Protein 8OWV (pdb70)

Structure (mmCIF, N/CA/C/O backbone):
data_8OWV
#
_entry.id   8OWV
#
_cell.length_a   57.775
_cell.length_b   59.438
_cell.length_c   145.624
_cell.angle_alpha   90.000
_cell.angle_beta   90.000
_cell.angle_gamma   90.000
#
_symmetry.space_group_name_H-M   'P 21 21 21'
#
loop_
_entity.id
_entity.type
_entity.pdbx_description
1 polymer 'Spike protein S1'
2 polymer F2
3 polymer H6
4 non-polymer 2-acetamido-2-deoxy-beta-D-glucopyranose
5 non-polymer GLYCEROL
6 water water
#
loop_
_atom_site.group_PDB
_atom_site.id
_atom_site.type_symbol
_atom_site.label_atom_id
_atom_site.label_alt_id
_atom_site.label_comp_id
_atom_site.label_asym_id
_atom_site.label_entity_id
_atom_site.label_seq_id
_atom_site.pdbx_PDB_ins_code
_atom_site.Cartn_x
_atom_site.Cartn_y
_atom_site.Cartn_z
_atom_site.occupancy
_atom_site.B_iso_or_equiv
_atom_site.auth_seq_id
_atom_site.auth_comp_id
_atom_site.auth_asym_id
_atom_site.auth_atom_id
_atom_site.pdbx_PDB_model_num
ATOM 1 N N . ASN A 1 1 ? 5.853 -0.898 -58.478 1.000 88.913 331 ASN EEE N 1
ATOM 2 C CA . ASN A 1 1 ? 6.954 -1.308 -57.550 1.000 85.567 331 ASN EEE CA 1
ATOM 3 C C . ASN A 1 1 ? 6.692 -0.726 -56.155 1.000 82.977 331 ASN EEE C 1
ATOM 4 O O . ASN A 1 1 ? 6.376 0.481 -56.077 1.000 81.509 331 ASN EEE O 1
ATOM 9 N N . ILE A 1 2 ? 6.830 -1.556 -55.110 1.000 81.182 332 ILE EEE N 1
ATOM 10 C CA . ILE A 1 2 ? 6.819 -1.167 -53.665 1.000 77.356 332 ILE EEE CA 1
ATOM 11 C C . ILE A 1 2 ? 8.234 -1.396 -53.109 1.000 73.633 332 ILE EEE C 1
ATOM 12 O O . ILE A 1 2 ? 8.687 -2.564 -53.113 1.000 77.736 332 ILE EEE O 1
ATOM 17 N N . THR A 1 3 ? 8.910 -0.328 -52.674 1.000 68.325 333 THR EEE N 1
ATOM 18 C CA . THR A 1 3 ? 10.236 -0.377 -51.993 1.000 66.309 333 THR EEE CA 1
ATOM 19 C C . THR A 1 3 ? 10.043 -0.083 -50.501 1.000 61.134 333 THR EEE C 1
ATOM 20 O O . THR A 1 3 ? 10.121 1.096 -50.110 1.000 62.529 333 THR EEE O 1
ATOM 24 N N . ASN A 1 4 ? 9.790 -1.117 -49.701 1.000 57.707 334 ASN EEE N 1
ATOM 25 C CA . ASN A 1 4 ? 9.758 -1.003 -48.225 1.000 53.562 334 ASN EEE CA 1
ATOM 26 C C . ASN A 1 4 ? 11.183 -0.730 -47.757 1.000 47.543 334 ASN EEE C 1
ATOM 27 O O . ASN A 1 4 ? 11.983 -1.674 -47.740 1.000 46.773 334 ASN EEE O 1
ATOM 32 N N . LEU A 1 5 ? 11.506 0.525 -47.453 1.000 43.243 335 LEU EEE N 1
ATOM 33 C CA . LEU A 1 5 ? 12.833 0.892 -46.899 1.000 39.825 335 LEU EEE CA 1
ATOM 34 C C . LEU A 1 5 ? 12.883 0.501 -45.426 1.000 37.362 335 LEU EEE C 1
ATOM 35 O O . LEU A 1 5 ? 11.976 0.873 -44.692 1.000 37.078 335 LEU EEE O 1
ATOM 40 N N . CYS A 1 6 ? 13.948 -0.171 -45.012 1.000 35.954 336 CYS EEE N 1
ATOM 41 C CA . CYS A 1 6 ? 14.189 -0.520 -43.589 1.000 35.232 336 CYS EEE CA 1
ATOM 42 C C . CYS A 1 6 ? 14.134 0.751 -42.742 1.000 34.798 336 CYS EEE C 1
ATOM 43 O O . CYS A 1 6 ? 14.760 1.747 -43.085 1.000 34.226 336 CYS EEE O 1
ATOM 46 N N . PRO A 1 7 ? 13.413 0.745 -41.600 1.000 35.515 337 PRO EEE N 1
ATOM 47 C CA . PRO A 1 7 ? 13.222 1.959 -40.797 1.000 35.345 337 PRO EEE CA 1
ATOM 48 C C . PRO A 1 7 ? 14.419 2.346 -39.912 1.000 34.219 337 PRO EEE C 1
ATOM 49 O O . PRO A 1 7 ? 14.283 2.362 -38.697 1.000 35.411 337 PRO EEE O 1
ATOM 53 N N . PHE A 1 8 ? 15.554 2.685 -40.523 1.000 33.754 338 PHE EEE N 1
ATOM 54 C CA . PHE A 1 8 ? 16.782 3.104 -39.801 1.000 32.840 338 PHE EEE CA 1
ATOM 55 C C . PHE A 1 8 ? 16.554 4.443 -39.082 1.000 31.832 338 PHE EEE C 1
ATOM 56 O O . PHE A 1 8 ? 17.163 4.631 -38.034 1.000 30.106 338 PHE EEE O 1
ATOM 64 N N . GLY A 1 9 ? 15.694 5.311 -39.618 1.000 32.670 339 GLY EEE N 1
ATOM 65 C CA . GLY A 1 9 ? 15.274 6.559 -38.951 1.000 32.557 339 GLY EEE CA 1
ATOM 66 C C . GLY A 1 9 ? 14.756 6.299 -37.549 1.000 32.194 339 GLY EEE C 1
ATOM 67 O O . GLY A 1 9 ? 15.104 7.064 -36.607 1.000 31.129 339 GLY EEE O 1
ATOM 68 N N . GLU A 1 10 ? 13.942 5.259 -37.380 1.000 31.995 340 GLU EEE N 1
ATOM 69 C CA . GLU A 1 10 ? 13.295 4.979 -36.077 1.000 33.769 340 GLU EEE CA 1
ATOM 70 C C . GLU A 1 10 ? 14.360 4.576 -35.064 1.000 31.591 340 GLU EEE C 1
ATOM 71 O O . GLU A 1 10 ? 14.136 4.825 -33.884 1.000 33.344 340 GLU EEE O 1
ATOM 77 N N . VAL A 1 11 ? 15.473 3.998 -35.520 1.000 29.848 341 VAL EEE N 1
ATOM 78 C CA . VAL A 1 11 ? 16.602 3.557 -34.651 1.000 28.756 341 VAL EEE CA 1
ATOM 79 C C . VAL A 1 11 ? 17.489 4.763 -34.321 1.000 27.919 341 VAL EEE C 1
ATOM 80 O O . VAL A 1 11 ? 17.645 5.094 -33.134 1.000 27.822 341 VAL EEE O 1
ATOM 84 N N . PHE A 1 12 ? 18.041 5.419 -35.339 1.000 27.656 342 PHE EEE N 1
ATOM 85 C CA . PHE A 1 12 ? 19.082 6.462 -35.145 1.000 26.978 342 PHE EEE CA 1
ATOM 86 C C . PHE A 1 12 ? 18.460 7.734 -34.549 1.000 28.926 342 PHE EEE C 1
ATOM 87 O O . PHE A 1 12 ? 19.131 8.387 -33.747 1.000 28.641 342 PHE EEE O 1
ATOM 95 N N . ASN A 1 13 ? 17.223 8.067 -34.922 1.000 30.073 343 ASN EEE N 1
ATOM 96 C CA . ASN A 1 13 ? 16.575 9.355 -34.563 1.000 32.708 343 ASN EEE CA 1
ATOM 97 C C . ASN A 1 13 ? 15.591 9.159 -33.416 1.000 33.155 343 ASN EEE C 1
ATOM 98 O O . ASN A 1 13 ? 14.907 10.120 -33.118 1.000 33.897 343 ASN EEE O 1
ATOM 103 N N . ALA A 1 14 ? 15.542 7.987 -32.764 1.000 31.948 344 ALA EEE N 1
ATOM 104 C CA . ALA A 1 14 ? 14.651 7.784 -31.598 1.000 34.190 344 ALA EEE CA 1
ATOM 105 C C . ALA A 1 14 ? 14.898 8.926 -30.604 1.000 35.714 344 ALA EEE C 1
ATOM 106 O O . ALA A 1 14 ? 16.070 9.250 -30.375 1.000 34.105 344 ALA EEE O 1
ATOM 108 N N . THR A 1 15 ? 13.843 9.509 -30.038 1.000 40.149 345 THR EEE N 1
ATOM 109 C CA . THR A 1 15 ? 13.957 10.579 -29.015 1.000 44.465 345 THR EEE CA 1
ATOM 110 C C . THR A 1 15 ? 14.568 9.993 -27.740 1.000 45.557 345 THR EEE C 1
ATOM 111 O O . THR A 1 15 ? 15.441 10.658 -27.164 1.000 45.083 345 THR EEE O 1
ATOM 115 N N . ARG A 1 16 ? 14.137 8.786 -27.347 1.000 46.144 346 ARG EEE N 1
ATOM 116 C CA . ARG A 1 16 ? 14.578 8.092 -26.108 1.000 44.953 346 ARG EEE CA 1
ATOM 117 C C . ARG A 1 16 ? 15.440 6.897 -26.512 1.000 38.696 346 ARG EEE C 1
ATOM 118 O O . ARG A 1 16 ? 15.067 6.206 -27.468 1.000 38.712 346 ARG EEE O 1
ATOM 126 N N . PHE A 1 17 ? 16.587 6.710 -25.858 1.000 35.201 347 PHE EEE N 1
ATOM 127 C CA . PHE A 1 17 ? 17.418 5.486 -25.967 1.000 32.320 347 PHE EEE CA 1
ATOM 128 C C . PHE A 1 17 ? 17.321 4.705 -24.655 1.000 31.888 347 PHE EEE C 1
ATOM 129 O O . PHE A 1 17 ? 17.101 5.321 -23.614 1.000 31.906 347 PHE EEE O 1
ATOM 137 N N . ALA A 1 18 ? 17.495 3.384 -24.732 1.000 30.602 348 ALA EEE N 1
ATOM 138 C CA . ALA A 1 18 ? 17.476 2.468 -23.568 1.000 30.685 348 ALA EEE CA 1
ATOM 139 C C . ALA A 1 18 ? 18.732 2.658 -22.704 1.000 29.681 348 ALA EEE C 1
ATOM 140 O O . ALA A 1 18 ? 19.812 2.990 -23.246 1.000 27.718 348 ALA EEE O 1
ATOM 142 N N . SER A 1 19 ? 18.600 2.396 -21.404 1.000 30.659 349 SER EEE N 1
ATOM 143 C CA . SER A 1 19 ? 19.733 2.021 -20.520 1.000 29.994 349 SER EEE CA 1
ATOM 144 C C . SER A 1 19 ? 20.358 0.752 -21.091 1.000 28.223 349 SER EEE C 1
ATOM 145 O O . SER A 1 19 ? 19.594 -0.143 -21.526 1.000 28.991 349 SER EEE O 1
ATOM 148 N N . VAL A 1 20 ? 21.684 0.682 -21.080 1.000 26.463 350 VAL EEE N 1
ATOM 149 C CA . VAL A 1 20 ? 22.451 -0.453 -21.658 1.000 25.338 350 VAL EEE CA 1
ATOM 150 C C . VAL A 1 20 ? 22.017 -1.791 -21.023 1.000 25.931 350 VAL EEE C 1
ATOM 151 O O . VAL A 1 20 ? 21.986 -2.802 -21.776 1.000 25.458 350 VAL EEE O 1
ATOM 155 N N . TYR A 1 21 ? 21.700 -1.836 -19.727 1.000 27.361 351 TYR EEE N 1
ATOM 156 C CA . TYR A 1 21 ? 21.326 -3.094 -19.030 1.000 28.526 351 TYR EEE CA 1
ATOM 157 C C . TYR A 1 21 ? 20.008 -3.598 -19.630 1.000 30.159 351 TYR EEE C 1
ATOM 158 O O . TYR A 1 21 ? 19.806 -4.836 -19.737 1.000 30.538 351 TYR EEE O 1
ATOM 167 N N . ALA A 1 22 ? 19.134 -2.669 -20.028 1.000 30.678 352 ALA EEE N 1
ATOM 168 C CA . ALA A 1 22 ? 17.820 -2.974 -20.633 1.000 31.946 352 ALA EEE CA 1
ATOM 169 C C . ALA A 1 22 ? 17.875 -2.639 -22.129 1.000 31.057 352 ALA EEE C 1
ATOM 170 O O . ALA A 1 22 ? 16.870 -2.143 -22.646 1.000 32.500 352 ALA EEE O 1
ATOM 172 N N . TRP A 1 23 ? 18.990 -2.947 -22.793 1.000 29.608 353 TRP EEE N 1
ATOM 173 C CA . TRP A 1 23 ? 19.262 -2.576 -24.209 1.000 29.061 353 TRP EEE CA 1
ATOM 174 C C . TRP A 1 23 ? 18.091 -2.969 -25.114 1.000 30.343 353 TRP EEE C 1
ATOM 175 O O . TRP A 1 23 ? 17.457 -4.023 -24.906 1.000 29.547 353 TRP EEE O 1
ATOM 186 N N . ASN A 1 24 ? 17.783 -2.092 -26.061 1.000 29.336 354 ASN EEE N 1
ATOM 187 C CA . ASN A 1 24 ? 16.616 -2.225 -26.955 1.000 30.002 354 ASN EEE CA 1
ATOM 188 C C . ASN A 1 24 ? 17.020 -3.053 -28.175 1.000 28.580 354 ASN EEE C 1
ATOM 189 O O . ASN A 1 24 ? 18.148 -2.888 -28.627 1.000 27.329 354 ASN EEE O 1
ATOM 194 N N . ARG A 1 25 ? 16.143 -3.930 -28.662 1.000 29.803 355 ARG EEE N 1
ATOM 195 C CA . ARG A 1 25 ? 16.355 -4.687 -29.927 1.000 29.445 355 ARG EEE CA 1
ATOM 196 C C . ARG A 1 25 ? 15.172 -4.441 -30.863 1.000 30.172 355 ARG EEE C 1
ATOM 197 O O . ARG A 1 25 ? 14.030 -4.639 -30.444 1.000 30.725 355 ARG EEE O 1
ATOM 205 N N . LYS A 1 26 ? 15.468 -3.990 -32.083 1.000 30.454 356 LYS EEE N 1
ATOM 206 C CA . LYS A 1 26 ? 14.491 -3.816 -33.183 1.000 32.804 356 LYS EEE CA 1
ATOM 207 C C . LYS A 1 26 ? 14.864 -4.766 -34.317 1.000 32.763 356 LYS EEE C 1
ATOM 208 O O . LYS A 1 26 ? 16.004 -4.672 -34.819 1.000 30.511 356 LYS EEE O 1
ATOM 214 N N . ARG A 1 27 ? 13.941 -5.641 -34.694 1.000 35.655 357 ARG EEE N 1
ATOM 215 C CA . ARG A 1 27 ? 14.136 -6.552 -35.845 1.000 37.897 357 ARG EEE CA 1
ATOM 216 C C . ARG A 1 27 ? 14.036 -5.710 -37.118 1.000 37.746 357 ARG EEE C 1
ATOM 217 O O . ARG A 1 27 ? 13.125 -4.873 -37.198 1.000 36.940 357 ARG EEE O 1
ATOM 225 N N . ILE A 1 28 ? 14.968 -5.915 -38.048 1.000 30.582 358 ILE EEE N 1
ATOM 226 C CA . ILE A 1 28 ? 14.959 -5.282 -39.399 1.000 30.669 358 ILE EEE CA 1
ATOM 227 C C . ILE A 1 28 ? 14.827 -6.422 -40.407 1.000 31.853 358 ILE EEE C 1
ATOM 228 O O . ILE A 1 28 ? 15.774 -7.206 -40.522 1.000 32.107 358 ILE EEE O 1
ATOM 233 N N . SER A 1 29 ? 13.687 -6.539 -41.078 1.000 34.015 359 SER EEE N 1
ATOM 234 C CA . SER A 1 29 ? 13.455 -7.658 -42.029 1.000 35.791 359 SER EEE CA 1
ATOM 235 C C . SER A 1 29 ? 12.463 -7.262 -43.125 1.000 35.447 359 SER EEE C 1
ATOM 236 O O . SER A 1 29 ? 11.701 -6.300 -42.926 1.000 34.323 359 SER EEE O 1
ATOM 239 N N . ASN A 1 30 ? 12.506 -8.000 -44.238 1.000 35.639 360 ASN EEE N 1
ATOM 240 C CA . ASN A 1 30 ? 11.600 -7.849 -45.405 1.000 36.920 360 ASN EEE CA 1
ATOM 241 C C . ASN A 1 30 ? 11.614 -6.375 -45.813 1.000 35.677 360 ASN EEE C 1
ATOM 242 O O . ASN A 1 30 ? 10.552 -5.754 -45.894 1.000 37.067 360 ASN EEE O 1
ATOM 247 N N . CYS A 1 31 ? 12.798 -5.823 -46.034 1.000 33.524 361 CYS EEE N 1
ATOM 248 C CA . CYS A 1 31 ? 12.935 -4.391 -46.391 1.000 34.129 361 CYS EEE CA 1
ATOM 249 C C . CYS A 1 31 ? 14.244 -4.169 -47.143 1.000 32.550 361 CYS EEE C 1
ATOM 250 O O . CYS A 1 31 ? 15.107 -5.052 -47.128 1.000 31.784 361 CYS EEE O 1
ATOM 253 N N . VAL A 1 32 ? 14.312 -3.052 -47.858 1.000 33.381 362 VAL EEE N 1
ATOM 254 C CA . VAL A 1 32 ? 15.526 -2.557 -48.559 1.000 32.788 362 VAL EEE CA 1
ATOM 255 C C . VAL A 1 32 ? 16.309 -1.708 -47.572 1.000 30.664 362 VAL EEE C 1
ATOM 256 O O . VAL A 1 32 ? 15.762 -0.700 -47.088 1.000 31.196 362 VAL EEE O 1
ATOM 260 N N . ALA A 1 33 ? 17.547 -2.088 -47.291 1.000 29.844 363 ALA EEE N 1
ATOM 261 C CA . ALA A 1 33 ? 18.454 -1.371 -46.373 1.000 29.277 363 ALA EEE CA 1
ATOM 262 C C . ALA A 1 33 ? 19.273 -0.372 -47.192 1.000 30.401 363 ALA EEE C 1
ATOM 263 O O . ALA A 1 33 ? 20.113 -0.820 -47.994 1.000 28.798 363 ALA EEE O 1
ATOM 265 N N . ASP A 1 34 ? 18.992 0.933 -47.046 1.000 29.822 364 ASP EEE N 1
ATOM 266 C CA . ASP A 1 34 ? 19.738 1.992 -47.778 1.000 29.973 364 ASP EEE CA 1
ATOM 267 C C . ASP A 1 34 ? 20.584 2.762 -46.766 1.000 30.188 364 ASP EEE C 1
ATOM 268 O O . ASP A 1 34 ? 20.042 3.613 -46.033 1.000 30.572 364 ASP EEE O 1
ATOM 273 N N . TYR A 1 35 ? 21.868 2.430 -46.700 1.000 30.177 365 TYR EEE N 1
ATOM 274 C CA . TYR A 1 35 ? 22.817 3.003 -45.723 1.000 30.631 365 TYR EEE CA 1
ATOM 275 C C . TYR A 1 35 ? 23.321 4.360 -46.207 1.000 32.447 365 TYR EEE C 1
ATOM 276 O O . TYR A 1 35 ? 23.968 5.042 -45.375 1.000 30.585 365 TYR EEE O 1
ATOM 285 N N . SER A 1 36 ? 22.997 4.761 -47.446 1.000 31.548 366 SER EEE N 1
ATOM 286 C CA . SER A 1 36 ? 23.523 6.015 -48.049 1.000 33.229 366 SER EEE CA 1
ATOM 287 C C . SER A 1 36 ? 23.050 7.202 -47.208 1.000 34.525 366 SER EEE C 1
ATOM 288 O O . SER A 1 36 ? 23.700 8.253 -47.265 1.000 34.197 366 SER EEE O 1
ATOM 291 N N . VAL A 1 37 ? 21.994 7.004 -46.415 1.000 34.305 367 VAL EEE N 1
ATOM 292 C CA . VAL A 1 37 ? 21.449 8.004 -45.455 1.000 34.340 367 VAL EEE CA 1
ATOM 293 C C . VAL A 1 37 ? 22.545 8.408 -44.460 1.000 34.375 367 VAL EEE C 1
ATOM 294 O O . VAL A 1 37 ? 22.461 9.541 -43.963 1.000 35.077 367 VAL EEE O 1
ATOM 298 N N . LEU A 1 38 ? 23.520 7.539 -44.155 1.000 33.421 368 LEU EEE N 1
ATOM 299 C CA . LEU A 1 38 ? 24.611 7.827 -43.175 1.000 32.978 368 LEU EEE CA 1
ATOM 300 C C . LEU A 1 38 ? 25.856 8.435 -43.840 1.000 34.973 368 LEU EEE C 1
ATOM 301 O O . LEU A 1 38 ? 26.720 8.931 -43.084 1.000 33.806 368 LEU EEE O 1
ATOM 306 N N . TYR A 1 39 ? 25.978 8.408 -45.175 1.000 37.374 369 TYR EEE N 1
ATOM 307 C CA . TYR A 1 39 ? 27.263 8.679 -45.883 1.000 36.911 369 TYR EEE CA 1
ATOM 308 C C . TYR A 1 39 ? 27.788 10.081 -45.578 1.000 35.824 369 TYR EEE C 1
ATOM 309 O O . TYR A 1 39 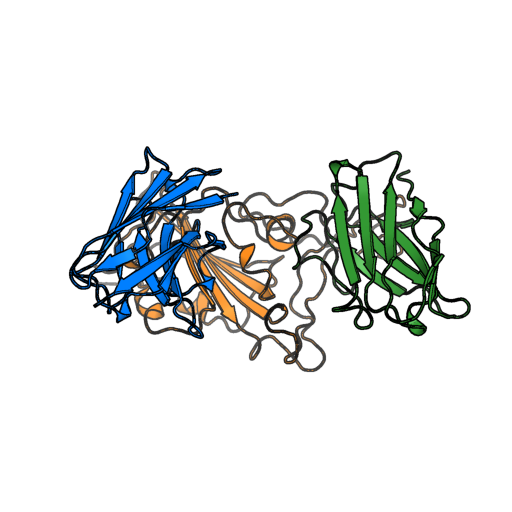? 29.028 10.210 -45.443 1.000 35.845 369 TYR EEE O 1
ATOM 318 N N . ASN A 1 40 ? 26.890 11.075 -45.556 1.000 33.875 370 ASN EEE N 1
ATOM 319 C CA . ASN A 1 40 ? 27.218 12.512 -45.372 1.000 33.946 370 ASN EEE CA 1
ATOM 320 C C . ASN A 1 40 ? 27.204 12.901 -43.888 1.000 31.574 370 ASN EEE C 1
ATOM 321 O O . ASN A 1 40 ? 27.172 14.117 -43.615 1.000 30.011 370 ASN EEE O 1
ATOM 326 N N . SER A 1 41 ? 27.261 11.931 -42.970 1.000 28.414 371 SER EEE N 1
ATOM 327 C CA . SER A 1 41 ? 27.387 12.175 -41.509 1.000 27.973 371 SER EEE CA 1
ATOM 328 C C . SER A 1 41 ? 28.859 12.102 -41.089 1.000 26.626 371 SER EEE C 1
ATOM 329 O O . SER A 1 41 ? 29.617 11.293 -41.674 1.000 26.265 371 SER EEE O 1
ATOM 332 N N . ALA A 1 42 ? 29.270 12.936 -40.132 1.000 25.741 372 ALA EEE N 1
ATOM 333 C CA . ALA A 1 42 ? 30.684 13.034 -39.710 1.000 26.055 372 ALA EEE CA 1
ATOM 334 C C . ALA A 1 42 ? 30.828 13.095 -38.186 1.000 25.726 372 ALA EEE C 1
ATOM 335 O O . ALA A 1 42 ? 31.989 12.978 -37.730 1.000 26.560 372 ALA EEE O 1
ATOM 337 N N . SER A 1 43 ? 29.732 13.193 -37.422 1.000 24.453 373 SER EEE N 1
ATOM 338 C CA . SER A 1 43 ? 29.785 13.310 -35.946 1.000 24.616 373 SER EEE CA 1
ATOM 339 C C . SER A 1 43 ? 29.641 11.938 -35.261 1.000 23.109 373 SER EEE C 1
ATOM 340 O O . SER A 1 43 ? 29.717 11.905 -34.046 1.000 24.438 373 SER EEE O 1
ATOM 343 N N . PHE A 1 44 ? 29.466 10.830 -35.987 1.000 21.362 374 PHE EEE N 1
ATOM 344 C CA . PHE A 1 44 ? 29.666 9.493 -35.388 1.000 21.485 374 PHE EEE CA 1
ATOM 345 C C . PHE A 1 44 ? 31.114 9.425 -34.902 1.000 20.651 374 PHE EEE C 1
ATOM 346 O O . PHE A 1 44 ? 32.018 9.792 -35.674 1.000 21.203 374 PHE EEE O 1
ATOM 354 N N . SER A 1 45 ? 31.313 9.001 -33.657 1.000 21.060 375 SER EEE N 1
ATOM 355 C CA . SER A 1 45 ? 32.646 8.879 -33.009 1.000 21.938 375 SER EEE CA 1
ATOM 356 C C . SER A 1 45 ? 33.348 7.618 -33.520 1.000 21.860 375 SER EEE C 1
ATOM 357 O O . SER A 1 45 ? 34.576 7.593 -33.546 1.000 24.374 375 SER EEE O 1
ATOM 360 N N . THR A 1 46 ? 32.568 6.599 -33.865 1.000 22.306 376 THR EEE N 1
ATOM 361 C CA . THR A 1 46 ? 33.067 5.318 -34.397 1.000 21.080 376 THR EEE CA 1
ATOM 362 C C . THR A 1 46 ? 32.008 4.776 -35.353 1.000 20.435 376 THR EEE C 1
ATOM 363 O O . THR A 1 46 ? 30.798 4.980 -35.119 1.000 19.812 376 THR EEE O 1
ATOM 367 N N . PHE A 1 47 ? 32.443 4.092 -36.400 1.000 20.895 377 PHE EEE N 1
ATOM 368 C CA . PHE A 1 47 ? 31.536 3.419 -37.360 1.000 20.824 377 PHE EEE CA 1
ATOM 369 C C . PHE A 1 47 ? 32.353 2.277 -37.944 1.000 21.113 377 PHE EEE C 1
ATOM 370 O O . PHE A 1 47 ? 33.124 2.543 -38.875 1.000 20.964 377 PHE EEE O 1
ATOM 378 N N . LYS A 1 48 ? 32.285 1.096 -37.318 1.000 20.307 378 LYS EEE N 1
ATOM 379 C CA . LYS A 1 48 ? 33.136 -0.038 -37.734 1.000 21.880 378 LYS EEE CA 1
ATOM 380 C C . LYS A 1 48 ? 32.242 -1.215 -38.110 1.000 21.568 378 LYS EEE C 1
ATOM 381 O O . LYS A 1 48 ? 31.194 -1.409 -37.474 1.000 20.928 378 LYS EEE O 1
ATOM 387 N N . CYS A 1 49 ? 32.627 -1.949 -39.141 1.000 21.797 379 CYS EEE N 1
ATOM 388 C CA . CYS A 1 49 ? 31.904 -3.175 -39.506 1.000 22.080 379 CYS EEE CA 1
ATOM 389 C C . CYS A 1 49 ? 32.864 -4.349 -39.373 1.000 22.182 379 CYS EEE C 1
ATOM 390 O O . CYS A 1 49 ? 34.102 -4.161 -39.453 1.000 21.596 379 CYS EEE O 1
ATOM 393 N N . TYR A 1 50 ? 32.270 -5.501 -39.110 1.000 22.103 380 TYR EEE N 1
ATOM 394 C CA . TYR A 1 50 ? 32.990 -6.761 -38.816 1.000 22.833 380 TYR EEE CA 1
ATOM 395 C C . TYR A 1 50 ? 32.437 -7.812 -39.786 1.000 22.626 380 TYR EEE C 1
ATOM 396 O O . TYR A 1 50 ? 31.204 -8.008 -39.782 1.000 21.860 380 TYR EEE O 1
ATOM 405 N N . GLY A 1 51 ? 33.298 -8.420 -40.610 1.000 24.165 381 GLY EEE N 1
ATOM 406 C CA . GLY A 1 51 ? 32.926 -9.459 -41.593 1.000 24.414 381 GLY EEE CA 1
ATOM 407 C C . GLY A 1 51 ? 32.348 -8.871 -42.875 1.000 24.292 381 GLY EEE C 1
ATOM 408 O O . GLY A 1 51 ? 32.097 -9.625 -43.826 1.000 24.254 381 GLY EEE O 1
ATOM 409 N N . VAL A 1 52 ? 32.143 -7.551 -42.929 1.000 23.373 382 VAL EEE N 1
ATOM 410 C CA . VAL A 1 52 ? 31.624 -6.865 -44.139 1.000 24.121 382 VAL EEE CA 1
ATOM 411 C C . VAL A 1 52 ? 32.284 -5.485 -44.190 1.000 24.275 382 VAL EEE C 1
ATOM 412 O O . VAL A 1 52 ? 32.507 -4.888 -43.100 1.000 22.818 382 VAL EEE O 1
ATOM 416 N N . SER A 1 53 ? 32.578 -5.001 -45.391 1.000 26.100 383 SER EEE N 1
ATOM 417 C CA . SER A 1 53 ? 33.142 -3.643 -45.590 1.000 26.558 383 SER EEE CA 1
ATOM 418 C C . SER A 1 53 ? 32.005 -2.628 -45.497 1.000 27.489 383 SER EEE C 1
ATOM 419 O O . SER A 1 53 ? 30.930 -2.828 -46.065 1.000 26.932 383 SER EEE O 1
ATOM 422 N N . PRO A 1 54 ? 32.185 -1.504 -44.759 1.000 27.001 384 PRO EEE N 1
ATOM 423 C CA . PRO A 1 54 ? 31.216 -0.410 -44.806 1.000 27.184 384 PRO EEE CA 1
ATOM 424 C C . PRO A 1 54 ? 30.889 0.017 -46.245 1.000 29.644 384 PRO EEE C 1
ATOM 425 O O . PRO A 1 54 ? 29.769 0.443 -46.462 1.000 31.188 384 PRO EEE O 1
ATOM 429 N N . THR A 1 55 ? 31.834 -0.148 -47.180 1.000 31.750 385 THR EEE N 1
ATOM 430 C CA . THR A 1 55 ? 31.710 0.286 -48.596 1.000 34.175 385 THR EEE CA 1
ATOM 431 C C . THR A 1 55 ? 30.728 -0.609 -49.357 1.000 34.581 385 THR EEE C 1
ATOM 432 O O . THR A 1 55 ? 30.291 -0.178 -50.418 1.000 35.229 385 THR EEE O 1
ATOM 436 N N . LYS A 1 56 ? 30.391 -1.785 -48.827 1.000 31.830 386 LYS EEE N 1
ATOM 437 C CA . LYS A 1 56 ? 29.578 -2.803 -49.531 1.000 33.561 386 LYS EEE CA 1
ATOM 438 C C . LYS A 1 56 ? 28.206 -2.954 -48.864 1.000 31.517 386 LYS EEE C 1
ATOM 439 O O . LYS A 1 56 ? 27.448 -3.842 -49.294 1.000 30.534 386 LYS EEE O 1
ATOM 445 N N . LEU A 1 57 ? 27.869 -2.126 -47.877 1.000 29.178 387 LEU EEE N 1
ATOM 446 C CA . LEU A 1 57 ? 26.622 -2.308 -47.085 1.000 28.711 387 LEU EEE CA 1
ATOM 447 C C . LEU A 1 57 ? 25.398 -2.216 -48.006 1.000 30.053 387 LEU EEE C 1
ATOM 448 O O . LEU A 1 57 ? 24.452 -2.978 -47.778 1.000 30.433 387 LEU EEE O 1
ATOM 453 N N . ASN A 1 58 ? 25.435 -1.384 -49.056 1.000 27.760 388 ASN EEE N 1
ATOM 454 C CA . ASN A 1 58 ? 24.292 -1.268 -49.993 1.000 29.606 388 ASN EEE CA 1
ATOM 455 C C . ASN A 1 58 ? 24.335 -2.380 -51.046 1.000 30.062 388 ASN EEE C 1
ATOM 456 O O . ASN A 1 58 ? 23.423 -2.399 -51.887 1.000 31.985 388 ASN EEE O 1
ATOM 461 N N . ASP A 1 59 ? 25.332 -3.270 -51.023 1.000 29.725 389 ASP EEE N 1
ATOM 462 C CA . ASP A 1 59 ? 25.528 -4.312 -52.066 1.000 31.607 389 ASP EEE CA 1
ATOM 463 C C . ASP A 1 59 ? 25.339 -5.725 -51.498 1.000 32.214 389 ASP EEE C 1
ATOM 464 O O . ASP A 1 59 ? 25.707 -6.658 -52.209 1.000 33.397 389 ASP EEE O 1
ATOM 469 N N . LEU A 1 60 ? 24.862 -5.879 -50.264 1.000 30.362 390 LEU EEE N 1
ATOM 470 C CA . LEU A 1 60 ? 24.817 -7.199 -49.581 1.000 31.596 390 LEU EEE CA 1
ATOM 471 C C . LEU A 1 60 ? 23.384 -7.504 -49.163 1.000 31.165 390 LEU EEE C 1
ATOM 472 O O . LEU A 1 60 ? 22.641 -6.547 -48.836 1.000 28.819 390 LEU EEE O 1
ATOM 477 N N . CYS A 1 61 ? 23.054 -8.803 -49.134 1.000 29.398 391 CYS EEE N 1
ATOM 478 C CA . CYS A 1 61 ? 21.787 -9.369 -48.607 1.000 29.374 391 CYS EEE CA 1
ATOM 479 C C . CYS A 1 61 ? 22.047 -10.206 -47.344 1.000 27.347 391 CYS EEE C 1
ATOM 480 O O . CYS A 1 61 ? 23.098 -10.873 -47.280 1.000 26.580 391 CYS EEE O 1
ATOM 483 N N . PHE A 1 62 ? 21.102 -10.179 -46.406 1.000 26.232 392 PHE EEE N 1
ATOM 484 C CA . PHE A 1 62 ? 21.162 -10.904 -45.111 1.000 26.208 392 PHE EEE CA 1
ATOM 485 C C . PHE A 1 62 ? 19.832 -11.610 -44.888 1.000 26.629 392 PHE EEE C 1
ATOM 486 O O . PHE A 1 62 ? 18.798 -11.184 -45.425 1.000 26.267 392 PHE EEE O 1
ATOM 494 N N . THR A 1 63 ? 19.879 -12.701 -44.125 1.000 26.065 393 THR EEE N 1
ATOM 495 C CA . THR A 1 63 ? 18.687 -13.522 -43.827 1.000 27.643 393 THR EEE CA 1
ATOM 496 C C . THR A 1 63 ? 17.898 -12.825 -42.714 1.000 28.110 393 THR EEE C 1
ATOM 497 O O . THR A 1 63 ? 16.683 -13.057 -42.626 1.000 29.608 393 THR EEE O 1
ATOM 501 N N . ASN A 1 64 ? 18.572 -12.004 -41.906 1.000 28.147 394 ASN EEE N 1
ATOM 502 C CA . ASN A 1 64 ? 17.952 -11.229 -40.808 1.000 29.065 394 ASN EEE CA 1
ATOM 503 C C . ASN A 1 64 ? 18.913 -10.134 -40.350 1.000 27.246 394 ASN EEE C 1
ATOM 504 O O . ASN A 1 64 ? 20.122 -10.350 -40.394 1.000 25.745 394 ASN EEE O 1
ATOM 509 N N . VAL A 1 65 ? 18.368 -9.022 -39.867 1.000 26.286 395 VAL EEE N 1
ATOM 510 C CA . VAL A 1 65 ? 19.154 -7.905 -39.271 1.000 25.596 395 VAL EEE CA 1
ATOM 511 C C . VAL A 1 65 ? 18.500 -7.527 -37.951 1.000 25.174 395 VAL EEE C 1
ATOM 512 O O . VAL A 1 65 ? 17.272 -7.513 -37.877 1.000 25.709 395 VAL EEE O 1
ATOM 516 N N . TYR A 1 66 ? 19.304 -7.292 -36.926 1.000 25.134 396 TYR EEE N 1
ATOM 517 C CA . TYR A 1 66 ? 18.828 -6.656 -35.679 1.000 26.336 396 TYR EEE CA 1
ATOM 518 C C . TYR A 1 66 ? 19.565 -5.348 -35.498 1.000 25.147 396 TYR EEE C 1
ATOM 519 O O . TYR A 1 66 ? 20.757 -5.304 -35.816 1.000 25.912 396 TYR EEE O 1
ATOM 528 N N . ALA A 1 67 ? 18.846 -4.364 -34.977 1.000 24.663 397 ALA EEE N 1
ATOM 529 C CA . ALA A 1 67 ? 19.368 -3.042 -34.580 1.000 24.266 397 ALA EEE CA 1
ATOM 530 C C . ALA A 1 67 ? 19.194 -2.930 -33.066 1.000 23.759 397 ALA EEE C 1
ATOM 531 O O . ALA A 1 67 ? 18.055 -2.798 -32.604 1.000 25.655 397 ALA EEE O 1
ATOM 533 N N . ASP A 1 68 ? 20.293 -3.058 -32.330 1.000 23.113 398 ASP EEE N 1
ATOM 534 C CA . ASP A 1 68 ? 20.327 -2.906 -30.858 1.000 23.475 398 ASP EEE CA 1
ATOM 535 C C . ASP A 1 68 ? 20.824 -1.493 -30.543 1.000 22.986 398 ASP EEE C 1
ATOM 536 O O . ASP A 1 68 ? 21.760 -0.986 -31.211 1.000 24.346 398 ASP EEE O 1
ATOM 541 N N . SER A 1 69 ? 20.243 -0.870 -29.546 1.000 23.857 399 SER EEE N 1
ATOM 542 C CA . SER A 1 69 ? 20.623 0.512 -29.188 1.000 23.595 399 SER EEE CA 1
ATOM 543 C C . SER A 1 69 ? 20.494 0.757 -27.691 1.000 24.525 399 SER EEE C 1
ATOM 544 O O . SER A 1 69 ? 19.631 0.153 -27.012 1.000 25.191 399 SER EEE O 1
ATOM 547 N N . PHE A 1 70 ? 21.330 1.678 -27.219 1.000 24.304 400 PHE EEE N 1
ATOM 548 C CA . PHE A 1 70 ? 21.509 1.975 -25.788 1.000 24.780 400 PHE EEE CA 1
ATOM 549 C C . PHE A 1 70 ? 22.509 3.121 -25.649 1.000 24.135 400 PHE EEE C 1
ATOM 550 O O . PHE A 1 70 ? 23.151 3.531 -26.642 1.000 23.417 400 PHE EEE O 1
ATOM 558 N N . VAL A 1 71 ? 22.631 3.593 -24.414 1.000 25.646 401 VAL EEE N 1
ATOM 559 C CA . VAL A 1 71 ? 23.589 4.644 -24.010 1.000 25.931 401 VAL EEE CA 1
ATOM 560 C C . VAL A 1 71 ? 24.591 4.036 -23.029 1.000 25.568 401 VAL EEE C 1
ATOM 561 O O . VAL A 1 71 ? 24.177 3.325 -22.079 1.000 25.732 401 VAL EEE O 1
ATOM 565 N N . ILE A 1 72 ? 25.861 4.358 -23.245 1.000 24.864 402 ILE EEE N 1
ATOM 566 C CA . ILE A 1 72 ? 26.978 4.119 -22.290 1.000 26.101 402 ILE EEE CA 1
ATOM 567 C C . ILE A 1 72 ? 27.820 5.398 -22.246 1.000 26.037 402 ILE EEE C 1
ATOM 568 O O . ILE A 1 72 ? 27.476 6.368 -22.952 1.000 27.345 402 ILE EEE O 1
ATOM 573 N N . ARG A 1 73 ? 28.891 5.395 -21.457 1.000 27.101 403 ARG EEE N 1
ATOM 574 C CA . ARG A 1 73 ? 29.817 6.543 -21.427 1.000 28.208 403 ARG EEE CA 1
ATOM 575 C C . ARG A 1 73 ? 30.892 6.302 -22.486 1.000 26.442 403 ARG EEE C 1
ATOM 576 O O . ARG A 1 73 ? 31.082 5.128 -22.941 1.000 24.558 403 ARG EEE O 1
ATOM 584 N N . GLY A 1 74 ? 31.503 7.398 -22.943 1.000 25.280 404 GLY EEE N 1
ATOM 585 C CA . GLY A 1 74 ? 32.433 7.403 -24.084 1.000 24.644 404 GLY EEE CA 1
ATOM 586 C C . GLY A 1 74 ? 33.540 6.361 -23.968 1.000 24.823 404 GLY EEE C 1
ATOM 587 O O . GLY A 1 74 ? 33.768 5.655 -24.955 1.000 25.634 404 GLY EEE O 1
ATOM 588 N N . ASP A 1 75 ? 34.216 6.252 -22.824 1.000 26.160 405 ASP EEE N 1
ATOM 589 C CA A ASP A 1 75 ? 35.408 5.361 -22.710 0.500 26.751 405 ASP EEE CA 1
ATOM 590 C CA B ASP A 1 75 ? 35.396 5.363 -22.634 0.500 26.753 405 ASP EEE CA 1
ATOM 591 C C . ASP A 1 75 ? 34.967 3.882 -22.589 1.000 26.227 405 ASP EEE C 1
ATOM 592 O O . ASP A 1 75 ? 35.853 3.038 -22.543 1.000 24.735 405 ASP EEE O 1
ATOM 601 N N . GLU A 1 76 ? 33.663 3.592 -22.589 1.000 24.519 406 GLU EEE N 1
ATOM 602 C CA . GLU A 1 76 ? 33.118 2.206 -22.635 1.000 25.596 406 GLU EEE CA 1
ATOM 603 C C . GLU A 1 76 ? 32.786 1.790 -24.072 1.000 24.096 406 GLU EEE C 1
ATOM 604 O O . GLU A 1 76 ? 32.519 0.591 -24.287 1.000 24.133 406 GLU EEE O 1
ATOM 610 N N . VAL A 1 77 ? 32.780 2.705 -25.043 1.000 22.406 407 VAL EEE N 1
ATOM 611 C CA . VAL A 1 77 ? 32.387 2.333 -26.432 1.000 22.946 407 VAL EEE CA 1
ATOM 612 C C . VAL A 1 77 ? 33.353 1.265 -26.974 1.000 22.485 407 VAL EEE C 1
ATOM 613 O O . VAL A 1 77 ? 32.886 0.380 -27.695 1.000 22.409 407 VAL EEE O 1
ATOM 617 N N . ARG A 1 78 ? 34.630 1.299 -26.588 1.000 23.021 408 ARG EEE N 1
ATOM 618 C CA . ARG A 1 78 ? 35.646 0.284 -26.986 1.000 24.086 408 ARG EEE CA 1
ATOM 619 C C . ARG A 1 78 ? 35.197 -1.153 -26.621 1.000 23.932 408 ARG EEE C 1
ATOM 620 O O . ARG A 1 78 ? 35.679 -2.092 -27.277 1.000 23.289 408 ARG EEE O 1
ATOM 628 N N . GLN A 1 79 ? 34.328 -1.330 -25.625 1.000 24.087 409 GLN EEE N 1
ATOM 629 C CA . GLN A 1 79 ? 33.822 -2.660 -25.179 1.000 24.716 409 GLN EEE CA 1
ATOM 630 C C . GLN A 1 79 ? 32.741 -3.204 -26.127 1.000 24.602 409 GLN EEE C 1
ATOM 631 O O . GLN A 1 79 ? 32.429 -4.393 -26.028 1.000 23.202 409 GLN EEE O 1
ATOM 637 N N . ILE A 1 80 ? 32.169 -2.371 -26.998 1.000 23.641 410 ILE EEE N 1
ATOM 638 C CA . ILE A 1 80 ? 31.145 -2.811 -27.989 1.000 24.310 410 ILE EEE CA 1
ATOM 639 C C . ILE A 1 80 ? 31.884 -3.238 -29.259 1.000 23.062 410 ILE EEE C 1
ATOM 640 O O . ILE A 1 80 ? 31.835 -2.543 -30.299 1.000 23.084 410 ILE EEE O 1
ATOM 645 N N . ALA A 1 81 ? 32.587 -4.351 -29.135 1.000 23.298 411 ALA EEE N 1
ATOM 646 C CA . ALA A 1 81 ? 33.453 -4.948 -30.164 1.000 22.951 411 ALA EEE CA 1
ATOM 647 C C . ALA A 1 81 ? 33.609 -6.419 -29.807 1.000 24.759 411 ALA EEE C 1
ATOM 648 O O . ALA A 1 81 ? 33.414 -6.799 -28.647 1.000 24.420 411 ALA EEE O 1
ATOM 650 N N . PRO A 1 82 ? 33.942 -7.272 -30.792 1.000 24.828 412 PRO EEE N 1
ATOM 651 C CA . PRO A 1 82 ? 34.212 -8.676 -30.507 1.000 25.343 412 PRO EEE CA 1
ATOM 652 C C . PRO A 1 82 ? 35.421 -8.833 -29.572 1.000 26.249 412 PRO EEE C 1
ATOM 653 O O . PRO A 1 82 ? 36.434 -8.165 -29.733 1.000 26.198 412 PRO EEE O 1
ATOM 657 N N . GLY A 1 83 ? 35.285 -9.724 -28.589 1.000 27.208 413 GLY EEE N 1
ATOM 658 C CA . GLY A 1 83 ? 36.419 -10.210 -27.789 1.000 29.545 413 GLY EEE CA 1
ATOM 659 C C . GLY A 1 83 ? 36.810 -9.245 -26.689 1.000 28.636 413 GLY EEE C 1
ATOM 660 O O . GLY A 1 83 ? 37.927 -9.350 -26.195 1.000 31.366 413 GLY EEE O 1
ATOM 661 N N . GLN A 1 84 ? 35.899 -8.386 -26.267 1.000 27.914 414 GLN EEE N 1
ATOM 662 C CA . GLN A 1 84 ? 36.187 -7.380 -25.219 1.000 28.979 414 GLN EEE CA 1
ATOM 663 C C . GLN A 1 84 ? 35.816 -7.882 -23.823 1.000 29.630 414 GLN EEE C 1
ATOM 664 O O . GLN A 1 84 ? 35.007 -8.827 -23.682 1.000 29.858 414 GLN EEE O 1
ATOM 670 N N . THR A 1 85 ? 36.365 -7.207 -22.820 1.000 30.983 415 THR EEE N 1
ATOM 671 C CA . THR A 1 85 ? 35.990 -7.369 -21.393 1.000 31.959 415 THR EEE CA 1
ATOM 672 C C . THR A 1 85 ? 35.813 -5.972 -20.774 1.000 29.698 415 THR EEE C 1
ATOM 673 O O . THR A 1 85 ? 36.113 -4.962 -21.433 1.000 27.751 415 THR EEE O 1
ATOM 677 N N . GLY A 1 86 ? 35.294 -5.940 -19.554 1.000 30.386 416 GLY EEE N 1
ATOM 678 C CA . GLY A 1 86 ? 34.954 -4.709 -18.821 1.000 29.518 416 GLY EEE CA 1
ATOM 679 C C . GLY A 1 86 ? 33.521 -4.790 -18.333 1.000 30.080 416 GLY EEE C 1
ATOM 680 O O . GLY A 1 86 ? 32.822 -5.776 -18.646 1.000 30.056 416 GLY EEE O 1
ATOM 681 N N . VAL A 1 87 ? 33.083 -3.799 -17.566 1.000 29.036 417 VAL EEE N 1
ATOM 682 C CA . VAL A 1 87 ? 31.758 -3.860 -16.891 1.000 29.526 417 VAL EEE CA 1
ATOM 683 C C . VAL A 1 87 ? 30.631 -3.968 -17.931 1.000 27.732 417 VAL EEE C 1
ATOM 684 O O . VAL A 1 87 ? 29.613 -4.634 -17.628 1.000 27.405 417 VAL EEE O 1
ATOM 688 N N . ILE A 1 88 ? 30.758 -3.313 -19.091 1.000 26.468 418 ILE EEE N 1
ATOM 689 C CA . ILE A 1 88 ? 29.690 -3.345 -20.138 1.000 25.621 418 ILE EEE CA 1
ATOM 690 C C . ILE A 1 88 ? 29.701 -4.697 -20.870 1.000 25.299 418 ILE EEE C 1
ATOM 691 O O . ILE A 1 88 ? 28.638 -5.342 -20.919 1.000 26.609 418 ILE EEE O 1
ATOM 696 N N . ALA A 1 89 ? 30.832 -5.150 -21.409 1.000 25.240 419 ALA EEE N 1
ATOM 697 C CA . ALA A 1 89 ? 30.886 -6.417 -22.179 1.000 25.427 419 ALA EEE CA 1
ATOM 698 C C . ALA A 1 89 ? 30.527 -7.589 -21.252 1.000 27.076 419 ALA EEE C 1
ATOM 699 O O . ALA A 1 89 ? 29.780 -8.492 -21.681 1.000 26.434 419 ALA EEE O 1
ATOM 701 N N . ASP A 1 90 ? 30.974 -7.551 -19.994 1.000 28.585 420 ASP EEE N 1
ATOM 702 C CA . ASP A 1 90 ? 30.785 -8.691 -19.064 1.000 30.536 420 ASP EEE CA 1
ATOM 703 C C . ASP A 1 90 ? 29.346 -8.718 -18.528 1.000 31.098 420 ASP EEE C 1
ATOM 704 O O . ASP A 1 90 ? 28.787 -9.836 -18.438 1.000 32.271 420 ASP EEE O 1
ATOM 709 N N . TYR A 1 91 ? 28.767 -7.572 -18.143 1.000 30.315 421 TYR EEE N 1
ATOM 710 C CA . TYR A 1 91 ? 27.532 -7.547 -17.310 1.000 31.187 421 TYR EEE CA 1
ATOM 711 C C . TYR A 1 91 ? 26.309 -6.925 -18.007 1.000 30.180 421 TYR EEE C 1
ATOM 712 O O . TYR A 1 91 ? 25.200 -6.983 -17.403 1.000 31.216 421 TYR EEE O 1
ATOM 721 N N . ASN A 1 92 ? 26.468 -6.285 -19.164 1.000 28.427 422 ASN EEE N 1
ATOM 722 C CA . ASN A 1 92 ? 25.383 -5.450 -19.758 1.000 28.479 422 ASN EEE CA 1
ATOM 723 C C . ASN A 1 92 ? 25.062 -5.810 -21.210 1.000 27.953 422 ASN EEE C 1
ATOM 724 O O . ASN A 1 92 ? 23.865 -6.013 -21.492 1.000 28.676 422 ASN EEE O 1
ATOM 729 N N . TYR A 1 93 ? 26.052 -5.758 -22.110 1.000 26.564 423 TYR EEE N 1
ATOM 730 C CA . TYR A 1 93 ? 25.852 -6.016 -23.554 1.000 25.529 423 TYR EEE CA 1
ATOM 731 C C . TYR A 1 93 ? 27.089 -6.700 -24.130 1.000 24.836 423 TYR EEE C 1
ATOM 732 O O . TYR A 1 93 ? 28.156 -6.084 -24.204 1.000 24.006 423 TYR EEE O 1
ATOM 741 N N . LYS A 1 94 ? 26.921 -7.932 -24.603 1.000 26.498 424 LYS EEE N 1
ATOM 742 C CA . LYS A 1 94 ? 28.058 -8.786 -25.019 1.000 26.352 424 LYS EEE CA 1
ATOM 743 C C . LYS A 1 94 ? 27.930 -9.100 -26.509 1.000 26.164 424 LYS EEE C 1
ATOM 744 O O . LYS A 1 94 ? 26.975 -9.815 -26.899 1.000 26.899 424 LYS EEE O 1
ATOM 750 N N . LEU A 1 95 ? 28.900 -8.653 -27.297 1.000 25.915 425 LEU EEE N 1
ATOM 751 C CA . LEU A 1 95 ? 28.991 -9.035 -28.725 1.000 27.657 425 LEU EEE CA 1
ATOM 752 C C . LEU A 1 95 ? 29.675 -10.391 -28.804 1.000 27.169 425 LEU EEE C 1
ATOM 753 O O . LEU A 1 95 ? 30.543 -10.723 -27.997 1.000 27.534 425 LEU EEE O 1
ATOM 758 N N . PRO A 1 96 ? 29.309 -11.204 -29.811 1.000 27.732 426 PRO EEE N 1
ATOM 759 C CA . PRO A 1 96 ? 29.994 -12.467 -30.035 1.000 27.763 426 PRO EEE CA 1
ATOM 760 C C . PRO A 1 96 ? 31.448 -12.280 -30.475 1.000 27.154 426 PRO EEE C 1
ATOM 761 O O . PRO A 1 96 ? 31.747 -11.295 -31.118 1.000 26.225 426 PRO EEE O 1
ATOM 765 N N . ASP A 1 97 ? 32.277 -13.287 -30.217 1.000 28.049 427 ASP EEE N 1
ATOM 766 C CA . ASP A 1 97 ? 33.699 -13.327 -30.650 1.000 29.092 427 ASP EEE CA 1
ATOM 767 C C . ASP A 1 97 ? 33.796 -13.214 -32.179 1.000 27.075 427 ASP EEE C 1
ATOM 768 O O . ASP A 1 97 ? 34.795 -12.657 -32.654 1.000 27.035 427 ASP EEE O 1
ATOM 773 N N . ASP A 1 98 ? 32.808 -13.727 -32.921 1.000 25.376 428 ASP EEE N 1
ATOM 774 C CA . ASP A 1 98 ? 32.818 -13.805 -34.410 1.000 24.914 428 ASP EEE CA 1
ATOM 775 C C . ASP A 1 98 ? 31.743 -12.867 -34.991 1.000 22.997 428 ASP EEE C 1
ATOM 776 O O . ASP A 1 98 ? 31.218 -13.151 -36.064 1.000 22.846 428 ASP EEE O 1
ATOM 781 N N . PHE A 1 99 ? 31.448 -11.766 -34.308 1.000 22.728 429 PHE EEE N 1
ATOM 782 C CA . PHE A 1 99 ? 30.399 -10.781 -34.665 1.000 22.795 429 PHE EEE CA 1
ATOM 783 C C . PHE A 1 99 ? 30.466 -10.415 -36.149 1.000 22.243 429 PHE EEE C 1
ATOM 784 O O . PHE A 1 99 ? 31.524 -10.054 -36.662 1.000 21.905 429 PHE EEE O 1
ATOM 792 N N . THR A 1 100 ? 29.330 -10.531 -36.824 1.000 22.618 430 THR EEE N 1
ATOM 793 C CA . THR A 1 100 ? 29.120 -10.019 -38.196 1.000 23.138 430 THR EEE CA 1
ATOM 794 C C . THR A 1 100 ? 28.115 -8.869 -38.099 1.000 22.361 430 THR EEE C 1
ATOM 795 O O . THR A 1 100 ? 26.971 -9.092 -37.661 1.000 21.570 430 THR EEE O 1
ATOM 799 N N . GLY A 1 101 ? 28.552 -7.669 -38.459 1.000 22.482 431 GLY EEE N 1
ATOM 800 C CA . GLY A 1 101 ? 27.691 -6.476 -38.374 1.000 22.098 431 GLY EEE CA 1
ATOM 801 C C . GLY A 1 101 ? 28.494 -5.218 -38.144 1.000 21.698 431 GLY EEE C 1
ATOM 802 O O . GLY A 1 101 ? 29.715 -5.221 -38.402 1.000 21.367 431 GLY EEE O 1
ATOM 803 N N . CYS A 1 102 ? 27.820 -4.162 -37.693 1.000 21.239 432 CYS EEE N 1
ATOM 804 C CA . CYS A 1 102 ? 28.436 -2.818 -37.576 1.000 20.954 432 CYS EEE CA 1
ATOM 805 C C . CYS A 1 102 ? 28.078 -2.232 -36.208 1.000 20.972 432 CYS EEE C 1
ATOM 806 O O . CYS A 1 102 ? 26.993 -2.514 -35.668 1.000 22.192 432 CYS EEE O 1
ATOM 809 N N . VAL A 1 103 ? 28.990 -1.436 -35.676 1.000 20.891 433 VAL EEE N 1
ATOM 810 C CA . VAL A 1 103 ? 28.831 -0.711 -34.394 1.000 20.639 433 VAL EEE CA 1
ATOM 811 C C . VAL A 1 103 ? 29.041 0.774 -34.695 1.000 20.312 433 VAL EEE C 1
ATOM 812 O O . VAL A 1 103 ? 30.102 1.124 -35.168 1.000 20.250 433 VAL EEE O 1
ATOM 816 N N . ILE A 1 104 ? 28.040 1.592 -34.402 1.000 21.308 434 ILE EEE N 1
ATOM 817 C CA . ILE A 1 104 ? 28.050 3.051 -34.671 1.000 21.034 434 ILE EEE CA 1
ATOM 818 C C . ILE A 1 104 ? 27.742 3.734 -33.347 1.000 20.999 434 ILE EEE C 1
ATOM 819 O O . ILE A 1 104 ? 26.835 3.262 -32.638 1.000 21.283 434 ILE EEE O 1
ATOM 824 N N . ALA A 1 105 ? 28.503 4.762 -33.001 1.000 20.241 435 ALA EEE N 1
ATOM 825 C CA . ALA A 1 105 ? 28.241 5.572 -31.797 1.000 19.867 435 ALA EEE CA 1
ATOM 826 C C . ALA A 1 105 ? 28.405 7.057 -32.098 1.000 20.552 435 ALA EEE C 1
ATOM 827 O O . ALA A 1 105 ? 29.059 7.430 -33.078 1.000 20.577 435 ALA EEE O 1
ATOM 829 N N . TRP A 1 106 ? 27.850 7.871 -31.214 1.000 21.069 436 TRP EEE N 1
ATOM 830 C CA . TRP A 1 106 ? 27.958 9.335 -31.300 1.000 21.209 436 TRP EEE CA 1
ATOM 831 C C . TRP A 1 106 ? 27.744 9.931 -29.912 1.000 21.332 436 TRP EEE C 1
ATOM 832 O O . TRP A 1 106 ? 26.969 9.367 -29.091 1.000 21.318 436 TRP EEE O 1
ATOM 843 N N . ASN A 1 107 ? 28.439 11.034 -29.678 1.000 22.155 437 ASN EEE N 1
ATOM 844 C CA . ASN A 1 107 ? 28.357 11.774 -28.403 1.000 22.176 437 ASN EEE CA 1
ATOM 845 C C . ASN A 1 107 ? 26.948 12.354 -28.297 1.000 23.007 437 ASN EEE C 1
ATOM 846 O O . ASN A 1 107 ? 26.510 13.026 -29.226 1.000 23.922 437 ASN EEE O 1
ATOM 851 N N . SER A 1 108 ? 26.261 12.098 -27.194 1.000 23.255 438 SER EEE N 1
ATOM 852 C CA . SER A 1 108 ? 24.888 12.584 -26.953 1.000 23.754 438 SER EEE CA 1
ATOM 853 C C . SER A 1 108 ? 24.865 13.486 -25.708 1.000 24.882 438 SER EEE C 1
ATOM 854 O O . SER A 1 108 ? 23.797 13.627 -25.125 1.000 25.893 438 SER EEE O 1
ATOM 857 N N . ASN A 1 109 ? 25.996 14.081 -25.324 1.000 25.687 439 ASN EEE N 1
ATOM 858 C CA . ASN A 1 109 ? 26.084 15.014 -24.158 1.000 26.252 439 ASN EEE CA 1
ATOM 859 C C . ASN A 1 109 ? 24.939 16.027 -24.204 1.000 27.439 439 ASN EEE C 1
ATOM 860 O O . ASN A 1 109 ? 24.330 16.313 -23.150 1.000 28.157 439 ASN EEE O 1
ATOM 865 N N . ASN A 1 110 ? 24.673 16.611 -25.374 1.000 27.662 440 ASN EEE N 1
ATOM 866 C CA . ASN A 1 110 ? 23.694 17.724 -25.476 1.000 29.942 440 ASN EEE CA 1
ATOM 867 C C . ASN A 1 110 ? 22.312 17.201 -25.061 1.000 30.083 440 ASN EEE C 1
ATOM 868 O O . ASN A 1 110 ? 21.658 17.901 -24.301 1.000 31.171 440 ASN EEE O 1
ATOM 873 N N . LEU A 1 111 ? 21.887 16.020 -25.535 1.000 29.553 441 LEU EEE N 1
ATOM 874 C CA . LEU A 1 111 ? 20.520 15.487 -25.257 1.000 31.187 441 LEU EEE CA 1
ATOM 875 C C . LEU A 1 111 ? 20.473 14.733 -23.929 1.000 31.183 441 LEU EEE C 1
ATOM 876 O O . LEU A 1 111 ? 19.410 14.738 -23.314 1.000 33.646 441 LEU EEE O 1
ATOM 881 N N . ASP A 1 112 ? 21.558 14.089 -23.518 1.000 29.977 442 ASP EEE N 1
ATOM 882 C CA . ASP A 1 112 ? 21.477 13.042 -22.471 1.000 31.566 442 ASP EEE CA 1
ATOM 883 C C . ASP A 1 112 ? 22.106 13.495 -21.148 1.000 32.342 442 ASP EEE C 1
ATOM 884 O O . ASP A 1 112 ? 21.915 12.773 -20.162 1.000 36.060 442 ASP EEE O 1
ATOM 889 N N . SER A 1 113 ? 22.873 14.582 -21.111 1.000 32.458 443 SER EEE N 1
ATOM 890 C CA A SER A 1 113 ? 23.423 15.116 -19.836 0.500 33.216 443 SER EEE CA 1
ATOM 891 C CA B SER A 1 113 ? 23.435 15.134 -19.848 0.500 33.638 443 SER EEE CA 1
ATOM 892 C C . SER A 1 113 ? 22.510 16.225 -19.318 1.000 36.185 443 SER EEE C 1
ATOM 893 O O . SER A 1 113 ? 21.909 16.922 -20.146 1.000 35.407 443 SER EEE O 1
ATOM 898 N N . LYS A 1 114 ? 22.425 16.361 -17.995 1.000 38.910 444 LYS EEE N 1
ATOM 899 C CA . LYS A 1 114 ? 21.641 17.439 -17.335 1.000 42.675 444 LYS EEE CA 1
ATOM 900 C C . LYS A 1 114 ? 22.501 18.077 -16.249 1.000 42.417 444 LYS EEE C 1
ATOM 901 O O . LYS A 1 114 ? 23.280 17.362 -15.585 1.000 38.505 444 LYS EEE O 1
ATOM 907 N N . VAL A 1 115 ? 22.362 19.386 -16.066 1.000 43.152 445 VAL EEE N 1
ATOM 908 C CA . VAL A 1 115 ? 22.940 20.071 -14.879 1.000 44.545 445 VAL EEE CA 1
ATOM 909 C C . VAL A 1 115 ? 22.389 19.347 -13.648 1.000 44.838 445 VAL EEE C 1
ATOM 910 O O . VAL A 1 115 ? 21.157 19.106 -13.591 1.000 44.990 445 VAL EEE O 1
ATOM 914 N N . GLY A 1 116 ? 23.280 18.943 -12.745 1.000 44.978 446 GLY EEE N 1
ATOM 915 C CA . GLY A 1 116 ? 22.921 18.160 -11.545 1.000 46.391 446 GLY EEE CA 1
ATOM 916 C C . GLY A 1 116 ? 23.078 16.669 -11.772 1.000 44.309 446 GLY EEE C 1
ATOM 917 O O . GLY A 1 116 ? 23.260 15.947 -10.788 1.000 44.659 446 GLY EEE O 1
ATOM 918 N N . GLY A 1 117 ? 22.964 16.218 -13.022 1.000 42.424 447 GLY EEE N 1
ATOM 919 C CA . GLY A 1 117 ? 23.145 14.809 -13.414 1.000 41.874 447 GLY EEE CA 1
ATOM 920 C C . GLY A 1 117 ? 21.857 14.206 -13.936 1.000 41.882 447 GLY EEE C 1
ATOM 921 O O . GLY A 1 117 ? 20.819 14.412 -13.316 1.000 42.135 447 GLY EEE O 1
ATOM 922 N N . ASN A 1 118 ? 21.920 13.490 -15.055 1.000 41.166 448 ASN EEE N 1
ATOM 923 C CA . ASN A 1 118 ? 20.805 12.642 -15.551 1.000 42.568 448 ASN EEE CA 1
ATOM 924 C C . ASN A 1 118 ? 20.899 11.284 -14.851 1.000 43.864 448 ASN EEE C 1
ATOM 925 O O . ASN A 1 118 ? 21.884 10.587 -15.104 1.000 45.199 448 ASN EEE O 1
ATOM 930 N N . TYR A 1 119 ? 19.909 10.907 -14.043 1.000 45.161 449 TYR EEE N 1
ATOM 931 C CA . TYR A 1 119 ? 19.909 9.599 -13.333 1.000 47.982 449 TYR EEE CA 1
ATOM 932 C C . TYR A 1 119 ? 18.990 8.598 -14.045 1.000 46.545 449 TYR EEE C 1
ATOM 933 O O . TYR A 1 119 ? 18.822 7.501 -13.505 1.000 48.141 449 TYR EEE O 1
ATOM 942 N N . ASN A 1 120 ? 18.478 8.918 -15.240 1.000 45.018 450 ASN EEE N 1
ATOM 943 C CA . ASN A 1 120 ? 17.597 7.998 -16.012 1.000 44.705 450 ASN EEE CA 1
ATOM 944 C C . ASN A 1 120 ? 18.424 6.849 -16.599 1.000 41.519 450 ASN EEE C 1
ATOM 945 O O . ASN A 1 120 ? 17.846 5.769 -16.780 1.000 42.912 450 ASN EEE O 1
ATOM 950 N N . TYR A 1 121 ? 19.705 7.055 -16.908 1.000 36.956 451 TYR EEE N 1
ATOM 951 C CA . TYR A 1 121 ? 20.534 6.015 -17.569 1.000 34.315 451 TYR EEE CA 1
ATOM 952 C C . TYR A 1 121 ? 21.290 5.200 -16.525 1.000 34.956 451 TYR EEE C 1
ATOM 953 O O . TYR A 1 121 ? 22.073 5.773 -15.732 1.000 33.000 451 TYR EEE O 1
ATOM 962 N N . LEU A 1 122 ? 21.076 3.884 -16.584 1.000 34.650 452 LEU EEE N 1
ATOM 963 C CA . LEU A 1 122 ? 21.632 2.899 -15.627 1.000 35.650 452 LEU EEE CA 1
ATOM 964 C C . LEU A 1 122 ? 22.492 1.905 -16.391 1.000 33.874 452 LEU EEE C 1
ATOM 965 O O . LEU A 1 122 ? 22.284 1.707 -17.613 1.000 32.852 452 LEU EEE O 1
ATOM 970 N N . TYR A 1 123 ? 23.410 1.285 -15.667 1.000 33.244 453 TYR EEE N 1
ATOM 971 C CA . TYR A 1 123 ? 24.148 0.086 -16.106 1.000 30.971 453 TYR EEE CA 1
ATOM 972 C C . TYR A 1 123 ? 24.214 -0.865 -14.914 1.000 31.742 453 TYR EEE C 1
ATOM 973 O O . TYR A 1 123 ? 24.030 -0.410 -13.766 1.000 31.221 453 TYR EEE O 1
ATOM 982 N N . ARG A 1 124 ? 24.471 -2.142 -15.193 1.000 30.539 454 ARG EEE N 1
ATOM 983 C CA . ARG A 1 124 ? 24.703 -3.187 -14.174 1.000 31.119 454 ARG EEE CA 1
ATOM 984 C C . ARG A 1 124 ? 26.178 -3.157 -13.774 1.000 30.948 454 ARG EEE C 1
ATOM 985 O O . ARG A 1 124 ? 27.027 -3.420 -14.634 1.000 29.546 454 ARG EEE O 1
ATOM 993 N N . LEU A 1 125 ? 26.454 -2.885 -12.500 1.000 31.793 455 LEU EEE N 1
ATOM 994 C CA . LEU A 1 125 ? 27.831 -2.846 -11.940 1.000 31.696 455 LEU EEE CA 1
ATOM 995 C C . LEU A 1 125 ? 28.202 -4.215 -11.353 1.000 32.110 455 LEU EEE C 1
ATOM 996 O O . LEU A 1 125 ? 29.400 -4.535 -11.356 1.000 33.025 455 LEU EEE O 1
ATOM 1001 N N . PHE A 1 126 ? 27.225 -4.993 -10.889 1.000 33.134 456 PHE EEE N 1
ATOM 1002 C CA . PHE A 1 126 ? 27.460 -6.293 -10.204 1.000 35.632 456 PHE EEE CA 1
ATOM 1003 C C . PHE A 1 126 ? 26.692 -7.417 -10.892 1.000 36.112 456 PHE EEE C 1
ATOM 1004 O O . PHE A 1 126 ? 25.495 -7.247 -11.192 1.000 37.384 456 PHE EEE O 1
ATOM 1012 N N . ARG A 1 127 ? 27.359 -8.556 -11.072 1.000 37.456 457 ARG EEE N 1
ATOM 1013 C CA . ARG A 1 127 ? 26.727 -9.796 -11.594 1.000 38.480 457 ARG EEE CA 1
ATOM 1014 C C . ARG A 1 127 ? 27.574 -11.005 -11.183 1.000 39.528 457 ARG EEE C 1
ATOM 1015 O O . ARG A 1 127 ? 28.825 -10.884 -11.075 1.000 39.264 457 ARG EEE O 1
ATOM 1023 N N . LYS A 1 128 ? 26.921 -12.143 -10.957 1.000 41.701 458 LYS EEE N 1
ATOM 1024 C CA . LYS A 1 128 ? 27.599 -13.367 -10.471 1.000 44.472 458 LYS EEE CA 1
ATOM 1025 C C . LYS A 1 128 ? 28.348 -14.033 -11.634 1.000 42.862 458 LYS EEE C 1
ATOM 1026 O O . LYS A 1 128 ? 29.267 -14.824 -11.355 1.000 43.931 458 LYS EEE O 1
ATOM 1032 N N . SER A 1 129 ? 27.976 -13.743 -12.884 1.000 39.447 459 SER EEE N 1
ATOM 1033 C CA . SER A 1 129 ? 28.575 -14.387 -14.084 1.000 38.674 459 SER EEE CA 1
ATOM 1034 C C . SER A 1 129 ? 28.479 -13.444 -15.281 1.000 35.977 459 SER EEE C 1
ATOM 1035 O O . SER A 1 129 ? 27.685 -12.494 -15.215 1.000 35.021 459 SER EEE O 1
ATOM 1038 N N . ASN A 1 130 ? 29.230 -13.727 -16.344 1.000 34.455 460 ASN EEE N 1
ATOM 1039 C CA . ASN A 1 130 ? 29.256 -12.891 -17.571 1.000 33.400 460 ASN EEE CA 1
ATOM 1040 C C . ASN A 1 130 ? 28.052 -13.229 -18.438 1.000 32.346 460 ASN EEE C 1
ATOM 1041 O O . ASN A 1 130 ? 27.603 -14.399 -18.415 1.000 32.653 460 ASN EEE O 1
ATOM 1046 N N . LEU A 1 131 ? 27.585 -12.243 -19.202 1.000 30.537 461 LEU EEE N 1
ATOM 1047 C CA . LEU A 1 131 ? 26.493 -12.448 -20.178 1.000 30.893 461 LEU EEE CA 1
ATOM 1048 C C . LEU A 1 131 ? 27.030 -13.309 -21.313 1.000 30.837 461 LEU EEE C 1
ATOM 1049 O O . LEU A 1 131 ? 28.212 -13.161 -21.677 1.000 30.509 461 LEU EEE O 1
ATOM 1054 N N . LYS A 1 132 ? 26.168 -14.158 -21.855 1.000 32.035 462 LYS EEE N 1
ATOM 1055 C CA . LYS A 1 132 ? 26.389 -14.812 -23.163 1.000 32.716 462 LYS EEE CA 1
ATOM 1056 C C . LYS A 1 132 ? 26.124 -13.761 -24.232 1.000 31.138 462 LYS EEE C 1
ATOM 1057 O O . LYS A 1 132 ? 25.506 -12.729 -23.956 1.000 29.841 462 LYS EEE O 1
ATOM 1063 N N . PRO A 1 133 ? 26.617 -13.959 -25.469 1.000 30.175 463 PRO EEE N 1
ATOM 1064 C CA . PRO A 1 133 ? 26.419 -12.961 -26.511 1.000 29.140 463 PRO EEE CA 1
ATOM 1065 C C . PRO A 1 133 ? 24.923 -12.710 -26.747 1.000 29.714 463 PRO EEE C 1
ATOM 1066 O O . PRO A 1 133 ? 24.156 -13.663 -26.834 1.000 28.843 463 PRO EEE O 1
ATOM 1070 N N . PHE A 1 134 ? 24.553 -11.433 -26.819 1.000 28.237 464 PHE EEE N 1
ATOM 1071 C CA . PHE A 1 134 ? 23.179 -10.930 -27.063 1.000 29.835 464 PHE EEE CA 1
ATOM 1072 C C . PHE A 1 134 ? 22.241 -11.323 -25.928 1.000 31.034 464 PHE EEE C 1
ATOM 1073 O O . PHE A 1 134 ? 21.030 -11.256 -26.136 1.000 33.472 464 PHE EEE O 1
ATOM 1081 N N . GLU A 1 135 ? 22.770 -11.675 -24.758 1.000 32.199 465 GLU EEE N 1
ATOM 1082 C CA . GLU A 1 135 ? 21.935 -11.940 -23.559 1.000 33.011 465 GLU EEE CA 1
ATOM 1083 C C . GLU A 1 135 ? 21.541 -10.595 -22.931 1.000 32.590 465 GLU EEE C 1
ATOM 1084 O O . GLU A 1 135 ? 22.340 -9.632 -23.018 1.000 30.170 465 GLU EEE O 1
ATOM 1090 N N . ARG A 1 136 ? 20.343 -10.518 -22.351 1.000 32.808 466 ARG EEE N 1
ATOM 1091 C CA . ARG A 1 136 ? 19.894 -9.311 -21.613 1.000 33.302 466 ARG EEE CA 1
ATOM 1092 C C . ARG A 1 136 ? 19.491 -9.754 -20.211 1.000 33.996 466 ARG EEE C 1
ATOM 1093 O O . ARG A 1 136 ? 18.862 -10.824 -20.073 1.000 36.418 466 ARG EEE O 1
ATOM 1101 N N . ASP A 1 137 ? 19.908 -8.997 -19.206 1.000 33.228 467 ASP EEE N 1
ATOM 1102 C CA . ASP A 1 137 ? 19.569 -9.251 -17.786 1.000 34.788 467 ASP EEE CA 1
ATOM 1103 C C . ASP A 1 137 ? 18.928 -7.975 -17.267 1.000 35.326 467 ASP EEE C 1
ATOM 1104 O O . ASP A 1 137 ? 19.632 -6.956 -17.252 1.000 34.148 467 ASP EEE O 1
ATOM 1109 N N . ILE A 1 138 ? 17.635 -8.006 -16.945 1.000 37.097 468 ILE EEE N 1
ATOM 1110 C CA . ILE A 1 138 ? 16.936 -6.806 -16.392 1.000 38.243 468 ILE EEE CA 1
ATOM 1111 C C . ILE A 1 138 ? 16.498 -7.093 -14.954 1.000 40.058 468 ILE EEE C 1
ATOM 1112 O O . ILE A 1 138 ? 15.598 -6.391 -14.469 1.000 41.745 468 ILE EEE O 1
ATOM 1117 N N . SER A 1 139 ? 17.136 -8.060 -14.293 1.000 39.244 469 SER EEE N 1
ATOM 1118 C CA . SER A 1 139 ? 16.803 -8.465 -12.902 1.000 41.480 469 SER EEE CA 1
ATOM 1119 C C . SER A 1 139 ? 17.339 -7.389 -11.948 1.000 41.266 469 SER EEE C 1
ATOM 1120 O O . SER A 1 139 ? 18.328 -6.711 -12.307 1.000 40.042 469 SER EEE O 1
ATOM 1123 N N . THR A 1 140 ? 16.685 -7.212 -10.799 1.000 43.292 470 THR EEE N 1
ATOM 1124 C CA . THR A 1 140 ? 17.002 -6.156 -9.806 1.000 43.746 470 THR EEE CA 1
ATOM 1125 C C . THR A 1 140 ? 17.226 -6.787 -8.429 1.000 46.290 470 THR EEE C 1
ATOM 1126 O O . THR A 1 140 ? 16.883 -6.160 -7.433 1.000 46.921 470 THR EEE O 1
ATOM 1130 N N . GLU A 1 141 ? 17.799 -7.984 -8.378 1.000 48.331 471 GLU EEE N 1
ATOM 1131 C CA . GLU A 1 141 ? 18.057 -8.702 -7.111 1.000 49.340 471 GLU EEE CA 1
ATOM 1132 C C . GLU A 1 141 ? 19.282 -8.071 -6.444 1.000 46.755 471 GLU EEE C 1
ATOM 1133 O O . GLU A 1 141 ? 20.200 -7.649 -7.156 1.000 43.117 471 GLU EEE O 1
ATOM 1139 N N . ILE A 1 142 ? 19.259 -7.942 -5.119 1.000 46.733 472 ILE EEE N 1
ATOM 1140 C CA . ILE A 1 142 ? 20.355 -7.281 -4.354 1.000 45.865 472 ILE EEE CA 1
ATOM 1141 C C . ILE A 1 142 ? 21.580 -8.191 -4.428 1.000 44.376 472 ILE EEE C 1
ATOM 1142 O O . ILE A 1 142 ? 21.418 -9.382 -4.182 1.000 44.423 472 ILE EEE O 1
ATOM 1147 N N . TYR A 1 143 ? 22.758 -7.638 -4.710 1.000 42.631 473 TYR EEE N 1
ATOM 1148 C CA . TYR A 1 143 ? 24.011 -8.405 -4.928 1.000 43.154 473 TYR EEE CA 1
ATOM 1149 C C . TYR A 1 143 ? 24.764 -8.547 -3.608 1.000 45.552 473 TYR EEE C 1
ATOM 1150 O O . TYR A 1 143 ? 25.016 -7.512 -2.961 1.000 47.170 473 TYR EEE O 1
ATOM 1159 N N . GLN A 1 144 ? 25.114 -9.780 -3.246 1.000 46.998 474 GLN EEE N 1
ATOM 1160 C CA . GLN A 1 144 ? 25.931 -10.096 -2.049 1.000 49.299 474 GLN EEE CA 1
ATOM 1161 C C . GLN A 1 144 ? 27.409 -9.904 -2.403 1.000 48.180 474 GLN EEE C 1
ATOM 1162 O O . GLN A 1 144 ? 27.947 -10.734 -3.134 1.000 47.192 474 GLN EEE O 1
ATOM 1168 N N . ALA A 1 145 ? 28.050 -8.869 -1.866 1.000 47.770 475 ALA EEE N 1
ATOM 1169 C CA . ALA A 1 145 ? 29.472 -8.553 -2.128 1.000 48.239 475 ALA EEE CA 1
ATOM 1170 C C . ALA A 1 145 ? 30.358 -9.013 -0.964 1.000 51.127 475 ALA EEE C 1
ATOM 1171 O O . ALA A 1 145 ? 31.592 -9.025 -1.162 1.000 51.738 475 ALA EEE O 1
ATOM 1173 N N . GLY A 1 146 ? 29.748 -9.354 0.185 1.000 53.263 476 GLY EEE N 1
ATOM 1174 C CA . GLY A 1 146 ? 30.405 -9.753 1.449 1.000 55.880 476 GLY EEE CA 1
ATOM 1175 C C . GLY A 1 146 ? 30.007 -11.165 1.854 1.000 57.811 476 GLY EEE C 1
ATOM 1176 O O . GLY A 1 146 ? 29.489 -11.906 0.991 1.000 56.344 476 GLY EEE O 1
ATOM 1177 N N . SER A 1 147 ? 30.235 -11.540 3.114 1.000 61.138 477 SER EEE N 1
ATOM 1178 C CA . SER A 1 147 ? 29.971 -12.909 3.639 1.000 64.135 477 SER EEE CA 1
ATOM 1179 C C . SER A 1 147 ? 28.533 -13.024 4.168 1.000 65.727 477 SER EEE C 1
ATOM 1180 O O . SER A 1 147 ? 28.073 -14.168 4.298 1.000 66.701 477 SER EEE O 1
ATOM 1183 N N . THR A 1 148 ? 27.839 -11.901 4.417 1.000 64.556 478 THR EEE N 1
ATOM 1184 C CA . THR A 1 148 ? 26.518 -11.861 5.109 1.000 65.518 478 THR EEE CA 1
ATOM 1185 C C . THR A 1 148 ? 25.362 -11.837 4.102 1.000 62.347 478 THR EEE C 1
ATOM 1186 O O . THR A 1 148 ? 25.430 -11.111 3.113 1.000 59.807 478 THR EEE O 1
ATOM 1190 N N . PRO A 1 149 ? 24.258 -12.600 4.334 1.000 61.898 479 PRO EEE N 1
ATOM 1191 C CA . PRO A 1 149 ? 23.091 -12.601 3.443 1.000 60.658 479 PRO EEE CA 1
ATOM 1192 C C . PRO A 1 149 ? 22.368 -11.248 3.380 1.000 59.307 479 PRO EEE C 1
ATOM 1193 O O . PRO A 1 149 ? 22.371 -10.560 4.361 1.000 60.819 479 PRO EEE O 1
ATOM 1197 N N . CYS A 1 150 ? 21.743 -10.921 2.248 1.000 57.722 480 CYS EEE N 1
ATOM 1198 C CA . CYS A 1 150 ? 21.110 -9.600 1.998 1.000 57.498 480 CYS EEE CA 1
ATOM 1199 C C . CYS A 1 150 ? 19.602 -9.640 2.291 1.000 58.666 480 CYS EEE C 1
ATOM 1200 O O . CYS A 1 150 ? 19.081 -8.598 2.718 1.000 58.625 480 CYS EEE O 1
ATOM 1203 N N . ASN A 1 151 ? 18.939 -10.792 2.115 1.000 60.028 481 ASN EEE N 1
ATOM 1204 C CA . ASN A 1 151 ? 17.480 -10.992 2.362 1.000 61.530 481 ASN EEE CA 1
ATOM 1205 C C . ASN A 1 151 ? 16.672 -10.010 1.495 1.000 60.088 481 ASN EEE C 1
ATOM 1206 O O . ASN A 1 151 ? 15.625 -9.507 1.962 1.000 60.861 481 ASN EEE O 1
ATOM 1211 N N . GLY A 1 152 ? 17.145 -9.739 0.278 1.000 57.875 482 GLY EEE N 1
ATOM 1212 C CA . GLY A 1 152 ? 16.503 -8.821 -0.682 1.000 57.008 482 GLY EEE CA 1
ATOM 1213 C C . GLY A 1 152 ? 16.493 -7.364 -0.216 1.000 57.304 482 GLY EEE C 1
ATOM 1214 O O . GLY A 1 152 ? 15.640 -6.612 -0.717 1.000 56.649 482 GLY EEE O 1
ATOM 1215 N N . VAL A 1 153 ? 17.401 -6.955 0.680 1.000 57.352 483 VAL EEE N 1
ATOM 1216 C CA . VAL A 1 153 ? 17.475 -5.545 1.183 1.000 57.650 483 VAL EEE CA 1
ATOM 1217 C C . VAL A 1 153 ? 18.899 -5.001 1.014 1.000 56.034 483 VAL EEE C 1
ATOM 1218 O O . VAL A 1 153 ? 19.861 -5.745 1.255 1.000 54.214 483 VAL EEE O 1
ATOM 1222 N N . LYS A 1 154 ? 19.014 -3.731 0.608 1.000 57.861 484 LYS EEE N 1
ATOM 1223 C CA . LYS A 1 154 ? 20.300 -2.985 0.504 1.000 58.279 484 LYS EEE CA 1
ATOM 1224 C C . LYS A 1 154 ? 20.935 -2.902 1.895 1.000 58.637 484 LYS EEE C 1
ATOM 1225 O O . LYS A 1 154 ? 20.193 -2.980 2.887 1.000 61.100 484 LYS EEE O 1
ATOM 1231 N N . GLY A 1 155 ? 22.256 -2.727 1.951 1.000 57.909 485 GLY EEE N 1
ATOM 1232 C CA . GLY A 1 155 ? 23.007 -2.548 3.206 1.000 59.439 485 GLY EEE CA 1
ATOM 1233 C C . GLY A 1 155 ? 24.491 -2.755 2.994 1.000 58.471 485 GLY EEE C 1
ATOM 1234 O O . GLY A 1 155 ? 24.925 -2.737 1.833 1.000 58.427 485 GLY EEE O 1
ATOM 1235 N N . PHE A 1 156 ? 25.237 -2.943 4.081 1.000 59.937 486 PHE EEE N 1
ATOM 1236 C CA . PHE A 1 156 ? 26.703 -3.185 4.073 1.000 59.994 486 PHE EEE CA 1
ATOM 1237 C C . PHE A 1 156 ? 26.997 -4.402 3.187 1.000 57.894 486 PHE EEE C 1
ATOM 1238 O O . PHE A 1 156 ? 26.448 -5.493 3.456 1.000 57.430 486 PHE EEE O 1
ATOM 1246 N N . ASN A 1 157 ? 27.808 -4.196 2.148 1.000 55.332 487 ASN EEE N 1
ATOM 1247 C CA . ASN A 1 157 ? 28.301 -5.241 1.211 1.000 53.593 487 ASN EEE CA 1
ATOM 1248 C C . ASN A 1 157 ? 27.109 -5.915 0.510 1.000 51.897 487 ASN EEE C 1
ATOM 1249 O O . ASN A 1 157 ? 27.287 -7.033 -0.017 1.000 50.913 487 ASN EEE O 1
ATOM 1254 N N . CYS A 1 158 ? 25.950 -5.250 0.491 1.000 50.341 488 CYS EEE N 1
ATOM 1255 C CA . CYS A 1 158 ? 24.686 -5.713 -0.143 1.000 50.458 488 CYS EEE CA 1
ATOM 1256 C C . CYS A 1 158 ? 24.182 -4.573 -1.036 1.000 49.242 488 CYS EEE C 1
ATOM 1257 O O . CYS A 1 158 ? 23.606 -3.603 -0.490 1.000 50.503 488 CYS EEE O 1
ATOM 1260 N N . TYR A 1 159 ? 24.453 -4.646 -2.344 1.000 46.730 489 TYR EEE N 1
ATOM 1261 C CA . TYR A 1 159 ? 24.332 -3.503 -3.289 1.000 45.770 489 TYR EEE CA 1
ATOM 1262 C C . TYR A 1 159 ? 23.192 -3.743 -4.285 1.000 45.199 489 TYR EEE C 1
ATOM 1263 O O . TYR A 1 159 ? 23.079 -4.864 -4.833 1.000 45.357 489 TYR EEE O 1
ATOM 1272 N N . PHE A 1 160 ? 22.372 -2.715 -4.528 1.000 44.921 490 PHE EEE N 1
ATOM 1273 C CA . PHE A 1 160 ? 21.450 -2.683 -5.691 1.000 43.910 490 PHE EEE CA 1
ATOM 1274 C C . PHE A 1 160 ? 22.345 -2.887 -6.910 1.000 41.119 490 PHE EEE C 1
ATOM 1275 O O . PHE A 1 160 ? 23.407 -2.281 -6.985 1.000 40.293 490 PHE EEE O 1
ATOM 1283 N N . PRO A 1 161 ? 22.031 -3.832 -7.822 1.000 40.426 491 PRO EEE N 1
ATOM 1284 C CA . PRO A 1 161 ? 22.965 -4.198 -8.887 1.000 38.679 491 PRO EEE CA 1
ATOM 1285 C C . PRO A 1 161 ? 23.107 -3.145 -9.998 1.000 36.780 491 PRO EEE C 1
ATOM 1286 O O . PRO A 1 161 ? 24.135 -3.173 -10.649 1.000 35.354 491 PRO EEE O 1
ATOM 1290 N N . LEU A 1 162 ? 22.089 -2.296 -10.203 1.000 41.514 492 LEU EEE N 1
ATOM 1291 C CA . LEU A 1 162 ? 22.097 -1.208 -11.227 1.000 39.909 492 LEU EEE CA 1
ATOM 1292 C C . LEU A 1 162 ? 22.592 0.090 -10.592 1.000 40.649 492 LEU EEE C 1
ATOM 1293 O O . LEU A 1 162 ? 22.201 0.374 -9.439 1.000 43.626 492 LEU EEE O 1
ATOM 1298 N N . GLN A 1 163 ? 23.406 0.846 -11.328 1.000 39.301 493 GLN EEE N 1
ATOM 1299 C CA . GLN A 1 163 ? 23.997 2.125 -10.875 1.000 40.845 493 GLN EEE CA 1
ATOM 1300 C C . GLN A 1 163 ? 23.800 3.154 -11.993 1.000 37.879 493 GLN EEE C 1
ATOM 1301 O O . GLN A 1 163 ? 23.801 2.770 -13.172 1.000 35.523 493 GLN EEE O 1
ATOM 1307 N N . SER A 1 164 ? 23.619 4.415 -11.624 1.000 37.837 494 SER EEE N 1
ATOM 1308 C CA A SER A 1 164 ? 23.344 5.513 -12.585 0.500 36.291 494 SER EEE CA 1
ATOM 1309 C CA B SER A 1 164 ? 23.344 5.522 -12.573 0.500 36.010 494 SER EEE CA 1
ATOM 1310 C C . SER A 1 164 ? 24.662 6.122 -13.067 1.000 34.954 494 SER EEE C 1
ATOM 1311 O O . SER A 1 164 ? 25.595 6.225 -12.273 1.000 35.531 494 SER EEE O 1
ATOM 1316 N N . TYR A 1 165 ? 24.704 6.517 -14.330 1.000 33.508 495 TYR EEE N 1
ATOM 1317 C CA . TYR A 1 165 ? 25.815 7.292 -14.921 1.000 32.331 495 TYR EEE CA 1
ATOM 1318 C C . TYR A 1 165 ? 25.820 8.735 -14.378 1.000 33.348 495 TYR EEE C 1
ATOM 1319 O O . TYR A 1 165 ? 26.891 9.341 -14.408 1.000 3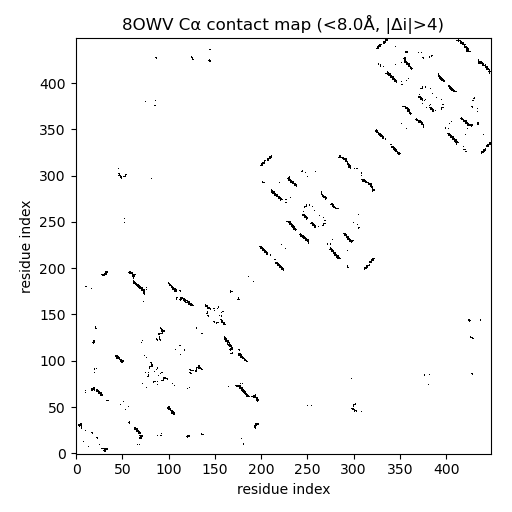4.241 495 TYR EEE O 1
ATOM 1328 N N . GLY A 1 166 ? 24.671 9.287 -13.965 1.000 33.423 496 GLY EEE N 1
ATOM 1329 C CA . GLY A 1 166 ? 24.538 10.686 -13.482 1.000 33.642 496 GLY EEE CA 1
ATOM 1330 C C . GLY A 1 166 ? 25.122 11.719 -14.451 1.000 32.349 496 GLY EEE C 1
ATOM 1331 O O . GLY A 1 166 ? 25.762 12.686 -13.979 1.000 34.060 496 GLY EEE O 1
ATOM 1332 N N . PHE A 1 167 ? 24.930 11.549 -15.767 1.000 30.070 497 PHE EEE N 1
ATOM 1333 C CA . PHE A 1 167 ? 25.619 12.350 -16.819 1.000 30.354 497 PHE EEE CA 1
ATOM 1334 C C . PHE A 1 167 ? 25.442 13.857 -16.575 1.000 30.562 497 PHE EEE C 1
ATOM 1335 O O . PHE A 1 167 ? 24.287 14.314 -16.484 1.000 31.069 497 PHE EEE O 1
ATOM 1343 N N . GLN A 1 168 ? 26.548 14.598 -16.461 1.000 32.115 498 GLN EEE N 1
ATOM 1344 C CA . GLN A 1 168 ? 26.555 16.091 -16.348 1.000 33.503 498 GLN EEE CA 1
ATOM 1345 C C . GLN A 1 168 ? 27.291 16.690 -17.542 1.000 32.204 498 GLN EEE C 1
ATOM 1346 O O . GLN A 1 168 ? 28.266 16.117 -18.008 1.000 30.714 498 GLN EEE O 1
ATOM 1352 N N . PRO A 1 169 ? 26.861 17.866 -18.068 1.000 32.393 499 PRO EEE N 1
ATOM 1353 C CA . PRO A 1 169 ? 27.431 18.415 -19.302 1.000 31.582 499 PRO EEE CA 1
ATOM 1354 C C . PRO A 1 169 ? 28.936 18.726 -19.212 1.000 32.799 499 PRO EEE C 1
ATOM 1355 O O . PRO A 1 169 ? 29.609 18.679 -20.240 1.000 32.624 499 PRO EEE O 1
ATOM 1359 N N . THR A 1 170 ? 29.457 18.992 -18.007 1.000 34.636 500 THR EEE N 1
ATOM 1360 C CA . THR A 1 170 ? 30.900 19.290 -17.785 1.000 35.647 500 THR EEE CA 1
ATOM 1361 C C . THR A 1 170 ? 31.704 18.040 -17.412 1.000 35.306 500 THR EEE C 1
ATOM 1362 O O . THR A 1 170 ? 32.895 18.193 -17.094 1.000 36.572 500 THR EEE O 1
ATOM 1366 N N . TYR A 1 171 ? 31.128 16.838 -17.511 1.000 34.639 501 TYR EEE N 1
ATOM 1367 C CA . TYR A 1 171 ? 31.914 15.578 -17.466 1.000 33.757 501 TYR EEE CA 1
ATOM 1368 C C . TYR A 1 171 ? 33.005 15.645 -18.543 1.000 31.547 501 TYR EEE C 1
ATOM 1369 O O . TYR A 1 171 ? 32.745 16.197 -19.644 1.000 28.676 501 TYR EEE O 1
ATOM 1378 N N . GLY A 1 172 ? 34.184 15.101 -18.233 1.000 31.546 502 GLY EEE N 1
ATOM 1379 C CA . GLY A 1 172 ? 35.215 14.747 -19.227 1.000 31.134 502 GLY EEE CA 1
ATOM 1380 C C . GLY A 1 172 ? 34.582 14.010 -20.389 1.000 29.613 502 GLY EEE C 1
ATOM 1381 O O . GLY A 1 172 ? 33.571 13.297 -20.152 1.000 28.100 502 GLY EEE O 1
ATOM 1382 N N . VAL A 1 173 ? 35.135 14.172 -21.597 1.000 30.042 503 VAL EEE N 1
ATOM 1383 C CA . VAL A 1 173 ? 34.591 13.572 -22.854 1.000 30.444 503 VAL EEE CA 1
ATOM 1384 C C . VAL A 1 173 ? 34.450 12.052 -22.664 1.000 28.713 503 VAL EEE C 1
ATOM 1385 O O . VAL A 1 173 ? 33.433 11.506 -23.125 1.000 27.479 503 VAL EEE O 1
ATOM 1389 N N . GLY A 1 174 ? 35.367 11.410 -21.930 1.000 29.943 504 GLY EEE N 1
ATOM 1390 C CA . GLY A 1 174 ? 35.338 9.949 -21.669 1.000 29.902 504 GLY EEE CA 1
ATOM 1391 C C . GLY A 1 174 ? 34.184 9.499 -20.775 1.000 29.725 504 GLY EEE C 1
ATOM 1392 O O . GLY A 1 174 ? 33.889 8.277 -20.738 1.000 28.047 504 GLY EEE O 1
ATOM 1393 N N . TYR A 1 175 ? 33.552 10.419 -20.043 1.000 29.689 505 TYR EEE N 1
ATOM 1394 C CA . TYR A 1 175 ? 32.440 10.123 -19.101 1.000 30.911 505 TYR EEE CA 1
ATOM 1395 C C . TYR A 1 175 ? 31.113 10.636 -19.654 1.000 28.332 505 TYR EEE C 1
ATOM 1396 O O . TYR A 1 175 ? 30.080 10.419 -19.017 1.000 27.600 505 TYR EEE O 1
ATOM 1405 N N . GLN A 1 176 ? 31.139 11.339 -20.790 1.000 26.536 506 GLN EEE N 1
ATOM 1406 C CA . GLN A 1 176 ? 29.906 11.832 -21.435 1.000 25.282 506 GLN EEE CA 1
ATOM 1407 C C . GLN A 1 176 ? 29.138 10.659 -22.032 1.000 24.193 506 GLN EEE C 1
ATOM 1408 O O . GLN A 1 176 ? 29.708 9.629 -22.380 1.000 23.504 506 GLN EEE O 1
ATOM 1414 N N . PRO A 1 177 ? 27.804 10.809 -22.166 1.000 24.198 507 PRO EEE N 1
ATOM 1415 C CA . PRO A 1 177 ? 26.973 9.781 -22.775 1.000 23.316 507 PRO EEE CA 1
ATOM 1416 C C . PRO A 1 177 ? 27.216 9.699 -24.285 1.000 23.368 507 PRO EEE C 1
ATOM 1417 O O . PRO A 1 177 ? 27.389 10.744 -24.959 1.000 20.770 507 PRO EEE O 1
ATOM 1421 N N . TYR A 1 178 ? 27.242 8.460 -24.783 1.000 22.316 508 TYR EEE N 1
ATOM 1422 C CA . TYR A 1 178 ? 27.299 8.120 -26.221 1.000 22.908 508 TYR EEE CA 1
ATOM 1423 C C . TYR A 1 178 ? 26.117 7.208 -26.503 1.000 23.376 508 TYR EEE C 1
ATOM 1424 O O . TYR A 1 178 ? 25.919 6.242 -25.729 1.000 24.266 508 TYR EEE O 1
ATOM 1433 N N . ARG A 1 179 ? 25.354 7.533 -27.540 1.000 22.742 509 ARG EEE N 1
ATOM 1434 C CA . ARG A 1 179 ? 24.323 6.652 -28.102 1.000 22.007 509 ARG EEE CA 1
ATOM 1435 C C . ARG A 1 179 ? 25.028 5.642 -29.015 1.000 22.778 509 ARG EEE C 1
ATOM 1436 O O . ARG A 1 179 ? 25.933 6.031 -29.782 1.000 21.658 509 ARG EEE O 1
ATOM 1444 N N . VAL A 1 180 ? 24.626 4.378 -28.906 1.000 22.764 510 VAL EEE N 1
ATOM 1445 C CA . VAL A 1 180 ? 25.243 3.244 -29.652 1.000 21.244 510 VAL EEE CA 1
ATOM 1446 C C . VAL A 1 180 ? 24.141 2.511 -30.424 1.000 20.985 510 VAL EEE C 1
ATOM 1447 O O . VAL A 1 180 ? 23.032 2.296 -29.888 1.000 21.263 510 VAL EEE O 1
ATOM 1451 N N . VAL A 1 181 ? 24.425 2.195 -31.684 1.000 20.833 511 VAL EEE N 1
ATOM 1452 C CA . VAL A 1 181 ? 23.562 1.325 -32.517 1.000 22.108 511 VAL EEE CA 1
ATOM 1453 C C . VAL A 1 181 ? 24.438 0.151 -32.965 1.000 21.167 511 VAL EEE C 1
ATOM 1454 O O . VAL A 1 181 ? 25.540 0.359 -33.519 1.000 20.180 511 VAL EEE O 1
ATOM 1458 N N . VAL A 1 182 ? 23.989 -1.058 -32.692 1.000 22.029 512 VAL EEE N 1
ATOM 1459 C CA . VAL A 1 182 ? 24.677 -2.278 -33.178 1.000 22.115 512 VAL EEE CA 1
ATOM 1460 C C . VAL A 1 182 ? 23.756 -2.933 -34.209 1.000 21.582 512 VAL EEE C 1
ATOM 1461 O O . VAL A 1 182 ? 22.605 -3.293 -33.844 1.000 23.369 512 VAL EEE O 1
ATOM 1465 N N . LEU A 1 183 ? 24.238 -3.042 -35.439 1.000 20.966 513 LEU EEE N 1
ATOM 1466 C CA . LEU A 1 183 ? 23.542 -3.747 -36.543 1.000 22.221 513 LEU EEE CA 1
ATOM 1467 C C . LEU A 1 183 ? 24.168 -5.139 -36.653 1.000 21.684 513 LEU EEE C 1
ATOM 1468 O O . LEU A 1 183 ? 25.386 -5.220 -36.950 1.000 22.617 513 LEU EEE O 1
ATOM 1473 N N . SER A 1 184 ? 23.376 -6.159 -36.318 1.000 22.992 514 SER EEE N 1
ATOM 1474 C CA . SER A 1 184 ? 23.709 -7.605 -36.378 1.000 23.438 514 SER EEE CA 1
ATOM 1475 C C . SER A 1 184 ? 23.240 -8.169 -37.719 1.000 21.652 514 SER EEE C 1
ATOM 1476 O O . SER A 1 184 ? 22.040 -8.068 -37.970 1.000 21.432 514 SER EEE O 1
ATOM 1479 N N . PHE A 1 185 ? 24.121 -8.792 -38.498 1.000 21.982 515 PHE EEE N 1
ATOM 1480 C CA . PHE A 1 185 ? 23.770 -9.360 -39.825 1.000 23.598 515 PHE EEE CA 1
ATOM 1481 C C . PHE A 1 185 ? 23.835 -10.890 -39.748 1.000 24.463 515 PHE EEE C 1
ATOM 1482 O O . PHE A 1 185 ? 24.918 -11.444 -39.438 1.000 24.140 515 PHE EEE O 1
ATOM 1490 N N . GLU A 1 186 ? 22.714 -11.546 -40.040 1.000 25.331 516 GLU EEE N 1
ATOM 1491 C CA . GLU A 1 186 ? 22.644 -13.032 -40.073 1.000 26.614 516 GLU EEE CA 1
ATOM 1492 C C . GLU A 1 186 ? 22.790 -13.511 -41.522 1.000 26.732 516 GLU EEE C 1
ATOM 1493 O O . GLU A 1 186 ? 22.308 -12.840 -42.454 1.000 25.252 516 GLU EEE O 1
ATOM 1499 N N . LEU A 1 187 ? 23.482 -14.633 -41.699 1.000 25.690 517 LEU EEE N 1
ATOM 1500 C CA . LEU A 1 187 ? 23.635 -15.328 -43.005 1.000 25.132 517 LEU EEE CA 1
ATOM 1501 C C . LEU A 1 187 ? 23.347 -16.809 -42.772 1.000 24.651 517 LEU EEE C 1
ATOM 1502 O O . LEU A 1 187 ? 24.278 -17.647 -42.941 1.000 25.108 517 LEU EEE O 1
ATOM 1507 N N . LEU A 1 188 ? 22.105 -17.110 -42.392 1.000 24.171 518 LEU EEE N 1
ATOM 1508 C CA . LEU A 1 188 ? 21.651 -18.505 -42.106 1.000 25.394 518 LEU EEE CA 1
ATOM 1509 C C . LEU A 1 188 ? 21.224 -19.210 -43.403 1.000 25.809 518 LEU EEE C 1
ATOM 1510 O O . LEU A 1 188 ? 21.211 -18.582 -44.490 1.000 25.011 518 LEU EEE O 1
ATOM 1515 N N . HIS A 1 189 ? 20.885 -20.488 -43.296 1.000 25.569 519 HIS EEE N 1
ATOM 1516 C CA . HIS A 1 189 ? 20.444 -21.328 -44.437 1.000 27.098 519 HIS EEE CA 1
ATOM 1517 C C . HIS A 1 189 ? 18.946 -21.100 -44.609 1.000 28.589 519 HIS EEE C 1
ATOM 1518 O O . HIS A 1 189 ? 18.147 -21.906 -44.126 1.000 30.110 519 HIS EEE O 1
ATOM 1525 N N . ALA A 1 190 ? 18.605 -19.962 -45.205 1.000 28.772 520 ALA EEE N 1
ATOM 1526 C CA . ALA A 1 190 ? 17.223 -19.453 -45.318 1.000 29.395 520 ALA EEE CA 1
ATOM 1527 C C . ALA A 1 190 ? 17.226 -18.323 -46.348 1.000 28.955 520 ALA EEE C 1
ATOM 1528 O O . ALA A 1 190 ? 18.278 -17.811 -46.702 1.000 27.794 520 ALA EEE O 1
ATOM 1530 N N . PRO A 1 191 ? 16.069 -17.939 -46.907 1.000 30.919 521 PRO EEE N 1
ATOM 1531 C CA . PRO A 1 191 ? 16.025 -16.836 -47.868 1.000 31.364 521 PRO EEE CA 1
ATOM 1532 C C . PRO A 1 191 ? 16.522 -15.505 -47.272 1.000 30.652 521 PRO EEE C 1
ATOM 1533 O O . PRO A 1 191 ? 16.288 -15.238 -46.109 1.000 29.365 521 PRO EEE O 1
ATOM 1537 N N . ALA A 1 192 ? 17.237 -14.708 -48.075 1.000 30.578 522 ALA EEE N 1
ATOM 1538 C CA . ALA A 1 192 ? 17.570 -13.305 -47.749 1.000 29.219 522 ALA EEE CA 1
ATOM 1539 C C . ALA A 1 192 ? 16.267 -12.549 -47.497 1.000 29.166 522 ALA EEE C 1
ATOM 1540 O O . ALA A 1 192 ? 15.328 -12.760 -48.249 1.000 30.978 522 ALA EEE O 1
ATOM 1542 N N . THR A 1 193 ? 16.214 -11.689 -46.482 1.000 29.151 523 THR EEE N 1
ATOM 1543 C CA A THR A 1 193 ? 15.046 -10.823 -46.155 0.500 30.760 523 THR EEE CA 1
ATOM 1544 C CA B THR A 1 193 ? 15.025 -10.817 -46.249 0.500 29.387 523 THR EEE CA 1
ATOM 1545 C C . THR A 1 193 ? 15.436 -9.337 -46.222 1.000 29.398 523 THR EEE C 1
ATOM 1546 O O . THR A 1 193 ? 14.538 -8.492 -46.245 1.000 29.637 523 THR EEE O 1
ATOM 1553 N N . VAL A 1 194 ? 16.724 -9.036 -46.190 1.000 28.748 524 VAL EEE N 1
ATOM 1554 C CA . VAL A 1 194 ? 17.210 -7.624 -46.207 1.000 29.303 524 VAL EEE CA 1
ATOM 1555 C C . VAL A 1 194 ? 18.292 -7.510 -47.272 1.000 30.694 524 VAL EEE C 1
ATOM 1556 O O . VAL A 1 194 ? 19.312 -8.214 -47.154 1.000 30.921 524 VAL EEE O 1
ATOM 1560 N N . CYS A 1 195 ? 18.064 -6.666 -48.278 1.000 30.265 525 CYS EEE N 1
ATOM 1561 C CA . CYS A 1 195 ? 19.011 -6.430 -49.393 1.000 31.610 525 CYS EEE CA 1
ATOM 1562 C C . CYS A 1 195 ? 19.207 -4.920 -49.539 1.000 31.066 525 CYS EEE C 1
ATOM 1563 O O . CYS A 1 195 ? 18.314 -4.172 -49.134 1.000 30.014 525 CYS EEE O 1
ATOM 1566 N N . GLY A 1 196 ? 20.355 -4.510 -50.072 1.000 32.878 526 GLY EEE N 1
ATOM 1567 C CA . GLY A 1 196 ? 20.604 -3.120 -50.497 1.000 33.118 526 GLY EEE CA 1
ATOM 1568 C C . GLY A 1 196 ? 19.766 -2.758 -51.718 1.000 36.527 526 GLY EEE C 1
ATOM 1569 O O . GLY A 1 196 ? 19.205 -3.638 -52.364 1.000 36.592 526 GLY EEE O 1
ATOM 1570 N N . PRO A 1 197 ? 19.672 -1.456 -52.078 1.000 37.360 527 PRO EEE N 1
ATOM 1571 C CA . PRO A 1 197 ? 18.917 -1.017 -53.257 1.000 40.793 527 PRO EEE CA 1
ATOM 1572 C C . PRO A 1 197 ? 19.398 -1.655 -54.575 1.000 44.886 527 PRO EEE C 1
ATOM 1573 O O . PRO A 1 197 ? 20.573 -1.895 -54.715 1.000 46.345 527 PRO EEE O 1
ATOM 1577 N N . LYS A 1 198 ? 18.480 -1.933 -55.502 1.000 50.757 528 LYS EEE N 1
ATOM 1578 C CA . LYS A 1 198 ? 18.784 -2.498 -56.851 1.000 56.928 528 LYS EEE CA 1
ATOM 1579 C C . LYS A 1 198 ? 19.533 -1.473 -57.715 1.000 56.164 528 LYS EEE C 1
ATOM 1580 O O . LYS A 1 198 ? 19.459 -0.254 -57.535 1.000 52.764 528 LYS EEE O 1
ATOM 1586 N N . GLN B 2 1 ? 46.635 -10.355 -27.210 1.000 74.201 3 GLN BBB N 1
ATOM 1587 C CA . GLN B 2 1 ? 46.295 -9.422 -28.310 1.000 68.752 3 GLN BBB CA 1
ATOM 1588 C C . GLN B 2 1 ? 47.412 -9.436 -29.362 1.000 65.025 3 GLN BBB C 1
ATOM 1589 O O . GLN B 2 1 ? 48.057 -10.484 -29.520 1.000 66.106 3 GLN BBB O 1
ATOM 1595 N N . VAL B 2 2 ? 47.653 -8.300 -30.023 1.000 59.164 4 VAL BBB N 1
ATOM 1596 C CA . VAL B 2 2 ? 48.383 -8.214 -31.318 1.000 55.653 4 VAL BBB CA 1
ATOM 1597 C C . VAL B 2 2 ? 49.604 -7.303 -31.128 1.000 56.679 4 VAL BBB C 1
ATOM 1598 O O . VAL B 2 2 ? 49.417 -6.196 -30.598 1.000 57.854 4 VAL BBB O 1
ATOM 1602 N N . GLN B 2 3 ? 50.802 -7.761 -31.517 1.000 57.367 5 GLN BBB N 1
ATOM 1603 C CA . GLN B 2 3 ? 52.045 -6.938 -31.600 1.000 58.058 5 GLN BBB CA 1
ATOM 1604 C C . GLN B 2 3 ? 52.338 -6.672 -33.077 1.000 53.430 5 GLN BBB C 1
ATOM 1605 O O . GLN B 2 3 ? 52.059 -7.564 -33.895 1.000 52.143 5 GLN BBB O 1
ATOM 1611 N N . LEU B 2 4 ? 52.866 -5.489 -33.391 1.000 51.399 6 LEU BBB N 1
ATOM 1612 C CA . LEU B 2 4 ? 53.139 -5.031 -34.780 1.000 48.077 6 LEU BBB CA 1
ATOM 1613 C C . LEU B 2 4 ? 54.591 -4.560 -34.851 1.000 50.488 6 LEU BBB C 1
ATOM 1614 O O . LEU B 2 4 ? 54.965 -3.707 -34.027 1.000 52.093 6 LEU BBB O 1
ATOM 1619 N N . VAL B 2 5 ? 55.354 -5.095 -35.809 1.000 50.751 7 VAL BBB N 1
ATOM 1620 C CA . VAL B 2 5 ? 56.810 -4.828 -35.985 1.000 53.923 7 VAL BBB CA 1
ATOM 1621 C C . VAL B 2 5 ? 57.053 -4.354 -37.423 1.000 51.662 7 VAL BBB C 1
ATOM 1622 O O . VAL B 2 5 ? 56.910 -5.167 -38.347 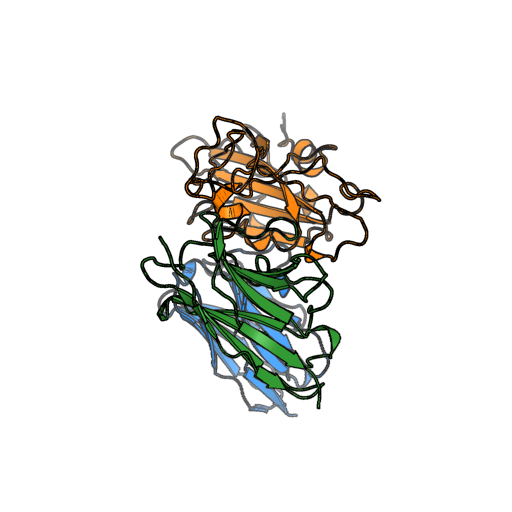1.000 50.528 7 VAL BBB O 1
ATOM 1626 N N . GLU B 2 6 ? 57.351 -3.063 -37.597 1.000 50.854 8 GLU BBB N 1
ATOM 1627 C CA . GLU B 2 6 ? 57.650 -2.448 -38.916 1.000 48.724 8 GLU BBB CA 1
ATOM 1628 C C . GLU B 2 6 ? 59.093 -2.776 -39.315 1.000 50.35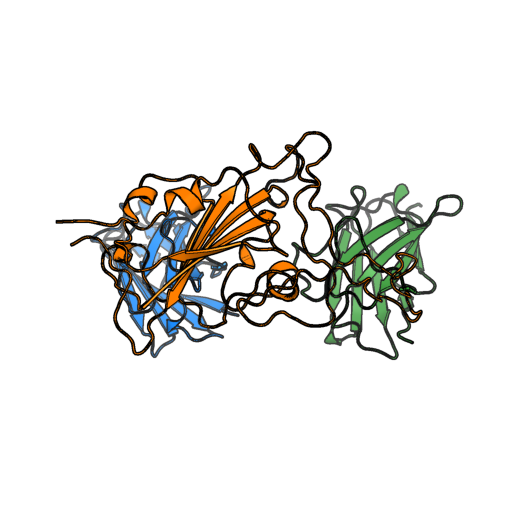9 8 GLU BBB C 1
ATOM 1629 O O . GLU B 2 6 ? 59.896 -3.100 -38.427 1.000 53.351 8 GLU BBB O 1
ATOM 1635 N N . SER B 2 7 ? 59.396 -2.699 -40.611 1.000 48.346 9 SER BBB N 1
ATOM 1636 C CA . SER B 2 7 ? 60.760 -2.861 -41.181 1.000 50.006 9 SER BBB CA 1
ATOM 1637 C C . SER B 2 7 ? 60.751 -2.381 -42.630 1.000 47.491 9 SER BBB C 1
ATOM 1638 O O . SER B 2 7 ? 59.644 -2.164 -43.159 1.000 45.802 9 SER BBB O 1
ATOM 1641 N N . GLY B 2 8 ? 61.938 -2.231 -43.227 1.000 48.761 10 GLY BBB N 1
ATOM 1642 C CA . GLY B 2 8 ? 62.126 -1.907 -44.655 1.000 48.182 10 GLY BBB CA 1
ATOM 1643 C C . GLY B 2 8 ? 62.188 -0.407 -44.917 1.000 46.920 10 GLY BBB C 1
ATOM 1644 O O . GLY B 2 8 ? 62.254 -0.016 -46.099 1.000 45.062 10 GLY BBB O 1
ATOM 1645 N N . GLY B 2 9 ? 62.164 0.407 -43.861 1.000 46.915 11 GLY BBB N 1
ATOM 1646 C CA . GLY B 2 9 ? 62.281 1.872 -43.975 1.000 47.006 11 GLY BBB CA 1
ATOM 1647 C C . GLY B 2 9 ? 63.733 2.288 -44.124 1.000 49.547 11 GLY BBB C 1
ATOM 1648 O O . GLY B 2 9 ? 64.574 1.437 -44.492 1.000 52.384 11 GLY BBB O 1
ATOM 1649 N N . GLY B 2 10 ? 64.033 3.546 -43.806 1.000 49.529 12 GLY BBB N 1
ATOM 1650 C CA . GLY B 2 10 ? 65.400 4.094 -43.827 1.000 51.493 12 GLY BBB CA 1
ATOM 1651 C C . GLY B 2 10 ? 65.554 5.149 -44.901 1.000 50.859 12 GLY BBB C 1
ATOM 1652 O O . GLY B 2 10 ? 64.539 5.781 -45.283 1.000 48.382 12 GLY BBB O 1
ATOM 1653 N N . LEU B 2 11 ? 66.784 5.293 -45.384 1.000 53.205 13 LEU BBB N 1
ATOM 1654 C CA . LEU B 2 11 ? 67.260 6.391 -46.258 1.000 54.259 13 LEU BBB CA 1
ATOM 1655 C C . LEU B 2 11 ? 67.026 5.998 -47.721 1.000 53.342 13 LEU BBB C 1
ATOM 1656 O O . LEU B 2 11 ? 67.320 4.847 -48.084 1.000 54.149 13 LEU BBB O 1
ATOM 1661 N N . VAL B 2 12 ? 66.509 6.916 -48.531 1.000 52.140 14 VAL BBB N 1
ATOM 1662 C CA . VAL B 2 12 ? 66.326 6.707 -49.997 1.000 52.243 14 VAL BBB CA 1
ATOM 1663 C C . VAL B 2 12 ? 66.382 8.069 -50.695 1.000 52.666 14 VAL BBB C 1
ATOM 1664 O O . VAL B 2 12 ? 66.001 9.083 -50.071 1.000 51.586 14 VAL BBB O 1
ATOM 1668 N N . GLN B 2 13 ? 66.837 8.088 -51.945 1.000 54.088 15 GLN BBB N 1
ATOM 1669 C CA . GLN B 2 13 ? 66.930 9.328 -52.751 1.000 55.455 15 GLN BBB CA 1
ATOM 1670 C C . GLN B 2 13 ? 65.566 9.626 -53.368 1.000 53.262 15 GLN BBB C 1
ATOM 1671 O O . GLN B 2 13 ? 64.846 8.661 -53.721 1.000 52.105 15 GLN BBB O 1
ATOM 1677 N N . ALA B 2 14 ? 65.229 10.913 -53.480 1.000 52.656 16 ALA BBB N 1
ATOM 1678 C CA . ALA B 2 14 ? 64.063 11.422 -54.238 1.000 51.465 16 ALA BBB CA 1
ATOM 1679 C C . ALA B 2 14 ? 63.965 10.636 -55.549 1.000 51.270 16 ALA BBB C 1
ATOM 1680 O O . ALA B 2 14 ? 64.999 10.532 -56.243 1.000 53.109 16 ALA BBB O 1
ATOM 1682 N N . GLY B 2 15 ? 62.788 10.078 -55.845 1.000 49.287 17 GLY BBB N 1
ATOM 1683 C CA . GLY B 2 15 ? 62.513 9.303 -57.072 1.000 49.831 17 GLY BBB CA 1
ATOM 1684 C C . GLY B 2 15 ? 62.576 7.803 -56.827 1.000 48.892 17 GLY BBB C 1
ATOM 1685 O O . GLY B 2 15 ? 62.023 7.049 -57.651 1.000 48.970 17 GLY BBB O 1
ATOM 1686 N N . GLY B 2 16 ? 63.205 7.383 -55.724 1.000 47.711 18 GLY BBB N 1
ATOM 1687 C CA . GLY B 2 16 ? 63.470 5.968 -55.402 1.000 47.499 18 GLY BBB CA 1
ATOM 1688 C C . GLY B 2 16 ? 62.264 5.252 -54.812 1.000 45.051 18 GLY BBB C 1
ATOM 1689 O O . GLY B 2 16 ? 61.187 5.870 -54.672 1.000 43.939 18 GLY BBB O 1
ATOM 1690 N N . SER B 2 17 ? 62.451 3.979 -54.470 1.000 44.919 19 SER BBB N 1
ATOM 1691 C CA . SER B 2 17 ? 61.399 3.059 -53.970 1.000 43.536 19 SER BBB CA 1
ATOM 1692 C C . SER B 2 17 ? 61.817 2.469 -52.626 1.000 42.768 19 SER BBB C 1
ATOM 1693 O O . SER B 2 17 ? 63.016 2.264 -52.424 1.000 44.309 19 SER BBB O 1
ATOM 1696 N N . LEU B 2 18 ? 60.840 2.215 -51.757 1.000 41.471 20 LEU BBB N 1
ATOM 1697 C CA . LEU B 2 18 ? 60.994 1.400 -50.529 1.000 41.770 20 LEU BBB CA 1
ATOM 1698 C C . LEU B 2 18 ? 59.793 0.475 -50.394 1.000 40.383 20 LEU BBB C 1
ATOM 1699 O O . LEU B 2 18 ? 58.748 0.747 -50.993 1.000 38.388 20 LEU BBB O 1
ATOM 1704 N N . ARG B 2 19 ? 59.956 -0.560 -49.586 1.000 41.849 21 ARG BBB N 1
ATOM 1705 C CA . ARG B 2 19 ? 58.884 -1.529 -49.286 1.000 42.477 21 ARG BBB CA 1
ATOM 1706 C C . ARG B 2 19 ? 58.874 -1.747 -47.781 1.000 40.285 21 ARG BBB C 1
ATOM 1707 O O . ARG B 2 19 ? 59.820 -2.358 -47.277 1.000 41.131 21 ARG BBB O 1
ATOM 1715 N N . LEU B 2 20 ? 57.872 -1.200 -47.106 1.000 37.759 22 LEU BBB N 1
ATOM 1716 C CA . LEU B 2 20 ? 57.688 -1.398 -45.652 1.000 37.565 22 LEU BBB CA 1
ATOM 1717 C C . LEU B 2 20 ? 56.958 -2.736 -45.475 1.000 37.364 22 LEU BBB C 1
ATOM 1718 O O . LEU B 2 20 ? 56.085 -3.062 -46.303 1.000 35.998 22 LEU BBB O 1
ATOM 1723 N N . ALA B 2 21 ? 57.316 -3.472 -44.433 1.000 38.533 23 ALA BBB N 1
ATOM 1724 C CA . ALA B 2 21 ? 56.620 -4.693 -43.984 1.000 39.170 23 ALA BBB CA 1
ATOM 1725 C C . ALA B 2 21 ? 56.246 -4.508 -42.517 1.000 39.147 23 ALA BBB C 1
ATOM 1726 O O . ALA B 2 21 ? 57.020 -3.894 -41.767 1.000 40.045 23 ALA BBB O 1
ATOM 1728 N N . CYS B 2 22 ? 55.084 -5.017 -42.137 1.000 39.192 24 CYS BBB N 1
ATOM 1729 C CA . CYS B 2 22 ? 54.638 -5.107 -40.727 1.000 40.488 24 CYS BBB CA 1
ATOM 1730 C C . CYS B 2 22 ? 54.127 -6.527 -40.485 1.000 41.115 24 CYS BBB C 1
ATOM 1731 O O . CYS B 2 22 ? 53.168 -6.928 -41.185 1.000 39.394 24 CYS BBB O 1
ATOM 1734 N N . ILE B 2 23 ? 54.753 -7.251 -39.553 1.000 44.455 25 ILE BBB N 1
ATOM 1735 C CA . ILE B 2 23 ? 54.305 -8.603 -39.108 1.000 46.347 25 ILE BBB CA 1
ATOM 1736 C C . ILE B 2 23 ? 53.424 -8.415 -37.875 1.000 46.097 25 ILE BBB C 1
ATOM 1737 O O . ILE B 2 23 ? 53.886 -7.785 -36.909 1.000 45.281 25 ILE BBB O 1
ATOM 1742 N N . ALA B 2 24 ? 52.189 -8.917 -37.959 1.000 46.128 26 ALA BBB N 1
ATOM 1743 C CA . ALA B 2 24 ? 51.159 -8.909 -36.894 1.000 47.535 26 ALA BBB CA 1
ATOM 1744 C C . ALA B 2 24 ? 51.089 -10.307 -36.277 1.000 52.082 26 ALA BBB C 1
ATOM 1745 O O . ALA B 2 24 ? 51.063 -11.285 -37.043 1.000 58.217 26 ALA BBB O 1
ATOM 1747 N N . SER B 2 25 ? 51.106 -10.396 -34.947 1.000 53.764 27 SER BBB N 1
ATOM 1748 C CA . SER B 2 25 ? 51.354 -11.642 -34.182 1.000 56.613 27 SER BBB CA 1
ATOM 1749 C C . SER B 2 25 ? 50.392 -11.718 -32.993 1.000 55.842 27 SER BBB C 1
ATOM 1750 O O . SER B 2 25 ? 50.147 -10.669 -32.393 1.000 53.729 27 SER BBB O 1
ATOM 1753 N N . GLY B 2 26 ? 49.875 -12.911 -32.668 1.000 56.229 28 GLY BBB N 1
ATOM 1754 C CA . GLY B 2 26 ? 49.125 -13.160 -31.421 1.000 57.147 28 GLY BBB CA 1
ATOM 1755 C C . GLY B 2 26 ? 47.643 -13.462 -31.617 1.000 54.681 28 GLY BBB C 1
ATOM 1756 O O . GLY B 2 26 ? 47.044 -13.970 -30.654 1.000 56.144 28 GLY BBB O 1
ATOM 1757 N N . ARG B 2 27 ? 47.060 -13.152 -32.782 1.000 50.771 29 ARG BBB N 1
ATOM 1758 C CA . ARG B 2 27 ? 45.628 -13.403 -33.123 1.000 48.855 29 ARG BBB CA 1
ATOM 1759 C C . ARG B 2 27 ? 45.534 -13.743 -34.608 1.000 46.141 29 ARG BBB C 1
ATOM 1760 O O . ARG B 2 27 ? 46.467 -13.384 -35.317 1.000 46.762 29 ARG BBB O 1
ATOM 1768 N N . THR B 2 28 ? 44.441 -14.373 -35.055 1.000 44.573 30 THR BBB N 1
ATOM 1769 C CA . THR B 2 28 ? 44.210 -14.750 -36.479 1.000 42.764 30 THR BBB CA 1
ATOM 1770 C C . THR B 2 28 ? 44.352 -13.497 -37.355 1.000 39.862 30 THR BBB C 1
ATOM 1771 O O . THR B 2 28 ? 43.496 -12.586 -37.242 1.000 37.430 30 THR BBB O 1
ATOM 1775 N N . PHE B 2 29 ? 45.390 -13.446 -38.190 1.000 39.642 31 PHE BBB N 1
ATOM 1776 C CA . PHE B 2 29 ? 45.785 -12.228 -38.945 1.000 37.828 31 PHE BBB CA 1
ATOM 1777 C C . PHE B 2 29 ? 44.652 -11.786 -39.868 1.000 35.768 31 PHE BBB C 1
ATOM 1778 O O . PHE B 2 29 ? 44.413 -10.548 -39.968 1.000 34.214 31 PHE BBB O 1
ATOM 1786 N N . HIS B 2 30 ? 43.966 -12.728 -40.526 1.000 36.091 32 HIS BBB N 1
ATOM 1787 C CA . HIS B 2 30 ? 42.867 -12.391 -41.478 1.000 35.152 32 HIS BBB CA 1
ATOM 1788 C C . HIS B 2 30 ? 41.647 -11.876 -40.710 1.000 33.480 32 HIS BBB C 1
ATOM 1789 O O . HIS B 2 30 ? 40.699 -11.426 -41.394 1.000 32.870 32 HIS BBB O 1
ATOM 1796 N N . SER B 2 31 ? 41.666 -11.860 -39.372 1.000 33.556 33 SER BBB N 1
ATOM 1797 C CA . SER B 2 31 ? 40.621 -11.173 -38.557 1.000 33.205 33 SER BBB CA 1
ATOM 1798 C C . SER B 2 31 ? 40.888 -9.658 -38.455 1.000 31.601 33 SER BBB C 1
ATOM 1799 O O . SER B 2 31 ? 40.009 -8.975 -37.914 1.000 30.778 33 SER BBB O 1
ATOM 1802 N N . TYR B 2 32 ? 42.034 -9.153 -38.939 1.000 31.127 34 TYR BBB N 1
ATOM 1803 C CA . TYR B 2 32 ? 42.449 -7.730 -38.724 1.000 30.459 34 TYR BBB CA 1
ATOM 1804 C C . TYR B 2 32 ? 42.513 -6.951 -40.036 1.000 28.506 34 TYR BBB C 1
ATOM 1805 O O . TYR B 2 32 ? 43.065 -7.452 -41.010 1.000 27.825 34 TYR BBB O 1
ATOM 1814 N N . VAL B 2 33 ? 41.948 -5.744 -40.003 1.000 27.637 35 VAL BBB N 1
ATOM 1815 C CA . VAL B 2 33 ? 42.177 -4.661 -41.004 1.000 26.776 35 VAL BBB CA 1
ATOM 1816 C C . VAL B 2 33 ? 43.535 -4.041 -40.661 1.000 26.756 35 VAL BBB C 1
ATOM 1817 O O . VAL B 2 33 ? 43.748 -3.692 -39.485 1.000 27.013 35 VAL BBB O 1
ATOM 1821 N N . MET B 2 34 ? 44.426 -3.966 -41.643 1.000 26.653 36 MET BBB N 1
ATOM 1822 C CA . MET B 2 34 ? 45.805 -3.456 -41.481 1.000 27.264 36 MET BBB CA 1
ATOM 1823 C C . MET B 2 34 ? 45.913 -2.086 -42.168 1.000 26.945 36 MET BBB C 1
ATOM 1824 O O . MET B 2 34 ? 45.233 -1.840 -43.192 1.000 26.572 36 MET BBB O 1
ATOM 1829 N N . ALA B 2 35 ? 46.670 -1.179 -41.567 1.000 27.240 37 ALA BBB N 1
ATOM 1830 C CA . ALA B 2 35 ? 46.814 0.192 -42.094 1.000 26.859 37 ALA BBB CA 1
ATOM 1831 C C . ALA B 2 35 ? 48.235 0.703 -41.881 1.000 27.606 37 ALA BBB C 1
ATOM 1832 O O . ALA B 2 35 ? 48.988 0.140 -41.049 1.000 28.272 37 ALA BBB O 1
ATOM 1834 N N . TRP B 2 36 ? 48.588 1.721 -42.671 1.000 27.398 38 TRP BBB N 1
ATOM 1835 C CA . TRP B 2 36 ? 49.814 2.530 -42.510 1.000 28.204 38 TRP BBB CA 1
ATOM 1836 C C . TRP B 2 36 ? 49.387 3.973 -42.266 1.000 28.298 38 TRP BBB C 1
ATOM 1837 O O . TRP B 2 36 ? 48.456 4.457 -42.962 1.000 27.648 38 TRP BBB O 1
ATOM 1848 N N . PHE B 2 37 ? 49.994 4.582 -41.262 1.000 31.471 39 PHE BBB N 1
ATOM 1849 C CA . PHE B 2 37 ? 49.905 6.033 -40.982 1.000 31.370 39 PHE BBB CA 1
ATOM 1850 C C . PHE B 2 37 ? 51.326 6.579 -41.018 1.000 32.192 39 PHE BBB C 1
ATOM 1851 O O . PHE B 2 37 ? 52.289 5.781 -40.978 1.000 32.624 39 PHE BBB O 1
ATOM 1859 N N . ARG B 2 38 ? 51.456 7.900 -41.098 1.000 32.714 40 ARG BBB N 1
ATOM 1860 C CA . ARG B 2 38 ? 52.789 8.543 -41.101 1.000 34.347 40 ARG BBB CA 1
ATOM 1861 C C . ARG B 2 38 ? 52.676 9.852 -40.332 1.000 35.117 40 ARG BBB C 1
ATOM 1862 O O . ARG B 2 38 ? 51.594 10.455 -40.363 1.000 34.270 40 ARG BBB O 1
ATOM 1870 N N . GLN B 2 39 ? 53.742 10.201 -39.619 1.000 37.278 41 GLN BBB N 1
ATOM 1871 C CA . GLN B 2 39 ? 53.792 11.395 -38.744 1.000 39.008 41 GLN BBB CA 1
ATOM 1872 C C . GLN B 2 39 ? 55.096 12.139 -39.025 1.000 40.642 41 GLN BBB C 1
ATOM 1873 O O . GLN B 2 39 ? 56.169 11.584 -38.709 1.000 40.850 41 GLN BBB O 1
ATOM 1879 N N . ALA B 2 40 ? 54.979 13.321 -39.631 1.000 42.073 42 ALA BBB N 1
ATOM 1880 C CA . ALA B 2 40 ? 56.070 14.302 -39.820 1.000 44.856 42 ALA BBB CA 1
ATOM 1881 C C . ALA B 2 40 ? 56.264 15.098 -38.530 1.000 45.774 42 ALA BBB C 1
ATOM 1882 O O . ALA B 2 40 ? 55.349 15.186 -37.717 1.000 43.954 42 ALA BBB O 1
ATOM 1884 N N . PRO B 2 41 ? 57.464 15.678 -38.291 1.000 48.311 43 PRO BBB N 1
ATOM 1885 C CA . PRO B 2 41 ? 57.716 16.544 -37.132 1.000 50.573 43 PRO BBB CA 1
ATOM 1886 C C . PRO B 2 41 ? 56.627 17.584 -36.827 1.000 50.459 43 PRO BBB C 1
ATOM 1887 O O . PRO B 2 41 ? 56.268 18.335 -37.709 1.000 51.230 43 PRO BBB O 1
ATOM 1891 N N . GLY B 2 42 ? 56.118 17.580 -35.592 1.000 51.472 44 GLY BBB N 1
ATOM 1892 C CA . GLY B 2 42 ? 55.109 18.537 -35.098 1.000 53.518 44 GLY BBB CA 1
ATOM 1893 C C . GLY B 2 42 ? 53.741 18.373 -35.748 1.000 53.270 44 GLY BBB C 1
ATOM 1894 O O . GLY B 2 42 ? 52.860 19.198 -35.449 1.000 53.635 44 GLY BBB O 1
ATOM 1895 N N . LYS B 2 43 ? 53.544 17.347 -36.583 1.000 53.308 45 LYS BBB N 1
ATOM 1896 C CA . LYS B 2 43 ? 52.267 17.079 -37.308 1.000 54.128 45 LYS BBB CA 1
ATOM 1897 C C . LYS B 2 43 ? 51.496 15.946 -36.620 1.000 51.703 45 LYS BBB C 1
ATOM 1898 O O . LYS B 2 43 ? 52.094 15.235 -35.784 1.000 50.976 45 LYS BBB O 1
ATOM 1904 N N . GLU B 2 44 ? 50.217 15.782 -36.968 1.000 51.636 46 GLU BBB N 1
ATOM 1905 C CA . GLU B 2 44 ? 49.382 14.636 -36.516 1.000 52.323 46 GLU BBB CA 1
ATOM 1906 C C . GLU B 2 44 ? 49.684 13.433 -37.407 1.000 48.303 46 GLU BBB C 1
ATOM 1907 O O . GLU B 2 44 ? 50.204 13.635 -38.520 1.000 47.240 46 GLU BBB O 1
ATOM 1913 N N . ARG B 2 45 ? 49.389 12.233 -36.900 1.000 47.153 47 ARG BBB N 1
ATOM 1914 C CA . ARG B 2 45 ? 49.443 10.971 -37.671 1.000 46.130 47 ARG BBB CA 1
ATOM 1915 C C . ARG B 2 45 ? 48.486 11.122 -38.853 1.000 45.159 47 ARG BBB C 1
ATOM 1916 O O . ARG B 2 45 ? 47.286 11.331 -38.622 1.000 49.835 47 ARG BBB O 1
ATOM 1924 N N . GLU B 2 46 ? 49.016 11.027 -40.068 1.000 42.616 48 GLU BBB N 1
ATOM 1925 C CA . GLU B 2 46 ? 48.259 11.174 -41.333 1.000 42.358 48 GLU BBB CA 1
ATOM 1926 C C . GLU B 2 46 ? 48.037 9.779 -41.936 1.000 38.516 48 GLU BBB C 1
ATOM 1927 O O . GLU B 2 46 ? 48.979 8.996 -41.989 1.000 34.482 48 GLU BBB O 1
ATOM 1933 N N . PHE B 2 47 ? 46.820 9.495 -42.376 1.000 31.605 49 PHE BBB N 1
ATOM 1934 C CA . PHE B 2 47 ? 46.468 8.218 -43.049 1.000 29.123 49 PHE BBB CA 1
ATOM 1935 C C . PHE B 2 47 ? 47.265 8.045 -44.348 1.000 29.095 49 PHE BBB C 1
ATOM 1936 O O . PHE B 2 47 ? 47.340 9.002 -45.164 1.000 29.741 49 PHE BBB O 1
ATOM 1944 N N . VAL B 2 48 ? 47.822 6.852 -44.562 1.000 27.414 50 VAL BBB N 1
ATOM 1945 C CA . VAL B 2 48 ? 48.567 6.503 -45.809 1.000 28.375 50 VAL BBB CA 1
ATOM 1946 C C . VAL B 2 48 ? 47.775 5.459 -46.612 1.000 27.895 50 VAL BBB C 1
ATOM 1947 O O . VAL B 2 48 ? 47.423 5.738 -47.765 1.000 28.961 50 VAL BBB O 1
ATOM 1951 N N . ALA B 2 49 ? 47.437 4.323 -46.011 1.000 27.623 51 ALA BBB N 1
ATOM 1952 C CA . ALA B 2 49 ? 46.774 3.193 -46.718 1.000 27.491 51 ALA BBB CA 1
ATOM 1953 C C . ALA B 2 49 ? 46.147 2.225 -45.716 1.000 26.395 51 ALA BBB C 1
ATOM 1954 O O . ALA B 2 49 ? 46.609 2.166 -44.567 1.000 25.369 51 ALA BBB O 1
ATOM 1956 N N . ALA B 2 50 ? 45.107 1.508 -46.132 1.000 26.011 52 ALA BBB N 1
ATOM 1957 C CA . ALA B 2 50 ? 44.515 0.408 -45.344 1.000 25.188 52 ALA BBB CA 1
ATOM 1958 C C . ALA B 2 50 ? 44.073 -0.714 -46.282 1.000 26.296 52 ALA BBB C 1
ATOM 1959 O O . ALA B 2 50 ? 43.794 -0.448 -47.467 1.000 26.011 52 ALA BBB O 1
ATOM 1961 N N . ILE B 2 51 ? 43.973 -1.922 -45.733 1.000 25.795 53 ILE BBB N 1
ATOM 1962 C CA . ILE B 2 51 ? 43.571 -3.133 -46.497 1.000 26.760 53 ILE BBB CA 1
ATOM 1963 C C . ILE B 2 51 ? 42.693 -4.015 -45.596 1.000 26.070 53 ILE BBB C 1
ATOM 1964 O O . ILE B 2 51 ? 43.076 -4.298 -44.451 1.000 25.865 53 ILE BBB O 1
ATOM 1969 N N . SER B 2 52 ? 41.504 -4.339 -46.094 1.000 26.421 54 SER BBB N 1
ATOM 1970 C CA . SER B 2 52 ? 40.459 -5.146 -45.423 1.000 27.094 54 SER BBB CA 1
ATOM 1971 C C . SER B 2 52 ? 40.937 -6.604 -45.336 1.000 27.208 54 SER BBB C 1
ATOM 1972 O O . SER B 2 52 ? 41.931 -6.962 -45.980 1.000 27.208 54 SER BBB O 1
ATOM 1975 N N . TRP B 2 53 ? 40.242 -7.400 -44.529 1.000 27.491 55 TRP BBB N 1
ATOM 1976 C CA . TRP B 2 53 ? 40.591 -8.798 -44.158 1.000 28.312 55 TRP BBB CA 1
ATOM 1977 C C . TRP B 2 53 ? 41.023 -9.601 -45.386 1.000 30.271 55 TRP BBB C 1
ATOM 1978 O O . TRP B 2 53 ? 42.082 -10.257 -45.337 1.000 31.138 55 TRP BBB O 1
ATOM 1989 N N . SER B 2 54 ? 40.204 -9.548 -46.437 1.000 30.953 56 SER BBB N 1
ATOM 1990 C CA . SER B 2 54 ? 40.283 -10.417 -47.634 1.000 32.343 56 SER BBB CA 1
ATOM 1991 C C . SER B 2 54 ? 41.317 -9.896 -48.633 1.000 33.240 56 SER BBB C 1
ATOM 1992 O O . SER B 2 54 ? 41.543 -10.607 -49.623 1.000 35.303 56 SER BBB O 1
ATOM 1995 N N . SER B 2 55 ? 41.896 -8.719 -48.382 1.000 31.289 57 SER BBB N 1
ATOM 1996 C CA . SER B 2 55 ? 42.767 -7.925 -49.291 1.000 32.227 57 SER BBB CA 1
ATOM 1997 C C . SER B 2 55 ? 41.966 -6.887 -50.084 1.000 31.648 57 SER BBB C 1
ATOM 1998 O O . SER B 2 55 ? 42.596 -6.079 -50.772 1.000 31.828 57 SER BBB O 1
ATOM 2001 N N . THR B 2 56 ? 40.642 -6.893 -49.991 1.000 32.055 58 THR BBB N 1
ATOM 2002 C CA . THR B 2 56 ? 39.779 -5.911 -50.681 1.000 33.868 58 THR BBB CA 1
ATOM 2003 C C . THR B 2 56 ? 38.679 -5.480 -49.719 1.000 34.353 58 THR BBB C 1
ATOM 2004 O O . THR B 2 56 ? 38.147 -6.317 -48.990 1.000 35.283 58 THR BBB O 1
ATOM 2008 N N . PRO B 2 57 ? 38.291 -4.181 -49.684 1.000 32.226 59 PRO BBB N 1
ATOM 2009 C CA . PRO B 2 57 ? 38.975 -3.128 -50.435 1.000 32.659 59 PRO BBB CA 1
ATOM 2010 C C . PRO B 2 57 ? 40.349 -2.721 -49.888 1.000 30.741 59 PRO BBB C 1
ATOM 2011 O O . PRO B 2 57 ? 40.728 -3.147 -48.794 1.000 28.281 59 PRO BBB O 1
ATOM 2015 N N . THR B 2 58 ? 41.046 -1.887 -50.671 1.000 30.339 60 THR BBB N 1
ATOM 2016 C CA . THR B 2 58 ? 42.228 -1.095 -50.260 1.000 28.528 60 THR BBB CA 1
ATOM 2017 C C . THR B 2 58 ? 41.839 0.389 -50.294 1.000 29.106 60 THR BBB C 1
ATOM 2018 O O . THR B 2 58 ? 40.915 0.768 -51.046 1.000 30.113 60 THR BBB O 1
ATOM 2022 N N . TYR B 2 59 ? 42.480 1.174 -49.447 1.000 27.852 61 TYR BBB N 1
ATOM 2023 C CA . TYR B 2 59 ? 42.225 2.623 -49.298 1.000 28.602 61 TYR BBB CA 1
ATOM 2024 C C . TYR B 2 59 ? 43.568 3.328 -49.297 1.000 28.589 61 TYR BBB C 1
ATOM 2025 O O . TYR B 2 59 ? 44.550 2.731 -48.784 1.000 26.841 61 TYR BBB O 1
ATOM 2034 N N . TYR B 2 60 ? 43.595 4.543 -49.849 1.000 29.877 62 TYR BBB N 1
ATOM 2035 C CA . TYR B 2 60 ? 44.812 5.379 -49.975 1.000 30.938 62 TYR BBB CA 1
ATOM 2036 C C . TYR B 2 60 ? 44.492 6.832 -49.624 1.000 31.450 62 TYR BBB C 1
ATOM 2037 O O . TYR B 2 60 ? 43.403 7.339 -49.991 1.000 32.229 62 TYR BBB O 1
ATOM 2046 N N . GLY B 2 61 ? 45.431 7.461 -48.916 1.000 32.153 63 GLY BBB N 1
ATOM 2047 C CA . GLY B 2 61 ? 45.519 8.923 -48.752 1.000 34.518 63 GLY BBB CA 1
ATOM 2048 C C . GLY B 2 61 ? 45.693 9.575 -50.111 1.000 37.354 63 GLY BBB C 1
ATOM 2049 O O . GLY B 2 61 ? 46.348 8.963 -50.985 1.000 35.370 63 GLY BBB O 1
ATOM 2050 N N . GLU B 2 62 ? 45.091 10.747 -50.310 1.000 42.160 64 GLU BBB N 1
ATOM 2051 C CA . GLU B 2 62 ? 45.051 11.425 -51.630 1.000 46.153 64 GLU BBB CA 1
ATOM 2052 C C . GLU B 2 62 ? 46.478 11.667 -52.123 1.000 45.195 64 GLU BBB C 1
ATOM 2053 O O . GLU B 2 62 ? 46.692 11.596 -53.339 1.000 48.139 64 GLU BBB O 1
ATOM 2059 N N . SER B 2 63 ? 47.418 11.937 -51.218 1.000 43.094 65 SER BBB N 1
ATOM 2060 C CA . SER B 2 63 ? 48.791 12.385 -51.570 1.000 43.698 65 SER BBB CA 1
ATOM 2061 C C . SER B 2 63 ? 49.687 11.208 -51.984 1.000 41.304 65 SER BBB C 1
ATOM 2062 O O . SER B 2 63 ? 50.807 11.486 -52.419 1.000 41.741 65 SER BBB O 1
ATOM 2065 N N . VAL B 2 64 ? 49.233 9.952 -51.877 1.000 38.598 66 VAL BBB N 1
ATOM 2066 C CA . VAL B 2 64 ? 50.072 8.762 -52.224 1.000 38.028 66 VAL BBB CA 1
ATOM 2067 C C . VAL B 2 64 ? 49.398 7.873 -53.282 1.000 40.410 66 VAL BBB C 1
ATOM 2068 O O . VAL B 2 64 ? 50.051 6.893 -53.709 1.000 41.017 66 VAL BBB O 1
ATOM 2072 N N . LYS B 2 65 ? 48.154 8.166 -53.676 1.000 44.224 67 LYS BBB N 1
ATOM 2073 C CA . LYS B 2 65 ? 47.423 7.426 -54.743 1.000 46.343 67 LYS BBB CA 1
ATOM 2074 C C . LYS B 2 65 ? 48.309 7.328 -55.989 1.000 47.218 67 LYS BBB C 1
ATOM 2075 O O . LYS B 2 65 ? 48.886 8.361 -56.402 1.000 47.817 67 LYS BBB O 1
ATOM 2081 N N . GLY B 2 66 ? 48.412 6.122 -56.552 1.000 45.300 68 GLY BBB N 1
ATOM 2082 C CA . GLY B 2 66 ? 49.133 5.854 -57.807 1.000 46.527 68 GLY BBB CA 1
ATOM 2083 C C . GLY B 2 66 ? 50.625 5.704 -57.597 1.000 44.548 68 GLY BBB C 1
ATOM 2084 O O . GLY B 2 66 ? 51.315 5.395 -58.574 1.000 49.289 68 GLY BBB O 1
ATOM 2085 N N . ARG B 2 67 ? 51.119 5.948 -56.385 1.000 40.263 69 ARG BBB N 1
ATOM 2086 C CA . ARG B 2 67 ? 52.563 5.850 -56.059 1.000 38.775 69 ARG BBB CA 1
ATOM 2087 C C . ARG B 2 67 ? 52.799 4.702 -55.071 1.000 36.103 69 ARG BBB C 1
ATOM 2088 O O . ARG B 2 67 ? 53.845 4.063 -55.162 1.000 36.079 69 ARG BBB O 1
ATOM 2096 N N . PHE B 2 68 ? 51.878 4.494 -54.135 1.000 34.363 70 PHE BBB N 1
ATOM 2097 C CA . PHE B 2 68 ? 52.022 3.521 -53.025 1.000 32.682 70 PHE BBB CA 1
ATOM 2098 C C . PHE B 2 68 ? 51.024 2.383 -53.242 1.000 32.829 70 PHE BBB C 1
ATOM 2099 O O . PHE B 2 68 ? 49.896 2.664 -53.695 1.000 33.111 70 PHE BBB O 1
ATOM 2107 N N . THR B 2 69 ? 51.420 1.147 -52.915 1.000 31.246 71 THR BBB N 1
ATOM 2108 C CA . THR B 2 69 ? 50.545 -0.048 -52.984 1.000 30.948 71 THR BBB CA 1
ATOM 2109 C C . THR B 2 69 ? 50.627 -0.810 -51.657 1.000 28.943 71 THR BBB C 1
ATOM 2110 O O . THR B 2 69 ? 51.745 -1.178 -51.262 1.000 29.449 71 THR BBB O 1
ATOM 2114 N N . ILE B 2 70 ? 49.478 -0.998 -51.004 1.000 28.621 72 ILE BBB N 1
ATOM 2115 C CA . ILE B 2 70 ? 49.304 -1.839 -49.784 1.000 28.510 72 ILE BBB CA 1
ATOM 2116 C C . ILE B 2 70 ? 48.866 -3.235 -50.244 1.000 29.159 72 ILE BBB C 1
ATOM 2117 O O . ILE B 2 70 ? 48.012 -3.352 -51.122 1.000 29.204 72 ILE BBB O 1
ATOM 2122 N N . SER B 2 71 ? 49.444 -4.260 -49.642 1.000 29.861 73 SER BBB N 1
ATOM 2123 C CA . SER B 2 71 ? 49.127 -5.678 -49.918 1.000 31.441 73 SER BBB CA 1
ATOM 2124 C C . SER B 2 71 ? 49.307 -6.449 -48.614 1.000 32.474 73 SER BBB C 1
ATOM 2125 O O . SER B 2 71 ? 49.942 -5.915 -47.685 1.000 31.210 73 SER BBB O 1
ATOM 2128 N N . ARG B 2 72 ? 48.750 -7.651 -48.533 1.000 34.171 74 ARG BBB N 1
ATOM 2129 C CA . ARG B 2 72 ? 48.913 -8.494 -47.329 1.000 34.691 74 ARG BBB CA 1
ATOM 2130 C C . ARG B 2 72 ? 49.098 -9.935 -47.784 1.000 36.997 74 ARG BBB C 1
ATOM 2131 O O . ARG B 2 72 ? 48.534 -10.311 -48.825 1.000 37.215 74 ARG BBB O 1
ATOM 2139 N N . ASP B 2 73 ? 49.886 -10.671 -47.016 1.000 38.191 75 ASP BBB N 1
ATOM 2140 C CA . ASP B 2 73 ? 50.085 -12.128 -47.150 1.000 41.446 75 ASP BBB CA 1
ATOM 2141 C C . ASP B 2 73 ? 49.515 -12.784 -45.888 1.000 42.262 75 ASP BBB C 1
ATOM 2142 O O . ASP B 2 73 ? 50.208 -12.778 -44.837 1.000 41.258 75 ASP BBB O 1
ATOM 2147 N N . ASN B 2 74 ? 48.293 -13.316 -46.012 1.000 43.448 76 ASN BBB N 1
ATOM 2148 C CA . ASN B 2 74 ? 47.496 -13.859 -44.882 1.000 46.402 76 ASN BBB CA 1
ATOM 2149 C C . ASN B 2 74 ? 48.172 -15.133 -44.365 1.000 49.423 76 ASN BBB C 1
ATOM 2150 O O . ASN B 2 74 ? 47.869 -15.511 -43.226 1.000 52.948 76 ASN BBB O 1
ATOM 2155 N N . ALA B 2 75 ? 49.073 -15.735 -45.151 1.000 50.449 77 ALA BBB N 1
ATOM 2156 C CA . ALA B 2 75 ? 49.874 -16.926 -44.775 1.000 54.792 77 ALA BBB CA 1
ATOM 2157 C C . ALA B 2 75 ? 51.148 -16.518 -44.011 1.000 55.186 77 ALA BBB C 1
ATOM 2158 O O . ALA B 2 75 ? 51.707 -17.393 -43.326 1.000 57.564 77 ALA BBB O 1
ATOM 2160 N N . LYS B 2 76 ? 51.599 -15.263 -44.131 1.000 51.903 78 LYS BBB N 1
ATOM 2161 C CA . LYS B 2 76 ? 52.852 -14.739 -43.508 1.000 52.319 78 LYS BBB CA 1
ATOM 2162 C C . LYS B 2 76 ? 52.542 -13.746 -42.380 1.000 49.018 78 LYS BBB C 1
ATOM 2163 O O . LYS B 2 76 ? 53.501 -13.169 -41.822 1.000 49.039 78 LYS BBB O 1
ATOM 2169 N N . ASN B 2 77 ? 51.267 -13.493 -42.102 1.000 45.639 79 ASN BBB N 1
ATOM 2170 C CA . ASN B 2 77 ? 50.843 -12.515 -41.067 1.000 44.940 79 ASN BBB CA 1
ATOM 2171 C C . ASN B 2 77 ? 51.507 -11.149 -41.319 1.000 42.003 79 ASN BBB C 1
ATOM 2172 O O . ASN B 2 77 ? 51.802 -10.428 -40.349 1.000 40.183 79 ASN BBB O 1
ATOM 2177 N N . THR B 2 78 ? 51.702 -10.792 -42.585 1.000 41.440 80 THR BBB N 1
ATOM 2178 C CA . THR B 2 78 ? 52.457 -9.578 -42.997 1.000 39.742 80 THR BBB CA 1
ATOM 2179 C C . THR B 2 78 ? 51.568 -8.680 -43.842 1.000 36.765 80 THR BBB C 1
ATOM 2180 O O . THR B 2 78 ? 50.862 -9.202 -44.739 1.000 36.733 80 THR BBB O 1
ATOM 2184 N N . VAL B 2 79 ? 51.636 -7.374 -43.574 1.000 35.131 81 VAL BBB N 1
ATOM 2185 C CA . VAL B 2 79 ? 51.109 -6.319 -44.482 1.000 32.351 81 VAL BBB CA 1
ATOM 2186 C C . VAL B 2 79 ? 52.299 -5.551 -45.060 1.000 32.852 81 VAL BBB C 1
ATOM 2187 O O . VAL B 2 79 ? 53.273 -5.319 -44.321 1.000 34.181 81 VAL BBB O 1
ATOM 2191 N N . TYR B 2 80 ? 52.229 -5.194 -46.346 1.000 33.338 82 TYR BBB N 1
ATOM 2192 C CA . TYR B 2 80 ? 53.315 -4.490 -47.072 1.000 33.485 82 TYR BBB CA 1
ATOM 2193 C C . TYR B 2 80 ? 52.828 -3.116 -47.529 1.000 32.137 82 TYR BBB C 1
ATOM 2194 O O . TYR B 2 80 ? 51.639 -2.960 -47.837 1.000 31.551 82 TYR BBB O 1
ATOM 2203 N N . LEU B 2 81 ? 53.745 -2.156 -47.597 1.000 32.193 83 LEU BBB N 1
ATOM 2204 C CA . LEU B 2 81 ? 53.526 -0.880 -48.321 1.000 31.891 83 LEU BBB CA 1
ATOM 2205 C C . LEU B 2 81 ? 54.668 -0.696 -49.318 1.000 33.298 83 LEU BBB C 1
ATOM 2206 O O . LEU B 2 81 ? 55.794 -0.410 -48.876 1.000 35.650 83 LEU BBB O 1
ATOM 2211 N N . GLN B 2 82 ? 54.378 -0.916 -50.603 1.000 33.440 84 GLN BBB N 1
ATOM 2212 C CA . GLN B 2 82 ? 55.281 -0.590 -51.730 1.000 34.869 84 GLN BBB CA 1
ATOM 2213 C C . GLN B 2 82 ? 55.192 0.922 -51.954 1.000 35.060 84 GLN BBB C 1
ATOM 2214 O O . GLN B 2 82 ? 54.080 1.392 -52.201 1.000 34.539 84 GLN BBB O 1
ATOM 2220 N N . MET B 2 83 ? 56.303 1.641 -51.800 1.000 35.629 85 MET BBB N 1
ATOM 2221 C CA . MET B 2 83 ? 56.379 3.118 -51.950 1.000 37.600 85 MET BBB CA 1
ATOM 2222 C C . MET B 2 83 ? 57.302 3.456 -53.124 1.000 37.844 85 MET BBB C 1
ATOM 2223 O O . MET B 2 83 ? 58.525 3.327 -52.959 1.000 38.829 85 MET BBB O 1
ATOM 2228 N N . ASN B 2 84 ? 56.738 3.866 -54.262 1.000 38.805 86 ASN BBB N 1
ATOM 2229 C CA . ASN B 2 84 ? 57.511 4.256 -55.472 1.000 41.194 86 ASN BBB CA 1
ATOM 2230 C C . ASN B 2 84 ? 57.491 5.775 -55.647 1.000 42.323 86 ASN BBB C 1
ATOM 2231 O O . ASN B 2 84 ? 56.632 6.434 -55.030 1.000 42.318 86 ASN BBB O 1
ATOM 2236 N N . ARG B 2 85 ? 58.401 6.278 -56.477 1.000 44.766 87 ARG BBB N 1
ATOM 2237 C CA . ARG B 2 85 ? 58.526 7.707 -56.870 1.000 47.407 87 ARG BBB CA 1
ATOM 2238 C C . ARG B 2 85 ? 58.405 8.583 -55.621 1.000 46.358 87 ARG BBB C 1
ATOM 2239 O O . ARG B 2 85 ? 57.541 9.483 -55.594 1.000 47.169 87 ARG BBB O 1
ATOM 2247 N N . LEU B 2 86 ? 59.252 8.318 -54.627 1.000 44.650 88 LEU BBB N 1
ATOM 2248 C CA . LEU B 2 86 ? 59.231 9.001 -53.309 1.000 44.419 88 LEU BBB CA 1
ATOM 2249 C C . LEU B 2 86 ? 59.719 10.450 -53.471 1.000 46.723 88 LEU BBB C 1
ATOM 2250 O O . LEU B 2 86 ? 60.636 10.691 -54.285 1.000 47.201 88 LEU BBB O 1
ATOM 2255 N N . LYS B 2 87 ? 59.081 11.380 -52.750 1.000 48.270 89 LYS BBB N 1
ATOM 2256 C CA . LYS B 2 87 ? 59.459 12.814 -52.687 1.000 51.591 89 LYS BBB CA 1
ATOM 2257 C C . LYS B 2 87 ? 59.937 13.127 -51.275 1.000 50.521 89 LYS BBB C 1
ATOM 2258 O O . LYS B 2 87 ? 59.611 12.416 -50.329 1.000 47.151 89 LYS BBB O 1
ATOM 2264 N N . PRO B 2 88 ? 60.682 14.238 -51.094 1.000 52.659 90 PRO BBB N 1
ATOM 2265 C CA . PRO B 2 88 ? 60.992 14.760 -49.762 1.000 52.951 90 PRO BBB CA 1
ATOM 2266 C C . PRO B 2 88 ? 59.777 14.869 -48.830 1.000 51.033 90 PRO BBB C 1
ATOM 2267 O O . PRO B 2 88 ? 59.905 14.557 -47.666 1.000 49.373 90 PRO BBB O 1
ATOM 2271 N N . GLU B 2 89 ? 58.619 15.252 -49.371 1.000 52.058 91 GLU BBB N 1
ATOM 2272 C CA . GLU B 2 89 ? 57.358 15.426 -48.598 1.000 52.451 91 GLU BBB CA 1
ATOM 2273 C C . GLU B 2 89 ? 56.904 14.087 -47.994 1.000 47.891 91 GLU BBB C 1
ATOM 2274 O O . GLU B 2 89 ? 56.055 14.129 -47.102 1.000 47.524 91 GLU BBB O 1
ATOM 2280 N N . ASP B 2 90 ? 57.446 12.949 -48.439 1.000 46.147 92 ASP BBB N 1
ATOM 2281 C CA . ASP B 2 90 ? 57.095 11.604 -47.898 1.000 42.944 92 ASP BBB CA 1
ATOM 2282 C C . ASP B 2 90 ? 57.929 11.282 -46.645 1.000 42.305 92 ASP BBB C 1
ATOM 2283 O O . ASP B 2 90 ? 57.604 10.298 -45.964 1.000 40.469 92 ASP BBB O 1
ATOM 2288 N N . THR B 2 91 ? 58.958 12.073 -46.332 1.000 44.388 93 THR BBB N 1
ATOM 2289 C CA . THR B 2 91 ? 59.788 11.909 -45.105 1.000 45.004 93 THR BBB CA 1
ATOM 2290 C C . THR B 2 91 ? 58.875 11.959 -43.874 1.000 44.528 93 THR BBB C 1
ATOM 2291 O O . THR B 2 91 ? 58.094 12.924 -43.767 1.000 45.192 93 THR BBB O 1
ATOM 2295 N N . ALA B 2 92 ? 58.943 10.948 -43.004 1.000 43.864 94 ALA BBB N 1
ATOM 2296 C CA . ALA B 2 92 ? 58.092 10.820 -41.796 1.000 42.875 94 ALA BBB CA 1
ATOM 2297 C C . ALA B 2 92 ? 58.362 9.486 -41.095 1.000 42.807 94 ALA BBB C 1
ATOM 2298 O O . ALA B 2 92 ? 59.010 8.589 -41.688 1.000 42.376 94 ALA BBB O 1
ATOM 2300 N N . VAL B 2 93 ? 57.879 9.380 -39.860 1.000 42.419 95 VAL BBB N 1
ATOM 2301 C CA . VAL B 2 93 ? 57.750 8.100 -39.109 1.000 42.163 95 VAL BBB CA 1
ATOM 2302 C C . VAL B 2 93 ? 56.515 7.377 -39.656 1.000 38.637 95 VAL BBB C 1
ATOM 2303 O O . VAL B 2 93 ? 55.414 7.977 -39.633 1.000 37.219 95 VAL BBB O 1
ATOM 2307 N N . TYR B 2 94 ? 56.690 6.154 -40.162 1.000 37.157 96 TYR BBB N 1
ATOM 2308 C CA . TYR B 2 94 ? 55.586 5.335 -40.727 1.000 34.921 96 TYR BBB CA 1
ATOM 2309 C C . TYR B 2 94 ? 55.172 4.308 -39.685 1.000 34.804 96 TYR BBB C 1
ATOM 2310 O O . TYR B 2 94 ? 56.033 3.548 -39.217 1.000 36.849 96 TYR BBB O 1
ATOM 2319 N N . PHE B 2 95 ? 53.883 4.307 -39.362 1.000 33.923 97 PHE BBB N 1
ATOM 2320 C CA . PHE B 2 95 ? 53.270 3.425 -38.343 1.000 33.853 97 PHE BBB CA 1
ATOM 2321 C C . PHE B 2 95 ? 52.352 2.416 -39.027 1.000 32.698 97 PHE BBB C 1
ATOM 2322 O O . PHE B 2 95 ? 51.460 2.809 -39.824 1.000 31.721 97 PHE BBB O 1
ATOM 2330 N N . CYS B 2 96 ? 52.567 1.162 -38.668 1.000 31.699 98 CYS BBB N 1
ATOM 2331 C CA . CYS B 2 96 ? 51.622 0.042 -38.841 1.000 32.053 98 CYS BBB CA 1
ATOM 2332 C C . CYS B 2 96 ? 50.524 0.142 -37.781 1.000 31.198 98 CYS BBB C 1
ATOM 2333 O O . CYS B 2 96 ? 50.848 0.446 -36.605 1.000 31.125 98 CYS BBB O 1
ATOM 2336 N N . ALA B 2 97 ? 49.272 -0.067 -38.187 1.000 29.854 99 ALA BBB N 1
ATOM 2337 C CA . ALA B 2 97 ? 48.108 -0.118 -37.278 1.000 28.777 99 ALA BBB CA 1
ATOM 2338 C C . ALA B 2 97 ? 47.214 -1.297 -37.670 1.000 28.120 99 ALA BBB C 1
ATOM 2339 O O . ALA B 2 97 ? 47.274 -1.753 -38.832 1.000 27.853 99 ALA BBB O 1
ATOM 2341 N N . ALA B 2 98 ? 46.442 -1.802 -36.712 1.000 27.811 100 ALA BBB N 1
ATOM 2342 C CA . ALA B 2 98 ? 45.538 -2.959 -36.904 1.000 27.126 100 ALA BBB CA 1
ATOM 2343 C C . ALA B 2 98 ? 44.287 -2.767 -36.059 1.000 26.308 100 ALA BBB C 1
ATOM 2344 O O . ALA B 2 98 ? 44.353 -2.137 -34.989 1.000 27.944 100 ALA BBB O 1
ATOM 2346 N N . ASP B 2 99 ? 43.176 -3.294 -36.549 1.000 27.119 101 ASP BBB N 1
ATOM 2347 C CA . ASP B 2 99 ? 41.892 -3.323 -35.822 1.000 26.318 101 ASP BBB CA 1
ATOM 2348 C C . ASP B 2 99 ? 41.076 -4.513 -36.312 1.000 27.180 101 ASP BBB C 1
ATOM 2349 O O . ASP B 2 99 ? 41.201 -4.850 -37.502 1.000 26.547 101 ASP BBB O 1
ATOM 2354 N N . ARG B 2 100 ? 40.235 -5.087 -35.450 1.000 27.825 102 ARG BBB N 1
ATOM 2355 C CA . ARG B 2 100 ? 39.295 -6.153 -35.881 1.000 30.201 102 ARG BBB CA 1
ATOM 2356 C C . ARG B 2 100 ? 38.232 -5.570 -36.820 1.000 26.832 102 ARG BBB C 1
ATOM 2357 O O . ARG B 2 100 ? 37.695 -6.325 -37.647 1.000 24.676 102 ARG BBB O 1
ATOM 2365 N N . GLY B 2 101 ? 37.942 -4.273 -36.701 1.000 25.120 103 GLY BBB N 1
ATOM 2366 C CA . GLY B 2 101 ? 36.870 -3.643 -37.482 1.000 24.017 103 GLY BBB CA 1
ATOM 2367 C C . GLY B 2 101 ? 37.423 -2.878 -38.668 1.000 22.890 103 GLY BBB C 1
ATOM 2368 O O . GLY B 2 101 ? 38.555 -2.362 -38.575 1.000 23.156 103 GLY BBB O 1
ATOM 2369 N N . GLU B 2 102 ? 36.628 -2.799 -39.732 1.000 23.504 104 GLU BBB N 1
ATOM 2370 C CA . GLU B 2 102 ? 36.835 -1.890 -40.887 1.000 23.044 104 GLU BBB CA 1
ATOM 2371 C C . GLU B 2 102 ? 35.955 -0.666 -40.670 1.000 22.479 104 GLU BBB C 1
ATOM 2372 O O . GLU B 2 102 ? 34.718 -0.834 -40.603 1.000 22.051 104 GLU BBB O 1
ATOM 2378 N N . SER B 2 103 ? 36.573 0.520 -40.583 1.000 23.180 105 SER BBB N 1
ATOM 2379 C CA . SER B 2 103 ? 35.869 1.795 -40.302 1.000 22.358 105 SER BBB CA 1
ATOM 2380 C C . SER B 2 103 ? 35.395 2.451 -41.600 1.000 23.021 105 SER BBB C 1
ATOM 2381 O O . SER B 2 103 ? 36.144 2.446 -42.584 1.000 22.254 105 SER BBB O 1
ATOM 2384 N N . TYR B 2 104 ? 34.190 3.024 -41.566 1.000 22.627 106 TYR BBB N 1
ATOM 2385 C CA . TYR B 2 104 ? 33.708 4.008 -42.559 1.000 23.402 106 TYR BBB CA 1
ATOM 2386 C C . TYR B 2 104 ? 34.652 5.218 -42.569 1.000 22.849 106 TYR BBB C 1
ATOM 2387 O O . TYR B 2 104 ? 34.880 5.804 -43.640 1.000 22.809 106 TYR BBB O 1
ATOM 2396 N N . TYR B 2 105 ? 35.164 5.580 -41.392 1.000 22.109 107 TYR BBB N 1
ATOM 2397 C CA . TYR B 2 105 ? 36.137 6.684 -41.160 1.000 22.831 107 TYR BBB CA 1
ATOM 2398 C C . TYR B 2 105 ? 37.543 6.086 -41.035 1.000 22.457 107 TYR BBB C 1
ATOM 2399 O O . TYR B 2 105 ? 38.215 6.270 -40.004 1.000 22.246 107 TYR BBB O 1
ATOM 2408 N N . TYR B 2 106 ? 37.965 5.355 -42.075 1.000 23.456 108 TYR BBB N 1
ATOM 2409 C CA . TYR B 2 106 ? 39.231 4.578 -42.112 1.000 23.236 108 TYR BBB CA 1
ATOM 2410 C C . TYR B 2 106 ? 40.454 5.488 -41.992 1.000 23.978 108 TYR BBB C 1
ATOM 2411 O O . TYR B 2 106 ? 41.519 4.980 -41.645 1.000 22.775 108 TYR BBB O 1
ATOM 2420 N N . THR B 2 107 ? 40.331 6.804 -42.212 1.000 23.563 109 THR BBB N 1
ATOM 2421 C CA . THR B 2 107 ? 41.497 7.701 -42.096 1.000 24.524 109 THR BBB CA 1
ATOM 2422 C C . THR B 2 107 ? 41.746 8.079 -40.635 1.000 25.812 109 THR BBB C 1
ATOM 2423 O O . THR B 2 107 ? 42.779 8.739 -40.416 1.000 28.203 109 THR BBB O 1
ATOM 2427 N N . ARG B 2 108 ? 40.854 7.718 -39.699 1.000 24.548 110 ARG BBB N 1
ATOM 2428 C CA . ARG B 2 108 ? 40.927 8.160 -38.274 1.000 25.890 110 ARG BBB CA 1
ATOM 2429 C C . ARG B 2 108 ? 41.861 7.241 -37.485 1.000 25.594 110 ARG BBB C 1
ATOM 2430 O O . ARG B 2 108 ? 41.591 6.046 -37.364 1.000 25.339 110 ARG BBB O 1
ATOM 2438 N N . PRO B 2 109 ? 42.947 7.779 -36.887 1.000 26.848 111 PRO BBB N 1
ATOM 2439 C CA . PRO B 2 109 ? 43.783 7.023 -35.958 1.000 27.717 111 PRO BBB CA 1
ATOM 2440 C C . PRO B 2 109 ? 43.001 6.361 -34.811 1.000 28.419 111 PRO BBB C 1
ATOM 2441 O O . PRO B 2 109 ? 43.348 5.260 -34.421 1.000 28.770 111 PRO BBB O 1
ATOM 2445 N N . THR B 2 110 ? 41.953 7.020 -34.317 1.000 27.135 112 THR BBB N 1
ATOM 2446 C CA . THR B 2 110 ? 41.148 6.548 -33.157 1.000 26.840 112 THR BBB CA 1
ATOM 2447 C C . THR B 2 110 ? 40.362 5.282 -33.507 1.000 25.606 112 THR BBB C 1
ATOM 2448 O O . THR B 2 110 ? 39.882 4.645 -32.552 1.000 25.716 112 THR BBB O 1
ATOM 2452 N N . GLU B 2 111 ? 40.221 4.944 -3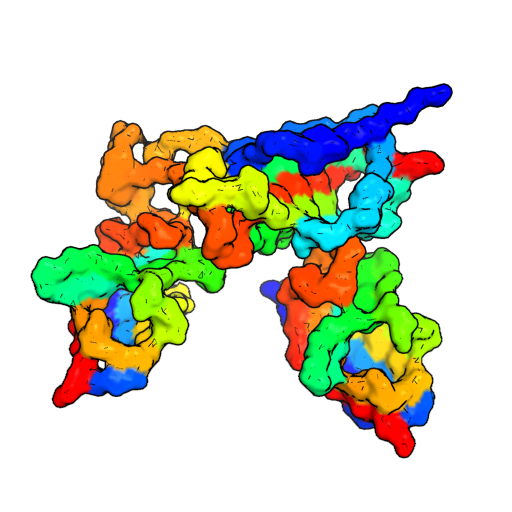4.790 1.000 23.579 113 GLU BBB N 1
ATOM 2453 C CA . GLU B 2 111 ? 39.508 3.719 -35.240 1.000 23.376 113 GLU BBB CA 1
ATOM 2454 C C . GLU B 2 111 ? 40.442 2.492 -35.245 1.000 23.156 113 GLU BBB C 1
ATOM 2455 O O . GLU B 2 111 ? 39.960 1.404 -35.623 1.000 23.586 113 GLU BBB O 1
ATOM 2461 N N . TYR B 2 112 ? 41.712 2.612 -34.860 1.000 23.630 114 TYR BBB N 1
ATOM 2462 C CA . TYR B 2 112 ? 42.660 1.457 -34.866 1.000 25.527 114 TYR BBB CA 1
ATOM 2463 C C . TYR B 2 112 ? 43.140 1.209 -33.438 1.000 27.521 114 TYR BBB C 1
ATOM 2464 O O . TYR B 2 112 ? 43.667 2.126 -32.790 1.000 27.684 114 TYR BBB O 1
ATOM 2473 N N . GLU B 2 113 ? 42.894 0.002 -32.922 1.000 27.418 115 GLU BBB N 1
ATOM 2474 C CA . GLU B 2 113 ? 43.243 -0.336 -31.519 1.000 29.573 115 GLU BBB CA 1
ATOM 2475 C C . GLU B 2 113 ? 44.758 -0.533 -31.386 1.000 30.142 115 GLU BBB C 1
ATOM 2476 O O . GLU B 2 113 ? 45.299 -0.134 -30.364 1.000 29.987 115 GLU BBB O 1
ATOM 2482 N N . PHE B 2 114 ? 45.418 -1.154 -32.368 1.000 30.204 116 PHE BBB N 1
ATOM 2483 C CA . PHE B 2 114 ? 46.817 -1.643 -32.234 1.000 32.392 116 PHE BBB CA 1
ATOM 2484 C C . PHE B 2 114 ? 47.753 -0.814 -33.115 1.000 31.853 116 PHE BBB C 1
ATOM 2485 O O . PHE B 2 114 ? 47.387 -0.532 -34.254 1.000 30.867 116 PHE BBB O 1
ATOM 2493 N N . TRP B 2 115 ? 48.931 -0.474 -32.584 1.000 33.740 117 TRP BBB N 1
ATOM 2494 C CA . TRP B 2 115 ? 49.914 0.458 -33.197 1.000 34.317 117 TRP BBB CA 1
ATOM 2495 C C . TRP B 2 115 ? 51.328 -0.086 -33.023 1.000 37.171 117 TRP BBB C 1
ATOM 2496 O O . TRP B 2 115 ? 51.706 -0.393 -31.876 1.000 37.919 117 TRP BBB O 1
ATOM 2507 N N . GLY B 2 116 ? 52.080 -0.163 -34.115 1.000 36.821 118 GLY BBB N 1
ATOM 2508 C CA . GLY B 2 116 ? 53.535 -0.358 -34.039 1.000 40.467 118 GLY BBB CA 1
ATOM 2509 C C . GLY B 2 116 ? 54.204 0.877 -33.459 1.000 42.146 118 GLY BBB C 1
ATOM 2510 O O . GLY B 2 116 ? 53.520 1.888 -33.246 1.000 40.540 118 GLY BBB O 1
ATOM 2511 N N . GLN B 2 117 ? 55.506 0.788 -33.229 1.000 45.478 119 GLN BBB N 1
ATOM 2512 C CA . GLN B 2 117 ? 56.350 1.873 -32.673 1.000 49.564 119 GLN BBB CA 1
ATOM 2513 C C . GLN B 2 117 ? 56.702 2.878 -33.771 1.000 47.730 119 GLN BBB C 1
ATOM 2514 O O . GLN B 2 117 ? 57.114 4.004 -33.429 1.000 47.610 119 GLN BBB O 1
ATOM 2520 N N . GLY B 2 118 ? 56.561 2.468 -35.033 1.000 45.093 120 GLY BBB N 1
ATOM 2521 C CA . GLY B 2 118 ? 56.861 3.297 -36.213 1.000 43.482 120 GLY BBB CA 1
ATOM 2522 C C . GLY B 2 118 ? 58.288 3.092 -36.681 1.000 44.850 120 GLY BBB C 1
ATOM 2523 O O . GLY B 2 118 ? 59.130 2.639 -35.877 1.000 46.101 120 GLY BBB O 1
ATOM 2524 N N . THR B 2 119 ? 58.551 3.383 -37.953 1.000 42.328 121 THR BBB N 1
ATOM 2525 C CA . THR B 2 119 ? 59.911 3.336 -38.536 1.000 43.955 121 THR BBB CA 1
ATOM 2526 C C . THR B 2 119 ? 60.117 4.593 -39.373 1.000 42.799 121 THR BBB C 1
ATOM 2527 O O . THR B 2 119 ? 59.153 5.024 -40.025 1.000 40.472 121 THR BBB O 1
ATOM 2531 N N . GLN B 2 120 ? 61.316 5.171 -39.296 1.000 44.190 122 GLN BBB N 1
ATOM 2532 C CA . GLN B 2 120 ? 61.674 6.418 -40.009 1.000 44.562 122 GLN BBB CA 1
ATOM 2533 C C . GLN B 2 120 ? 61.848 6.097 -41.494 1.000 43.647 122 GLN BBB C 1
ATOM 2534 O O . GLN B 2 120 ? 62.528 5.096 -41.825 1.000 43.558 122 GLN BBB O 1
ATOM 2540 N N . VAL B 2 121 ? 61.246 6.928 -42.341 1.000 42.071 123 VAL BBB N 1
ATOM 2541 C CA . VAL B 2 121 ? 61.542 7.012 -43.798 1.000 41.568 123 VAL BBB CA 1
ATOM 2542 C C . VAL B 2 121 ? 62.022 8.438 -44.064 1.000 43.308 123 VAL BBB C 1
ATOM 2543 O O . VAL B 2 121 ? 61.295 9.386 -43.673 1.000 42.860 123 VAL BBB O 1
ATOM 2547 N N . THR B 2 122 ? 63.211 8.566 -44.662 1.000 45.616 124 THR BBB N 1
ATOM 2548 C CA . THR B 2 122 ? 63.858 9.848 -45.037 1.000 48.227 124 THR BBB CA 1
ATOM 2549 C C . THR B 2 122 ? 64.160 9.832 -46.534 1.000 48.925 124 THR BBB C 1
ATOM 2550 O O . THR B 2 122 ? 64.992 9.004 -46.956 1.000 49.323 124 THR BBB O 1
ATOM 2554 N N . VAL B 2 123 ? 63.497 10.707 -47.292 1.000 49.848 125 VAL BBB N 1
ATOM 2555 C CA . VAL B 2 123 ? 63.711 10.888 -48.758 1.000 51.611 125 VAL BBB CA 1
ATOM 2556 C C . VAL B 2 123 ? 64.545 12.157 -48.955 1.000 56.236 125 VAL BBB C 1
ATOM 2557 O O . VAL B 2 123 ? 63.983 13.249 -48.784 1.000 59.634 125 VAL BBB O 1
ATOM 2561 N N . SER B 2 124 ? 65.834 12.016 -49.269 1.000 58.945 126 SER BBB N 1
ATOM 2562 C CA . SER B 2 124 ? 66.761 13.140 -49.565 1.000 63.747 126 SER BBB CA 1
ATOM 2563 C C . SER B 2 124 ? 66.599 13.561 -51.026 1.000 65.913 126 SER BBB C 1
ATOM 2564 O O . SER B 2 124 ? 66.059 12.767 -51.805 1.000 65.963 126 SER BBB O 1
ATOM 2567 N N . SER B 2 125 ? 67.089 14.745 -51.391 1.000 70.365 127 SER BBB N 1
ATOM 2568 C CA . SER B 2 125 ? 67.029 15.275 -52.778 1.000 73.648 127 SER BBB CA 1
ATOM 2569 C C . SER B 2 125 ? 68.369 15.055 -53.487 1.000 75.234 127 SER BBB C 1
ATOM 2570 O O . SER B 2 125 ? 69.384 15.637 -53.115 1.000 78.888 127 SER BBB O 1
ATOM 2573 N N . GLN C 3 1 ? 37.760 -14.443 4.378 1.000 73.649 2 GLN FFF N 1
ATOM 2574 C CA . GLN C 3 1 ? 38.899 -15.389 4.603 1.000 73.892 2 GLN FFF CA 1
ATOM 2575 C C . GLN C 3 1 ? 40.134 -14.942 3.805 1.000 66.922 2 GLN FFF C 1
ATOM 2576 O O . GLN C 3 1 ? 41.253 -15.280 4.233 1.000 67.806 2 GLN FFF O 1
ATOM 2582 N N . VAL C 3 2 ? 39.971 -14.209 2.699 1.000 61.895 3 VAL FFF N 1
ATOM 2583 C CA . VAL C 3 2 ? 41.128 -13.481 2.100 1.000 58.114 3 VAL FFF CA 1
ATOM 2584 C C . VAL C 3 2 ? 41.686 -12.594 3.217 1.000 58.309 3 VAL FFF C 1
ATOM 2585 O O . VAL C 3 2 ? 40.878 -12.079 4.007 1.000 58.713 3 VAL FFF O 1
ATOM 2589 N N . GLN C 3 3 ? 43.007 -12.477 3.326 1.000 58.507 4 GLN FFF N 1
ATOM 2590 C CA . GLN C 3 3 ? 43.663 -11.594 4.328 1.000 60.321 4 GLN FFF CA 1
ATOM 2591 C C . GLN C 3 3 ? 44.617 -10.663 3.580 1.000 57.175 4 GLN FFF C 1
ATOM 2592 O O . GLN C 3 3 ? 45.250 -11.128 2.624 1.000 57.047 4 GLN FFF O 1
ATOM 2598 N N . LEU C 3 4 ? 44.683 -9.399 3.997 1.000 56.196 5 LEU FFF N 1
ATOM 2599 C CA . LEU C 3 4 ? 45.439 -8.317 3.314 1.000 54.289 5 LEU FFF CA 1
ATOM 2600 C C . LEU C 3 4 ? 46.464 -7.725 4.285 1.000 53.702 5 LEU FFF C 1
ATOM 2601 O O . LEU C 3 4 ? 46.090 -7.419 5.425 1.000 54.083 5 LEU FFF O 1
ATOM 2606 N N . VAL C 3 5 ? 47.711 -7.580 3.844 1.000 52.256 6 VAL FFF N 1
ATOM 2607 C CA . VAL C 3 5 ? 48.788 -6.911 4.626 1.000 53.889 6 VAL FFF CA 1
ATOM 2608 C C . VAL C 3 5 ? 49.327 -5.753 3.785 1.000 52.184 6 VAL FFF C 1
ATOM 2609 O O . VAL C 3 5 ? 50.003 -6.022 2.769 1.000 50.585 6 VAL FFF O 1
ATOM 2613 N N . GLU C 3 6 ? 49.020 -4.516 4.190 1.000 51.288 7 GLU FFF N 1
ATOM 2614 C CA . GLU C 3 6 ? 49.635 -3.299 3.603 1.000 49.679 7 GLU FFF CA 1
ATOM 2615 C C . GLU C 3 6 ? 51.057 -3.195 4.157 1.000 50.976 7 GLU FFF C 1
ATOM 2616 O O . GLU C 3 6 ? 51.266 -3.553 5.335 1.000 51.658 7 GLU FFF O 1
ATOM 2622 N N . SER C 3 7 ? 51.996 -2.724 3.340 1.000 50.566 8 SER FFF N 1
ATOM 2623 C CA . SER C 3 7 ? 53.356 -2.326 3.786 1.000 51.830 8 SER FFF CA 1
ATOM 2624 C C . SER C 3 7 ? 53.876 -1.201 2.886 1.000 50.998 8 SER FFF C 1
ATOM 2625 O O . SER C 3 7 ? 53.177 -0.863 1.901 1.000 48.282 8 SER FFF O 1
ATOM 2628 N N . GLY C 3 8 ? 55.058 -0.665 3.206 1.000 52.218 9 GLY FFF N 1
ATOM 2629 C CA . GLY C 3 8 ? 55.766 0.339 2.388 1.000 53.199 9 GLY FFF CA 1
ATOM 2630 C C . GLY C 3 8 ? 55.663 1.741 2.966 1.000 54.230 9 GLY FFF C 1
ATOM 2631 O O . GLY C 3 8 ? 56.448 2.603 2.531 1.000 56.301 9 GLY FFF O 1
ATOM 2632 N N . GLY C 3 9 ? 54.740 1.978 3.905 1.000 54.515 10 GLY FFF N 1
ATOM 2633 C CA . GLY C 3 9 ? 54.574 3.283 4.580 1.000 54.879 10 GLY FFF CA 1
ATOM 2634 C C . GLY C 3 9 ? 55.819 3.683 5.365 1.000 56.551 10 GLY FFF C 1
ATOM 2635 O O . GLY C 3 9 ? 56.690 2.811 5.567 1.000 58.718 10 GLY FFF O 1
ATOM 2636 N N . GLY C 3 10 ? 55.899 4.947 5.804 1.000 55.312 11 GLY FFF N 1
ATOM 2637 C CA . GLY C 3 10 ? 57.032 5.498 6.577 1.000 57.830 11 GLY FFF CA 1
ATOM 2638 C C . GLY C 3 10 ? 57.127 7.013 6.455 1.000 57.812 11 GLY FFF C 1
ATOM 2639 O O . GLY C 3 10 ? 56.205 7.614 5.875 1.000 58.263 11 GLY FFF O 1
ATOM 2640 N N . LEU C 3 11 ? 58.213 7.605 6.957 1.000 59.259 12 LEU FFF N 1
ATOM 2641 C CA . LEU C 3 11 ? 58.484 9.069 6.905 1.000 60.492 12 LEU FFF CA 1
ATOM 2642 C C . LEU C 3 11 ? 59.027 9.443 5.526 1.000 59.642 12 LEU FFF C 1
ATOM 2643 O O . LEU C 3 11 ? 60.020 8.834 5.100 1.000 60.597 12 LEU FFF O 1
ATOM 2648 N N . VAL C 3 12 ? 58.423 10.432 4.870 1.000 58.987 13 VAL FFF N 1
ATOM 2649 C CA . VAL C 3 12 ? 58.934 10.985 3.582 1.000 59.962 13 VAL FFF CA 1
ATOM 2650 C C . VAL C 3 12 ? 58.783 12.506 3.616 1.000 60.961 13 VAL FFF C 1
ATOM 2651 O O . VAL C 3 12 ? 57.825 12.994 4.236 1.000 59.588 13 VAL FFF O 1
ATOM 2655 N N . GLN C 3 13 ? 59.713 13.216 2.977 1.000 62.488 14 GLN FFF N 1
ATOM 2656 C CA . GLN C 3 13 ? 59.684 14.695 2.862 1.000 64.704 14 GLN FFF CA 1
ATOM 2657 C C . GLN C 3 13 ? 58.675 15.071 1.781 1.000 62.756 14 GLN FFF C 1
ATOM 2658 O O . GLN C 3 13 ? 58.427 14.282 0.867 1.000 61.450 14 GLN FFF O 1
ATOM 2664 N N . PRO C 3 14 ? 58.048 16.273 1.862 1.000 62.684 15 PRO FFF N 1
ATOM 2665 C CA . PRO C 3 14 ? 57.154 16.743 0.803 1.000 61.601 15 PRO FFF CA 1
ATOM 2666 C C . PRO C 3 14 ? 57.867 16.660 -0.558 1.000 61.628 15 PRO FFF C 1
ATOM 2667 O O . PRO C 3 14 ? 59.060 16.915 -0.601 1.000 62.122 15 PRO FFF O 1
ATOM 2671 N N . GLY C 3 15 ? 57.144 16.242 -1.608 1.000 60.130 16 GLY FFF N 1
ATOM 2672 C CA . GLY C 3 15 ? 57.659 16.135 -2.988 1.000 60.761 16 GLY FFF CA 1
ATOM 2673 C C . GLY C 3 15 ? 58.215 14.755 -3.291 1.000 59.874 16 GLY FFF C 1
ATOM 2674 O O . GLY C 3 15 ? 58.421 14.460 -4.480 1.000 60.213 16 GLY FFF O 1
ATOM 2675 N N . GLY C 3 16 ? 58.439 13.933 -2.260 1.000 58.418 17 GLY FFF N 1
ATOM 2676 C CA . GLY C 3 16 ? 59.031 12.590 -2.382 1.000 57.943 17 GLY FFF CA 1
ATOM 2677 C C . GLY C 3 16 ? 58.014 11.557 -2.829 1.000 56.107 17 GLY FFF C 1
ATOM 2678 O O . GLY C 3 16 ? 56.821 11.895 -2.967 1.000 54.629 17 GLY FFF O 1
ATOM 2679 N N . SER C 3 17 ? 58.479 10.328 -3.048 1.000 56.858 18 SER FFF N 1
ATOM 2680 C CA . SER C 3 17 ? 57.673 9.185 -3.546 1.000 56.181 18 SER FFF CA 1
ATOM 2681 C C . SER C 3 17 ? 57.692 8.050 -2.520 1.000 55.536 18 SER FFF C 1
ATOM 2682 O O . SER C 3 17 ? 58.550 8.056 -1.630 1.000 56.567 18 SER FFF O 1
ATOM 2685 N N . LEU C 3 18 ? 56.739 7.136 -2.643 1.000 54.152 19 LEU FFF N 1
ATOM 2686 C CA . LEU C 3 18 ? 56.571 5.932 -1.792 1.000 54.675 19 LEU FFF CA 1
ATOM 2687 C C . LEU C 3 18 ? 55.741 4.957 -2.604 1.000 52.716 19 LEU FFF C 1
ATOM 2688 O O . LEU C 3 18 ? 54.819 5.447 -3.289 1.000 51.714 19 LEU FFF O 1
ATOM 2693 N N . THR C 3 19 ? 56.025 3.663 -2.488 1.000 51.838 20 THR FFF N 1
ATOM 2694 C CA . THR C 3 19 ? 55.200 2.587 -3.088 1.000 51.259 20 THR FFF CA 1
ATOM 2695 C C . THR C 3 19 ? 54.642 1.724 -1.958 1.000 50.491 20 THR FFF C 1
ATOM 2696 O O . THR C 3 19 ? 55.440 1.031 -1.291 1.000 51.329 20 THR FFF O 1
ATOM 2700 N N . LEU C 3 20 ? 53.326 1.793 -1.741 1.000 48.853 21 LEU FFF N 1
ATOM 2701 C CA . LEU C 3 20 ? 52.604 0.897 -0.801 1.000 47.476 21 LEU FFF CA 1
ATOM 2702 C C . LEU C 3 20 ? 52.350 -0.430 -1.519 1.000 46.806 21 LEU FFF C 1
ATOM 2703 O O . LEU C 3 20 ? 52.108 -0.407 -2.756 1.000 45.766 21 LEU FFF O 1
ATOM 2708 N N . SER C 3 21 ? 52.451 -1.544 -0.792 1.000 46.929 22 SER FFF N 1
ATOM 2709 C CA . SER C 3 21 ? 52.084 -2.902 -1.282 1.000 47.015 22 SER FFF CA 1
ATOM 2710 C C . SER C 3 21 ? 50.924 -3.415 -0.437 1.000 47.107 22 SER FFF C 1
ATOM 2711 O O . SER C 3 21 ? 50.974 -3.226 0.784 1.000 47.213 22 SER FFF O 1
ATOM 2714 N N . CYS C 3 22 ? 49.916 -4.001 -1.080 1.000 46.840 23 CYS FFF N 1
ATOM 2715 C CA . CYS C 3 22 ? 48.794 -4.722 -0.426 1.000 47.427 23 CYS FFF CA 1
ATOM 2716 C C . CYS C 3 22 ? 48.868 -6.177 -0.875 1.000 47.353 23 CYS FFF C 1
ATOM 2717 O O . CYS C 3 22 ? 48.481 -6.442 -2.032 1.000 47.268 23 CYS FFF O 1
ATOM 2720 N N . VAL C 3 23 ? 49.409 -7.042 -0.014 1.000 47.170 24 VAL FFF N 1
ATOM 2721 C CA . VAL C 3 23 ? 49.649 -8.486 -0.305 1.000 47.863 24 VAL FFF CA 1
ATOM 2722 C C . VAL C 3 23 ? 48.493 -9.279 0.305 1.000 47.646 24 VAL FFF C 1
ATOM 2723 O O . VAL C 3 23 ? 48.214 -9.105 1.505 1.000 48.595 24 VAL FFF O 1
ATOM 2727 N N . ALA C 3 24 ? 47.830 -10.092 -0.509 1.000 46.521 25 ALA FFF N 1
ATOM 2728 C CA . ALA C 3 24 ? 46.678 -10.909 -0.086 1.000 47.578 25 ALA FFF CA 1
ATOM 2729 C C . ALA C 3 24 ? 47.157 -12.342 0.140 1.000 48.889 25 ALA FFF C 1
ATOM 2730 O O . ALA C 3 24 ? 48.095 -12.775 -0.563 1.000 48.638 25 ALA FFF O 1
ATOM 2732 N N . SER C 3 25 ? 46.556 -13.018 1.118 1.000 51.123 26 SER FFF N 1
ATOM 2733 C CA A SER C 3 25 ? 46.798 -14.447 1.444 0.500 52.432 26 SER FFF CA 1
ATOM 2734 C CA B SER C 3 25 ? 46.798 -14.449 1.433 0.500 52.941 26 SER FFF CA 1
ATOM 2735 C C . SER C 3 25 ? 45.453 -15.175 1.528 1.000 53.510 26 SER FFF C 1
ATOM 2736 O O . SER C 3 25 ? 44.412 -14.478 1.592 1.000 51.942 26 SER FFF O 1
ATOM 2741 N N . GLU C 3 26 ? 45.498 -16.516 1.503 1.000 55.471 27 GLU FFF N 1
ATOM 2742 C CA . GLU C 3 26 ? 44.360 -17.445 1.744 1.000 57.385 27 GLU FFF CA 1
ATOM 2743 C C . GLU C 3 26 ? 43.384 -17.495 0.553 1.000 54.988 27 GLU FFF C 1
ATOM 2744 O O . GLU C 3 26 ? 42.646 -18.489 0.469 1.000 55.446 27 GLU FFF O 1
ATOM 2750 N N . SER C 3 27 ? 43.391 -16.509 -0.350 1.000 54.325 28 SER FFF N 1
ATOM 2751 C CA . SER C 3 27 ? 42.526 -16.454 -1.566 1.000 53.781 28 SER FFF CA 1
ATOM 2752 C C . SER C 3 27 ? 43.259 -15.734 -2.701 1.000 51.975 28 SER FFF C 1
ATOM 2753 O O . SER C 3 27 ? 44.180 -14.945 -2.415 1.000 50.659 28 SER FFF O 1
ATOM 2756 N N . SER C 3 28 ? 42.817 -15.939 -3.941 1.000 50.768 29 SER FFF N 1
ATOM 2757 C CA . SER C 3 28 ? 43.277 -15.138 -5.100 1.000 49.603 29 SER FFF CA 1
ATOM 2758 C C . SER C 3 28 ? 42.492 -13.826 -5.164 1.000 47.867 29 SER FFF C 1
ATOM 2759 O O . SER C 3 28 ? 41.241 -13.852 -5.088 1.000 46.752 29 SER FFF O 1
ATOM 2762 N N . LEU C 3 29 ? 43.216 -12.719 -5.319 1.000 48.114 30 LEU FFF N 1
ATOM 2763 C CA . LEU C 3 29 ? 42.627 -11.380 -5.569 1.000 46.734 30 LEU FFF CA 1
ATOM 2764 C C . LEU C 3 29 ? 42.170 -11.283 -7.028 1.000 46.164 30 LEU FFF C 1
ATOM 2765 O O . LEU C 3 29 ? 41.331 -10.401 -7.323 1.000 46.493 30 LEU FFF O 1
ATOM 2770 N N . ALA C 3 30 ? 42.738 -12.109 -7.912 1.000 45.722 31 ALA FFF N 1
ATOM 2771 C CA . ALA C 3 30 ? 42.753 -11.895 -9.381 1.000 45.098 31 ALA FFF CA 1
ATOM 2772 C C . ALA C 3 30 ? 41.353 -11.609 -9.928 1.000 44.088 31 ALA FFF C 1
ATOM 2773 O O . ALA C 3 30 ? 41.226 -10.742 -10.777 1.000 42.249 31 ALA FFF O 1
ATOM 2775 N N . PRO C 3 31 ? 40.270 -12.311 -9.504 1.000 43.562 32 PRO FFF N 1
ATOM 2776 C CA . PRO C 3 31 ? 38.933 -12.060 -10.058 1.000 43.743 32 PRO FFF CA 1
ATOM 2777 C C . PRO C 3 31 ? 38.205 -10.789 -9.565 1.000 42.530 32 PRO FFF C 1
ATOM 2778 O O . PRO C 3 31 ? 37.111 -10.534 -10.037 1.000 42.099 32 PRO FFF O 1
ATOM 2782 N N . TYR C 3 32 ? 38.793 -10.029 -8.634 1.000 42.433 33 TYR FFF N 1
ATOM 2783 C CA . TYR C 3 32 ? 38.050 -9.065 -7.780 1.000 42.198 33 TYR FFF CA 1
ATOM 2784 C C . TYR C 3 32 ? 38.645 -7.658 -7.877 1.000 41.669 33 TYR FFF C 1
ATOM 2785 O O . TYR C 3 32 ? 39.867 -7.507 -8.073 1.000 40.418 33 TYR FFF O 1
ATOM 2794 N N . ARG C 3 33 ? 37.777 -6.659 -7.708 1.000 41.664 34 ARG FFF N 1
ATOM 2795 C CA . ARG C 3 33 ? 38.170 -5.244 -7.472 1.000 42.126 34 ARG FFF CA 1
ATOM 2796 C C . ARG C 3 33 ? 38.903 -5.131 -6.125 1.000 42.892 34 ARG FFF C 1
ATOM 2797 O O . ARG C 3 33 ? 38.582 -5.882 -5.168 1.000 43.437 34 ARG FFF O 1
ATOM 2805 N N . VAL C 3 34 ? 39.886 -4.231 -6.066 1.000 43.482 35 VAL FFF N 1
ATOM 2806 C CA . VAL C 3 34 ? 40.647 -3.884 -4.834 1.000 43.009 35 VAL FFF CA 1
ATOM 2807 C C . VAL C 3 34 ? 40.726 -2.359 -4.774 1.000 43.923 35 VAL FFF C 1
ATOM 2808 O O . VAL C 3 34 ? 40.813 -1.737 -5.848 1.000 42.842 35 VAL FFF O 1
ATOM 2812 N N . ALA C 3 35 ? 40.692 -1.779 -3.572 1.000 43.554 36 ALA FFF N 1
ATOM 2813 C CA . ALA C 3 35 ? 40.751 -0.315 -3.369 1.000 43.472 36 ALA FFF CA 1
ATOM 2814 C C . ALA C 3 35 ? 41.794 0.026 -2.308 1.000 43.270 36 ALA FFF C 1
ATOM 2815 O O . ALA C 3 35 ? 42.020 -0.794 -1.398 1.000 42.879 36 ALA FFF O 1
ATOM 2817 N N . TRP C 3 36 ? 42.402 1.205 -2.442 1.000 43.513 37 TRP FFF N 1
ATOM 2818 C CA . TRP C 3 36 ? 43.137 1.891 -1.352 1.000 44.154 37 TRP FFF CA 1
ATOM 2819 C C . TRP C 3 36 ? 42.213 2.931 -0.715 1.000 46.106 37 TRP FFF C 1
ATOM 2820 O O . TRP C 3 36 ? 41.577 3.719 -1.468 1.000 46.389 37 TRP FFF O 1
ATOM 2831 N N . PHE C 3 37 ? 42.164 2.940 0.621 1.000 46.026 38 PHE FFF N 1
ATOM 2832 C CA . PHE C 3 37 ? 41.508 3.983 1.443 1.000 47.286 38 PHE FFF CA 1
ATOM 2833 C C . PHE C 3 37 ? 42.567 4.639 2.333 1.000 48.144 38 PHE FFF C 1
ATOM 2834 O O . PHE C 3 37 ? 43.690 4.110 2.446 1.000 46.536 38 PHE FFF O 1
ATOM 2842 N N . ARG C 3 38 ? 42.226 5.771 2.956 1.000 49.915 39 ARG FFF N 1
ATOM 2843 C CA . ARG C 3 38 ? 43.087 6.386 3.995 1.000 50.892 39 ARG FFF CA 1
ATOM 2844 C C . ARG C 3 38 ? 42.211 7.078 5.036 1.000 53.652 39 ARG FFF C 1
ATOM 2845 O O . ARG C 3 38 ? 41.093 7.510 4.697 1.000 54.053 39 ARG FFF O 1
ATOM 2853 N N . GLN C 3 39 ? 42.723 7.131 6.262 1.000 56.521 40 GLN FFF N 1
ATOM 2854 C CA . GLN C 3 39 ? 42.073 7.753 7.444 1.000 61.029 40 GLN FFF CA 1
ATOM 2855 C C . GLN C 3 39 ? 43.157 8.468 8.257 1.000 62.277 40 GLN FFF C 1
ATOM 2856 O O . GLN C 3 39 ? 44.125 7.794 8.652 1.000 59.427 40 GLN FFF O 1
ATOM 2862 N N . ALA C 3 40 ? 43.019 9.786 8.439 1.000 66.355 41 ALA FFF N 1
ATOM 2863 C CA . ALA C 3 40 ? 43.776 10.597 9.422 1.000 69.355 41 ALA FFF CA 1
ATOM 2864 C C . ALA C 3 40 ? 42.980 10.597 10.721 1.000 74.483 41 ALA FFF C 1
ATOM 2865 O O . ALA C 3 40 ? 41.751 10.574 10.679 1.000 75.702 41 ALA FFF O 1
ATOM 2867 N N . PRO C 3 41 ? 43.636 10.612 11.904 1.000 78.829 42 PRO FFF N 1
ATOM 2868 C CA . PRO C 3 41 ? 42.906 10.609 13.171 1.000 83.727 42 PRO FFF CA 1
ATOM 2869 C C . PRO C 3 41 ? 41.976 11.831 13.231 1.000 88.730 42 PRO FFF C 1
ATOM 2870 O O . PRO C 3 41 ? 42.407 12.909 12.842 1.000 89.121 42 PRO FFF O 1
ATOM 2874 N N . GLY C 3 42 ? 40.722 11.623 13.655 1.000 85.202 43 GLY FFF N 1
ATOM 2875 C CA . GLY C 3 42 ? 39.679 12.667 13.752 1.000 87.401 43 GLY FFF CA 1
ATOM 2876 C C . GLY C 3 42 ? 38.759 12.674 12.540 1.000 89.203 43 GLY FFF C 1
ATOM 2877 O O . GLY C 3 42 ? 37.543 12.881 12.727 1.000 89.924 43 GLY FFF O 1
ATOM 2878 N N . LYS C 3 43 ? 39.319 12.462 11.342 1.000 90.040 44 LYS FFF N 1
ATOM 2879 C CA . LYS C 3 43 ? 38.594 12.445 10.042 1.000 89.133 44 LYS FFF CA 1
ATOM 2880 C C . LYS C 3 43 ? 38.229 11.000 9.681 1.000 87.068 44 LYS FFF C 1
ATOM 2881 O O . LYS C 3 43 ? 39.048 10.103 9.947 1.000 87.115 44 LYS FFF O 1
ATOM 2887 N N . GLU C 3 44 ? 37.045 10.789 9.096 1.000 85.028 45 GLU FFF N 1
ATOM 2888 C CA . GLU C 3 44 ? 36.516 9.444 8.734 1.000 84.811 45 GLU FFF CA 1
ATOM 2889 C C . GLU C 3 44 ? 37.337 8.857 7.579 1.000 78.387 45 GLU FFF C 1
ATOM 2890 O O . GLU C 3 44 ? 38.136 9.601 6.968 1.000 75.876 45 GLU FFF O 1
ATOM 2896 N N . ARG C 3 45 ? 37.151 7.562 7.313 1.000 74.118 46 ARG FFF N 1
ATOM 2897 C CA . ARG C 3 45 ? 37.739 6.842 6.150 1.000 72.199 46 ARG FFF CA 1
ATOM 2898 C C . ARG C 3 45 ? 37.308 7.529 4.851 1.000 68.317 46 ARG FFF C 1
ATOM 2899 O O . ARG C 3 45 ? 36.144 7.971 4.775 1.000 69.679 46 ARG FFF O 1
ATOM 2907 N N . GLU C 3 46 ? 38.214 7.613 3.875 1.000 63.452 47 GLU FFF N 1
ATOM 2908 C CA . GLU C 3 46 ? 37.888 8.049 2.491 1.000 61.743 47 GLU FFF CA 1
ATOM 2909 C C . GLU C 3 46 ? 38.668 7.196 1.482 1.000 58.742 47 GLU FFF C 1
ATOM 2910 O O . GLU C 3 46 ? 39.812 6.793 1.774 1.000 57.064 47 GLU FFF O 1
ATOM 2916 N N . GLY C 3 47 ? 38.056 6.945 0.326 1.000 51.106 48 GLY FFF N 1
ATOM 2917 C CA . GLY C 3 47 ? 38.672 6.214 -0.796 1.000 47.732 48 GLY FFF CA 1
ATOM 2918 C C . GLY C 3 47 ? 39.807 7.003 -1.422 1.000 47.366 48 GLY FFF C 1
ATOM 2919 O O . GLY C 3 47 ? 39.679 8.233 -1.560 1.000 49.875 48 GLY FFF O 1
ATOM 2920 N N . VAL C 3 48 ? 40.900 6.327 -1.775 1.000 46.274 49 VAL FFF N 1
ATOM 2921 C CA . VAL C 3 48 ? 42.032 6.932 -2.538 1.000 45.214 49 VAL FFF CA 1
ATOM 2922 C C . VAL C 3 48 ? 41.925 6.466 -3.994 1.000 43.592 49 VAL FFF C 1
ATOM 2923 O O . VAL C 3 48 ? 41.936 7.322 -4.915 1.000 42.777 49 VAL FFF O 1
ATOM 2927 N N . SER C 3 49 ? 41.835 5.157 -4.208 1.000 43.413 50 SER FFF N 1
ATOM 2928 C CA . SER C 3 49 ? 41.897 4.567 -5.569 1.000 41.796 50 SER FFF CA 1
ATOM 2929 C C . SER C 3 49 ? 41.225 3.190 -5.587 1.000 41.570 50 SER FFF C 1
ATOM 2930 O O . SER C 3 49 ? 41.150 2.553 -4.534 1.000 40.936 50 SER FFF O 1
ATOM 2933 N N . CYS C 3 50 ? 40.745 2.759 -6.755 1.000 40.436 51 CYS FFF N 1
ATOM 2934 C CA . CYS C 3 50 ? 40.069 1.446 -6.934 1.000 40.524 51 CYS FFF CA 1
ATOM 2935 C C . CYS C 3 50 ? 40.497 0.865 -8.290 1.000 39.439 51 CYS FFF C 1
ATOM 2936 O O . CYS C 3 50 ? 40.528 1.623 -9.264 1.000 37.009 51 CYS FFF O 1
ATOM 2939 N N . ILE C 3 51 ? 40.895 -0.407 -8.322 1.000 39.716 52 ILE FFF N 1
ATOM 2940 C CA . ILE C 3 51 ? 41.245 -1.130 -9.582 1.000 40.284 52 ILE FFF CA 1
ATOM 2941 C C . ILE C 3 51 ? 40.289 -2.315 -9.735 1.000 39.517 52 ILE FFF C 1
ATOM 2942 O O . ILE C 3 51 ? 39.987 -2.967 -8.735 1.000 40.447 52 ILE FFF O 1
ATOM 2947 N N . SER C 3 52 ? 39.819 -2.548 -10.960 1.000 37.346 53 SER FFF N 1
ATOM 2948 C CA . SER C 3 52 ? 38.813 -3.579 -11.321 1.000 36.064 53 SER FFF CA 1
ATOM 2949 C C . SER C 3 52 ? 39.545 -4.844 -11.792 1.000 36.549 53 SER FFF C 1
ATOM 2950 O O . SER C 3 52 ? 40.789 -4.803 -11.955 1.000 36.004 53 SER FFF O 1
ATOM 2953 N N . ARG C 3 53 ? 38.812 -5.926 -12.025 1.000 36.783 54 ARG FFF N 1
ATOM 2954 C CA . ARG C 3 53 ? 39.431 -7.229 -12.392 1.000 38.547 54 ARG FFF CA 1
ATOM 2955 C C . ARG C 3 53 ? 40.099 -7.143 -13.774 1.000 37.780 54 ARG FFF C 1
ATOM 2956 O O . ARG C 3 53 ? 41.034 -7.920 -14.013 1.000 38.252 54 ARG FFF O 1
ATOM 2964 N N . ASP C 3 54 ? 39.661 -6.238 -14.653 1.000 37.033 55 ASP FFF N 1
ATOM 2965 C CA . ASP C 3 54 ? 40.237 -6.101 -16.022 1.000 36.961 55 ASP FFF CA 1
ATOM 2966 C C . ASP C 3 54 ? 41.495 -5.214 -15.998 1.000 36.589 55 ASP FFF C 1
ATOM 2967 O O . ASP C 3 54 ? 42.156 -5.135 -17.035 1.000 35.869 55 ASP FFF O 1
ATOM 2972 N N . ALA C 3 55 ? 41.804 -4.552 -14.877 1.000 36.623 56 ALA FFF N 1
ATOM 2973 C CA . ALA C 3 55 ? 43.004 -3.691 -14.709 1.000 37.125 56 ALA FFF CA 1
ATOM 2974 C C . ALA C 3 55 ? 43.146 -2.748 -15.910 1.000 36.971 56 ALA FFF C 1
ATOM 2975 O O . ALA C 3 55 ? 44.263 -2.599 -16.424 1.000 38.540 56 ALA FFF O 1
ATOM 2977 N N . HIS C 3 56 ? 42.043 -2.164 -16.366 1.000 34.995 57 HIS FFF N 1
ATOM 2978 C CA . HIS C 3 56 ? 42.034 -1.207 -17.498 1.000 34.202 57 HIS FFF CA 1
ATOM 2979 C C . HIS C 3 56 ? 42.025 0.210 -16.919 1.000 34.053 57 HIS FFF C 1
ATOM 2980 O O . HIS C 3 56 ? 41.404 0.459 -15.885 1.000 33.986 57 HIS FFF O 1
ATOM 2987 N N . PRO C 3 57 ? 42.749 1.174 -17.521 1.000 35.418 58 PRO FFF N 1
ATOM 2988 C CA . PRO C 3 57 ? 42.715 2.557 -17.032 1.000 35.941 58 PRO FFF CA 1
ATOM 2989 C C . PRO C 3 57 ? 41.282 3.102 -16.880 1.000 35.713 58 PRO FFF C 1
ATOM 2990 O O . PRO C 3 57 ? 41.063 3.904 -15.991 1.000 35.729 58 PRO FFF O 1
ATOM 2994 N N . THR C 3 58 ? 40.340 2.678 -17.735 1.000 35.737 59 THR FFF N 1
ATOM 2995 C CA . THR C 3 58 ? 38.942 3.206 -17.752 1.000 36.122 59 THR FFF CA 1
ATOM 2996 C C . THR C 3 58 ? 38.126 2.658 -16.563 1.000 36.188 59 THR FFF C 1
ATOM 2997 O O . THR C 3 58 ? 37.098 3.281 -16.211 1.000 38.428 59 THR FFF O 1
ATOM 3001 N N . SER C 3 59 ? 38.550 1.558 -15.936 1.000 35.588 60 SER FFF N 1
ATOM 3002 C CA . SER C 3 59 ? 37.845 0.952 -14.778 1.000 34.898 60 SER FFF CA 1
ATOM 3003 C C . SER C 3 59 ? 38.683 1.134 -13.507 1.000 36.478 60 SER FFF C 1
ATOM 3004 O O . SER C 3 59 ? 38.355 0.498 -12.494 1.000 34.605 60 SER FFF O 1
ATOM 3007 N N . THR C 3 60 ? 39.736 1.951 -13.580 1.000 37.067 61 THR FFF N 1
ATOM 3008 C CA . THR C 3 60 ? 40.599 2.325 -12.429 1.000 37.895 61 THR FFF CA 1
ATOM 3009 C C . THR C 3 60 ? 40.236 3.755 -12.037 1.000 38.741 61 THR FFF C 1
ATOM 3010 O O . THR C 3 60 ? 40.228 4.603 -12.928 1.000 38.918 61 THR FFF O 1
ATOM 3014 N N . TYR C 3 61 ? 39.937 4.001 -10.763 1.000 39.894 62 TYR FFF N 1
ATOM 3015 C CA . TYR C 3 61 ? 39.417 5.304 -10.274 1.000 40.281 62 TYR FFF CA 1
ATOM 3016 C C . TYR C 3 61 ? 40.339 5.874 -9.189 1.000 42.090 62 TYR FFF C 1
ATOM 3017 O O . TYR C 3 61 ? 40.965 5.099 -8.427 1.000 40.770 62 TYR FFF O 1
ATOM 3026 N N . TYR C 3 62 ? 40.403 7.207 -9.115 1.000 43.881 63 TYR FFF N 1
ATOM 3027 C CA . TYR C 3 62 ? 41.178 7.970 -8.099 1.000 44.757 63 TYR FFF CA 1
ATOM 3028 C C . TYR C 3 62 ? 40.329 9.117 -7.564 1.000 45.180 63 TYR FFF C 1
ATOM 3029 O O . TYR C 3 62 ? 39.622 9.756 -8.362 1.000 45.607 63 TYR FFF O 1
ATOM 3038 N N . THR C 3 63 ? 40.443 9.396 -6.267 1.000 47.140 64 THR FFF N 1
ATOM 3039 C CA A THR C 3 63 ? 39.832 10.583 -5.613 0.500 47.965 64 THR FFF CA 1
ATOM 3040 C CA B THR C 3 63 ? 39.783 10.581 -5.664 0.500 48.929 64 THR FFF CA 1
ATOM 3041 C C . THR C 3 63 ? 40.498 11.839 -6.178 1.000 49.382 64 THR FFF C 1
ATOM 3042 O O . THR C 3 63 ? 41.675 11.740 -6.574 1.000 48.467 64 THR FFF O 1
ATOM 3049 N N . ALA C 3 64 ? 39.775 12.953 -6.209 1.000 51.032 65 ALA FFF N 1
ATOM 3050 C CA . ALA C 3 64 ? 40.214 14.230 -6.821 1.000 53.709 65 ALA FFF CA 1
ATOM 3051 C C . ALA C 3 64 ? 41.617 14.626 -6.328 1.000 53.382 65 ALA FFF C 1
ATOM 3052 O O . ALA C 3 64 ? 42.425 15.097 -7.165 1.000 54.347 65 ALA FFF O 1
ATOM 3054 N N . SER C 3 65 ? 41.923 14.422 -5.043 1.000 53.176 66 SER FFF N 1
ATOM 3055 C CA . SER C 3 65 ? 43.126 15.003 -4.387 1.000 53.871 66 SER FFF CA 1
ATOM 3056 C C . SER C 3 65 ? 44.412 14.318 -4.877 1.000 52.747 66 SER FFF C 1
ATOM 3057 O O . SER C 3 65 ? 45.495 14.901 -4.674 1.000 50.435 66 SER FFF O 1
ATOM 3060 N N . VAL C 3 66 ? 44.318 13.126 -5.477 1.000 50.209 67 VAL FFF N 1
ATOM 3061 C CA . VAL C 3 66 ? 45.515 12.297 -5.817 1.000 51.908 67 VAL FFF CA 1
ATOM 3062 C C . VAL C 3 66 ? 45.654 12.127 -7.335 1.000 53.284 67 VAL FFF C 1
ATOM 3063 O O . VAL C 3 66 ? 46.712 11.627 -7.770 1.000 52.210 67 VAL FFF O 1
ATOM 3067 N N . LYS C 3 67 ? 44.632 12.500 -8.110 1.000 56.617 68 LYS FFF N 1
ATOM 3068 C CA . LYS C 3 67 ? 44.641 12.386 -9.593 1.000 58.098 68 LYS FFF CA 1
ATOM 3069 C C . LYS C 3 67 ? 45.898 13.091 -10.121 1.000 57.356 68 LYS FFF C 1
ATOM 3070 O O . LYS C 3 67 ? 46.130 14.274 -9.771 1.000 57.046 68 LYS FFF O 1
ATOM 3076 N N . GLY C 3 68 ? 46.706 12.350 -10.886 1.000 55.488 69 GLY FFF N 1
ATOM 3077 C CA . GLY C 3 68 ? 47.944 12.825 -11.532 1.000 56.641 69 GLY FFF CA 1
ATOM 3078 C C . GLY C 3 68 ? 49.180 12.524 -10.703 1.000 57.126 69 GLY FFF C 1
ATOM 3079 O O . GLY C 3 68 ? 50.293 12.652 -11.249 1.000 62.165 69 GLY FFF O 1
ATOM 3080 N N . ARG C 3 69 ? 49.010 12.140 -9.433 1.000 53.657 70 ARG FFF N 1
ATOM 3081 C CA . ARG C 3 69 ? 50.131 11.994 -8.470 1.000 51.668 70 ARG FFF CA 1
ATOM 3082 C C . ARG C 3 69 ? 50.303 10.520 -8.094 1.000 49.224 70 ARG FFF C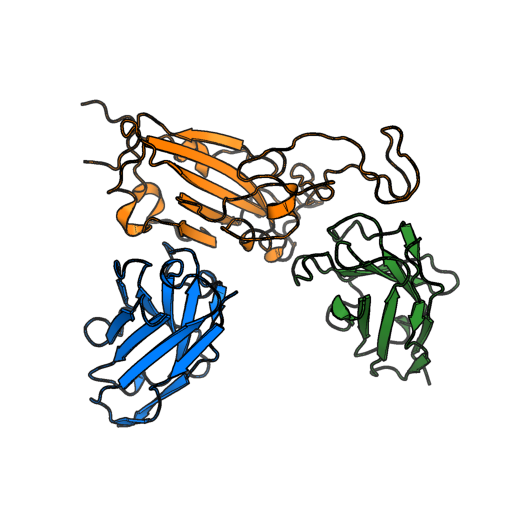 1
ATOM 3083 O O . ARG C 3 69 ? 51.470 10.094 -7.973 1.000 48.308 70 ARG FFF O 1
ATOM 3091 N N . PHE C 3 70 ? 49.195 9.793 -7.899 1.000 47.400 71 PHE FFF N 1
ATOM 3092 C CA . PHE C 3 70 ? 49.181 8.371 -7.461 1.000 46.440 71 PHE FFF CA 1
ATOM 3093 C C . PHE C 3 70 ? 48.764 7.471 -8.633 1.000 45.197 71 PHE FFF C 1
ATOM 3094 O O . PHE C 3 70 ? 47.908 7.874 -9.473 1.000 44.087 71 PHE FFF O 1
ATOM 3102 N N . THR C 3 71 ? 49.371 6.285 -8.688 1.000 45.302 72 THR FFF N 1
ATOM 3103 C CA . THR C 3 71 ? 49.077 5.206 -9.667 1.000 45.100 72 THR FFF CA 1
ATOM 3104 C C . THR C 3 71 ? 48.850 3.902 -8.908 1.000 44.261 72 THR FFF C 1
ATOM 3105 O O . THR C 3 71 ? 49.780 3.459 -8.221 1.000 45.514 72 THR FFF O 1
ATOM 3109 N N . MET C 3 72 ? 47.662 3.322 -9.050 1.000 43.610 73 MET FFF N 1
ATOM 3110 C CA . MET C 3 72 ? 47.340 1.979 -8.509 1.000 43.457 73 MET FFF CA 1
ATOM 3111 C C . MET C 3 72 ? 47.583 0.954 -9.623 1.000 43.630 73 MET FFF C 1
ATOM 3112 O O . MET C 3 72 ? 47.326 1.270 -10.794 1.000 42.323 73 MET FFF O 1
ATOM 3117 N N . SER C 3 73 ? 48.080 -0.226 -9.271 1.000 43.578 74 SER FFF N 1
ATOM 3118 C CA . SER C 3 73 ? 48.389 -1.304 -10.245 1.000 44.137 74 SER FFF CA 1
ATOM 3119 C C . SER C 3 73 ? 48.248 -2.637 -9.522 1.000 43.444 74 SER FFF C 1
ATOM 3120 O O . SER C 3 73 ? 48.155 -2.629 -8.291 1.000 44.878 74 SER FFF O 1
ATOM 3123 N N . ARG C 3 74 ? 48.208 -3.737 -10.260 1.000 44.498 75 ARG FFF N 1
ATOM 3124 C CA . ARG C 3 74 ? 48.133 -5.083 -9.647 1.000 43.782 75 ARG FFF CA 1
ATOM 3125 C C . ARG C 3 74 ? 49.061 -6.025 -10.410 1.000 45.460 75 ARG FFF C 1
ATOM 3126 O O . ARG C 3 74 ? 49.257 -5.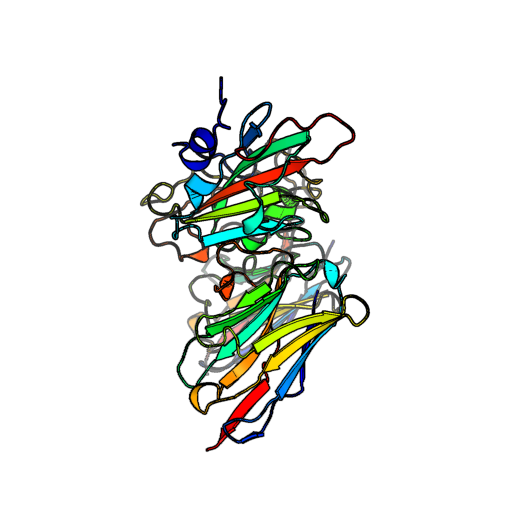822 -11.630 1.000 43.284 75 ARG FFF O 1
ATOM 3134 N N . ASP C 3 75 ? 49.644 -6.972 -9.678 1.000 46.329 76 ASP FFF N 1
ATOM 3135 C CA . ASP C 3 75 ? 50.445 -8.101 -10.208 1.000 48.300 76 ASP FFF CA 1
ATOM 3136 C C . ASP C 3 75 ? 49.762 -9.374 -9.711 1.000 48.645 76 ASP FFF C 1
ATOM 3137 O O . ASP C 3 75 ? 49.988 -9.736 -8.532 1.000 49.037 76 ASP FFF O 1
ATOM 3142 N N . ASN C 3 76 ? 48.916 -9.989 -10.539 1.000 47.431 77 ASN FFF N 1
ATOM 3143 C CA . ASN C 3 76 ? 48.084 -11.143 -10.103 1.000 48.907 77 ASN FFF CA 1
ATOM 3144 C C . ASN C 3 76 ? 48.998 -12.330 -9.786 1.000 50.751 77 ASN FFF C 1
ATOM 3145 O O . ASN C 3 76 ? 48.608 -13.121 -8.908 1.000 51.764 77 ASN FFF O 1
ATOM 3150 N N . ALA C 3 77 ? 50.178 -12.415 -10.412 1.000 50.962 78 ALA FFF N 1
ATOM 3151 C CA . ALA C 3 77 ? 51.163 -13.508 -10.198 1.000 53.905 78 ALA FFF CA 1
ATOM 3152 C C . ALA C 3 77 ? 51.723 -13.443 -8.767 1.000 55.246 78 ALA FFF C 1
ATOM 3153 O O . ALA C 3 77 ? 52.080 -14.501 -8.227 1.000 58.512 78 ALA FFF O 1
ATOM 3155 N N . LYS C 3 78 ? 51.812 -12.245 -8.185 1.000 54.049 79 LYS FFF N 1
ATOM 3156 C CA . LYS C 3 78 ? 52.301 -12.024 -6.800 1.000 55.479 79 LYS FFF CA 1
ATOM 3157 C C . LYS C 3 78 ? 51.119 -11.806 -5.842 1.000 53.278 79 LYS FFF C 1
ATOM 3158 O O . LYS C 3 78 ? 51.381 -11.564 -4.651 1.000 53.644 79 LYS FFF O 1
ATOM 3164 N N . ASN C 3 79 ? 49.876 -11.862 -6.336 1.000 51.245 80 ASN FFF N 1
ATOM 3165 C CA . ASN C 3 79 ? 48.631 -11.651 -5.541 1.000 50.550 80 ASN FFF CA 1
ATOM 3166 C C . ASN C 3 79 ? 48.711 -10.328 -4.759 1.000 49.443 80 ASN FFF C 1
ATOM 3167 O O . ASN C 3 79 ? 48.293 -10.306 -3.585 1.000 48.406 80 ASN FFF O 1
ATOM 3172 N N . THR C 3 80 ? 49.213 -9.271 -5.405 1.000 48.034 81 THR FFF N 1
ATOM 3173 C CA . THR C 3 80 ? 49.650 -7.999 -4.767 1.000 48.155 81 THR FFF CA 1
ATOM 3174 C C . THR C 3 80 ? 49.119 -6.828 -5.595 1.000 46.868 81 THR FFF C 1
ATOM 3175 O O . THR C 3 80 ? 49.204 -6.904 -6.832 1.000 46.032 81 THR FFF O 1
ATOM 3179 N N . VAL C 3 81 ? 48.586 -5.794 -4.947 1.000 46.499 82 VAL FFF N 1
ATOM 3180 C CA . VAL C 3 81 ? 48.295 -4.496 -5.624 1.000 45.999 82 VAL FFF CA 1
ATOM 3181 C C . VAL C 3 81 ? 49.222 -3.445 -5.008 1.000 46.620 82 VAL FFF C 1
ATOM 3182 O O . VAL C 3 81 ? 49.666 -3.639 -3.860 1.000 47.041 82 VAL FFF O 1
ATOM 3186 N N . TYR C 3 82 ? 49.512 -2.382 -5.758 1.000 47.632 83 TYR FFF N 1
ATOM 3187 C CA . TYR C 3 82 ? 50.467 -1.313 -5.372 1.000 47.780 83 TYR FFF CA 1
ATOM 3188 C C . TYR C 3 82 ? 49.736 0.030 -5.400 1.000 46.604 83 TYR FFF C 1
ATOM 3189 O O . TYR C 3 82 ? 48.750 0.166 -6.154 1.000 45.002 83 TYR FFF O 1
ATOM 3198 N N . LEU C 3 83 ? 50.170 0.965 -4.551 1.000 46.247 84 LEU FFF N 1
ATOM 3199 C CA . LEU C 3 83 ? 49.880 2.404 -4.728 1.000 46.342 84 LEU FFF CA 1
ATOM 3200 C C . LEU C 3 83 ? 51.213 3.136 -4.874 1.000 48.034 84 LEU FFF C 1
ATOM 3201 O O . LEU C 3 83 ? 51.951 3.259 -3.873 1.000 48.363 84 LEU FFF O 1
ATOM 3206 N N . GLN C 3 84 ? 51.506 3.573 -6.097 1.000 49.449 85 GLN FFF N 1
ATOM 3207 C CA . GLN C 3 84 ? 52.674 4.420 -6.425 1.000 51.054 85 GLN FFF CA 1
ATOM 3208 C C . GLN C 3 84 ? 52.286 5.868 -6.096 1.000 50.653 85 GLN FFF C 1
ATOM 3209 O O . GLN C 3 84 ? 51.362 6.408 -6.729 1.000 47.799 85 GLN FFF O 1
ATOM 3215 N N . MET C 3 85 ? 52.943 6.463 -5.106 1.000 50.605 86 MET FFF N 1
ATOM 3216 C CA . MET C 3 85 ? 52.644 7.844 -4.646 1.000 51.900 86 MET FFF CA 1
ATOM 3217 C C . MET C 3 85 ? 53.844 8.724 -4.979 1.000 51.727 86 MET FFF C 1
ATOM 3218 O O . MET C 3 85 ? 54.923 8.447 -4.448 1.000 52.945 86 MET FFF O 1
ATOM 3223 N N . ASN C 3 86 ? 53.652 9.701 -5.866 1.000 51.573 87 ASN FFF N 1
ATOM 3224 C CA . ASN C 3 86 ? 54.649 10.745 -6.226 1.000 53.610 87 ASN FFF CA 1
ATOM 3225 C C . ASN C 3 86 ? 54.134 12.094 -5.728 1.000 54.499 87 ASN FFF C 1
ATOM 3226 O O . ASN C 3 86 ? 52.909 12.200 -5.474 1.000 54.732 87 ASN FFF O 1
ATOM 3231 N N . SER C 3 87 ? 55.030 13.080 -5.621 1.000 54.895 88 SER FFF N 1
ATOM 3232 C CA . SER C 3 87 ? 54.707 14.496 -5.296 1.000 56.174 88 SER FFF CA 1
ATOM 3233 C C . SER C 3 87 ? 53.902 14.537 -3.992 1.000 56.126 88 SER FFF C 1
ATOM 3234 O O . SER C 3 87 ? 52.930 15.321 -3.905 1.000 55.754 88 SER FFF O 1
ATOM 3237 N N . LEU C 3 88 ? 54.283 13.706 -3.019 1.000 55.581 89 LEU FFF N 1
ATOM 3238 C CA . LEU C 3 88 ? 53.561 13.599 -1.728 1.000 55.670 89 LEU FFF CA 1
ATOM 3239 C C . LEU C 3 88 ? 53.480 14.982 -1.064 1.000 57.237 89 LEU FFF C 1
ATOM 3240 O O . LEU C 3 88 ? 54.481 15.738 -1.113 1.000 56.453 89 LEU FFF O 1
ATOM 3245 N N . LYS C 3 89 ? 52.305 15.297 -0.507 1.000 58.114 90 LYS FFF N 1
ATOM 3246 C CA . LYS C 3 89 ? 51.999 16.541 0.246 1.000 59.086 90 LYS FFF CA 1
ATOM 3247 C C . LYS C 3 89 ? 51.803 16.194 1.718 1.000 58.051 90 LYS FFF C 1
ATOM 3248 O O . LYS C 3 89 ? 51.439 15.064 2.043 1.000 54.337 90 LYS FFF O 1
ATOM 3254 N N . PRO C 3 90 ? 52.039 17.148 2.649 1.000 58.409 91 PRO FFF N 1
ATOM 3255 C CA . PRO C 3 90 ? 51.610 16.994 4.041 1.000 59.267 91 PRO FFF CA 1
ATOM 3256 C C . PRO C 3 90 ? 50.182 16.437 4.193 1.000 58.189 91 PRO FFF C 1
ATOM 3257 O O . PRO C 3 90 ? 49.967 15.598 5.055 1.000 58.284 91 PRO FFF O 1
ATOM 3261 N N . SER C 3 91 ? 49.256 16.899 3.341 1.000 57.338 92 SER FFF N 1
ATOM 3262 C CA . SER C 3 91 ? 47.817 16.522 3.334 1.000 56.531 92 SER FFF CA 1
ATOM 3263 C C . SER C 3 91 ? 47.611 15.039 2.952 1.000 54.227 92 SER FFF C 1
ATOM 3264 O O . SER C 3 91 ? 46.471 14.579 3.101 1.000 53.632 92 SER FFF O 1
ATOM 3267 N N . ASP C 3 92 ? 48.643 14.320 2.481 1.000 53.414 93 ASP FFF N 1
ATOM 3268 C CA . ASP C 3 92 ? 48.588 12.859 2.163 1.000 51.918 93 ASP FFF CA 1
ATOM 3269 C C . ASP C 3 92 ? 48.890 11.996 3.399 1.000 51.407 93 ASP FFF C 1
ATOM 3270 O O . ASP C 3 92 ? 48.773 10.740 3.309 1.000 50.092 93 ASP FFF O 1
ATOM 3275 N N . THR C 3 93 ? 49.303 12.621 4.498 1.000 51.380 94 THR FFF N 1
ATOM 3276 C CA . THR C 3 93 ? 49.570 11.938 5.782 1.000 51.574 94 THR FFF CA 1
ATOM 3277 C C . THR C 3 93 ? 48.296 11.223 6.229 1.000 51.577 94 THR FFF C 1
ATOM 3278 O O . THR C 3 93 ? 47.235 11.882 6.219 1.000 51.715 94 THR FFF O 1
ATOM 3282 N N . ALA C 3 94 ? 48.418 9.946 6.618 1.000 50.544 95 ALA FFF N 1
ATOM 3283 C CA . ALA C 3 94 ? 47.295 9.076 7.034 1.000 51.095 95 ALA FFF CA 1
ATOM 3284 C C . ALA C 3 94 ? 47.785 7.635 7.223 1.000 51.454 95 ALA FFF C 1
ATOM 3285 O O . ALA C 3 94 ? 48.916 7.323 6.780 1.000 51.136 95 ALA FFF O 1
ATOM 3287 N N . VAL C 3 95 ? 46.922 6.779 7.779 1.000 51.538 96 VAL FFF N 1
ATOM 3288 C CA . VAL C 3 95 ? 47.025 5.295 7.669 1.000 51.440 96 VAL FFF CA 1
ATOM 3289 C C . VAL C 3 95 ? 46.375 4.878 6.344 1.000 50.851 96 VAL FFF C 1
ATOM 3290 O O . VAL C 3 95 ? 45.219 5.265 6.109 1.000 51.563 96 VAL FFF O 1
ATOM 3294 N N . TYR C 3 96 ? 47.096 4.120 5.516 1.000 50.113 97 TYR FFF N 1
ATOM 3295 C CA . TYR C 3 96 ? 46.616 3.596 4.215 1.000 49.074 97 TYR FFF CA 1
ATOM 3296 C C . TYR C 3 96 ? 46.189 2.140 4.376 1.000 50.378 97 TYR FFF C 1
ATOM 3297 O O . TYR C 3 96 ? 46.978 1.316 4.884 1.000 49.968 97 TYR FFF O 1
ATOM 3306 N N . TYR C 3 97 ? 44.946 1.868 3.970 1.000 52.448 98 TYR FFF N 1
ATOM 3307 C CA . TYR C 3 97 ? 44.287 0.538 3.989 1.000 53.200 98 TYR FFF CA 1
ATOM 3308 C C . TYR C 3 97 ? 43.942 0.129 2.561 1.000 52.854 98 TYR FFF C 1
ATOM 3309 O O . TYR C 3 97 ? 43.479 0.995 1.786 1.000 49.635 98 TYR FFF O 1
ATOM 3318 N N . CYS C 3 98 ? 44.121 -1.154 2.243 1.000 51.988 99 CYS FFF N 1
ATOM 3319 C CA . CYS C 3 98 ? 43.515 -1.774 1.046 1.000 52.116 99 CYS FFF CA 1
ATOM 3320 C C . CYS C 3 98 ? 42.312 -2.596 1.497 1.000 51.234 99 CYS FFF C 1
ATOM 3321 O O . CYS C 3 98 ? 42.306 -3.081 2.642 1.000 50.157 99 CYS FFF O 1
ATOM 3324 N N . ALA C 3 99 ? 41.328 -2.723 0.611 1.000 49.786 100 ALA FFF N 1
ATOM 3325 C CA . ALA C 3 99 ? 40.088 -3.496 0.821 1.000 49.423 100 ALA FFF CA 1
ATOM 3326 C C . ALA C 3 99 ? 39.698 -4.184 -0.486 1.000 47.764 100 ALA FFF C 1
ATOM 3327 O O . ALA C 3 99 ? 40.021 -3.658 -1.569 1.000 46.297 100 ALA FFF O 1
ATOM 3329 N N . THR C 3 100 ? 39.006 -5.310 -0.376 1.000 46.895 101 THR FFF N 1
ATOM 3330 C CA . THR C 3 100 ? 38.436 -6.034 -1.529 1.000 45.886 101 THR FFF CA 1
ATOM 3331 C C . THR C 3 100 ? 37.040 -6.521 -1.148 1.000 46.663 101 THR FFF C 1
ATOM 3332 O O . THR C 3 100 ? 36.685 -6.427 0.034 1.000 48.675 101 THR FFF O 1
ATOM 3336 N N . ASP C 3 101 ? 36.292 -7.008 -2.137 1.000 46.296 102 ASP FFF N 1
ATOM 3337 C CA . ASP C 3 101 ? 34.971 -7.663 -1.966 1.000 47.901 102 ASP FFF CA 1
ATOM 3338 C C . ASP C 3 101 ? 34.779 -8.568 -3.18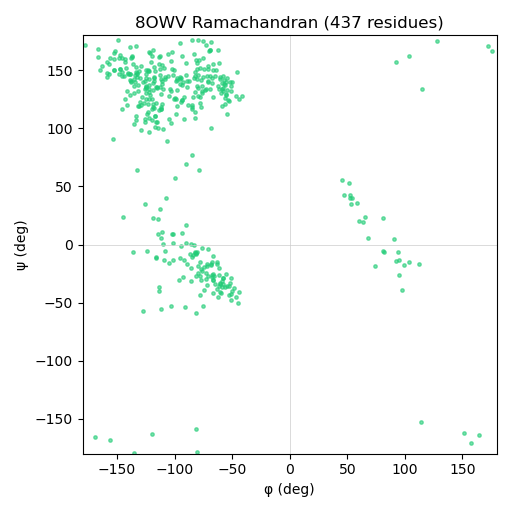0 1.000 47.419 102 ASP FFF C 1
ATOM 3339 O O . ASP C 3 101 ? 35.769 -8.740 -3.936 1.000 47.358 102 ASP FFF O 1
ATOM 3344 N N . LEU C 3 102 ? 33.563 -9.088 -3.383 1.000 49.570 103 LEU FFF N 1
ATOM 3345 C CA . LEU C 3 102 ? 33.258 -10.084 -4.449 1.000 48.649 103 LEU FFF CA 1
ATOM 3346 C C . LEU C 3 102 ? 32.841 -9.427 -5.776 1.000 47.495 103 LEU FFF C 1
ATOM 3347 O O . LEU C 3 102 ? 32.532 -10.182 -6.736 1.000 46.862 103 LEU FFF O 1
ATOM 3352 N N . GLY C 3 103 ? 32.825 -8.094 -5.853 1.000 45.797 104 GLY FFF N 1
ATOM 3353 C CA . GLY C 3 103 ? 32.553 -7.367 -7.107 1.000 43.293 104 GLY FFF CA 1
ATOM 3354 C C . GLY C 3 103 ? 33.722 -7.474 -8.075 1.000 41.306 104 GLY FFF C 1
ATOM 3355 O O . GLY C 3 103 ? 34.899 -7.526 -7.618 1.000 42.302 104 GLY FFF O 1
ATOM 3356 N N . GLY C 3 104 ? 33.415 -7.533 -9.373 1.000 39.312 105 GLY FFF N 1
ATOM 3357 C CA . GLY C 3 104 ? 34.429 -7.504 -10.447 1.000 38.166 105 GLY FFF CA 1
ATOM 3358 C C . GLY C 3 104 ? 34.894 -6.087 -10.753 1.000 37.176 105 GLY FFF C 1
ATOM 3359 O O . GLY C 3 104 ? 36.057 -5.937 -11.201 1.000 36.951 105 GLY FFF O 1
ATOM 3360 N N . TYR C 3 105 ? 34.048 -5.075 -10.504 1.000 36.210 106 TYR FFF N 1
ATOM 3361 C CA . TYR C 3 105 ? 34.226 -3.716 -11.082 1.000 36.039 106 TYR FFF CA 1
ATOM 3362 C C . TYR C 3 105 ? 34.001 -2.615 -10.038 1.000 36.347 106 TYR FFF C 1
ATOM 3363 O O . TYR C 3 105 ? 32.979 -2.603 -9.323 1.000 36.396 106 TYR FFF O 1
ATOM 3372 N N . CYS C 3 106 ? 34.963 -1.695 -9.997 1.000 36.999 107 CYS FFF N 1
ATOM 3373 C CA . CYS C 3 106 ? 34.852 -0.353 -9.367 1.000 37.356 107 CYS FFF CA 1
ATOM 3374 C C . CYS C 3 106 ? 33.849 0.520 -10.128 1.000 37.673 107 CYS FFF C 1
ATOM 3375 O O . CYS C 3 106 ? 33.736 0.367 -11.349 1.000 35.565 107 CYS FFF O 1
ATOM 3378 N N . SER C 3 107 ? 33.190 1.445 -9.423 1.000 38.187 108 SER FFF N 1
ATOM 3379 C CA . SER C 3 107 ? 32.609 2.684 -9.995 1.000 38.951 108 SER FFF CA 1
ATOM 3380 C C . SER C 3 107 ? 33.239 3.856 -9.251 1.000 39.932 108 SER FFF C 1
ATOM 3381 O O . SER C 3 107 ? 33.846 3.621 -8.201 1.000 39.129 108 SER FFF O 1
ATOM 3384 N N . ASP C 3 108 ? 33.104 5.073 -9.774 1.000 41.517 109 ASP FFF N 1
ATOM 3385 C CA . ASP C 3 108 ? 33.679 6.283 -9.130 1.000 43.576 109 ASP FFF CA 1
ATOM 3386 C C . ASP C 3 108 ? 33.093 6.400 -7.716 1.000 45.872 109 ASP FFF C 1
ATOM 3387 O O . ASP C 3 108 ? 33.808 6.915 -6.839 1.000 47.568 109 ASP FFF O 1
ATOM 3392 N N . SER C 3 109 ? 31.867 5.884 -7.519 1.000 46.305 110 SER FFF N 1
ATOM 3393 C CA . SER C 3 109 ? 30.985 6.071 -6.338 1.000 47.072 110 SER FFF CA 1
ATOM 3394 C C . SER C 3 109 ? 30.962 4.825 -5.443 1.000 45.679 110 SER FFF C 1
ATOM 3395 O O . SER C 3 109 ? 30.462 4.934 -4.324 1.000 45.953 110 SER FFF O 1
ATOM 3398 N N . ASN C 3 110 ? 31.416 3.668 -5.932 1.000 43.438 111 ASN FFF N 1
ATOM 3399 C CA . ASN C 3 110 ? 31.277 2.380 -5.205 1.000 43.072 111 ASN FFF CA 1
ATOM 3400 C C . ASN C 3 110 ? 32.599 1.608 -5.268 1.000 42.000 111 ASN FFF C 1
ATOM 3401 O O . ASN C 3 110 ? 32.890 1.029 -6.328 1.000 39.991 111 ASN FFF O 1
ATOM 3406 N N . TYR C 3 111 ? 33.362 1.608 -4.167 1.000 42.523 112 TYR FFF N 1
ATOM 3407 C CA . TYR C 3 111 ? 34.625 0.846 -3.985 1.000 42.411 112 TYR FFF CA 1
ATOM 3408 C C . TYR C 3 111 ? 34.324 -0.371 -3.110 1.000 43.800 112 TYR FFF C 1
ATOM 3409 O O . TYR C 3 111 ? 33.367 -0.349 -2.337 1.000 43.961 112 TYR FFF O 1
ATOM 3418 N N . PRO C 3 112 ? 35.144 -1.446 -3.154 1.000 43.984 113 PRO FFF N 1
ATOM 3419 C CA . PRO C 3 112 ? 34.944 -2.593 -2.271 1.000 44.756 113 PRO FFF CA 1
ATOM 3420 C C . PRO C 3 112 ? 35.213 -2.237 -0.800 1.000 46.537 113 PRO FFF C 1
ATOM 3421 O O . PRO C 3 112 ? 36.115 -1.451 -0.532 1.000 46.758 113 PRO FFF O 1
ATOM 3425 N N . ARG C 3 113 ? 34.425 -2.817 0.109 1.000 48.122 114 ARG FFF N 1
ATOM 3426 C CA . ARG C 3 113 ? 34.417 -2.450 1.554 1.000 50.862 114 ARG FFF CA 1
ATOM 3427 C C . ARG C 3 113 ? 34.161 -3.672 2.450 1.000 51.896 114 ARG FFF C 1
ATOM 3428 O O . ARG C 3 113 ? 33.739 -3.470 3.597 1.000 53.151 114 ARG FFF O 1
ATOM 3436 N N . ALA C 3 114 ? 34.443 -4.893 1.994 1.000 51.946 115 ALA FFF N 1
ATOM 3437 C CA . ALA C 3 114 ? 34.170 -6.126 2.782 1.000 53.036 115 ALA FFF CA 1
ATOM 3438 C C . ALA C 3 114 ? 35.387 -6.514 3.634 1.000 54.398 115 ALA FFF C 1
ATOM 3439 O O . ALA C 3 114 ? 35.219 -6.706 4.868 1.000 55.463 115 ALA FFF O 1
ATOM 3441 N N . TRP C 3 115 ? 36.567 -6.655 3.023 1.000 54.098 116 TRP FFF N 1
ATOM 3442 C CA . TRP C 3 115 ? 37.768 -7.214 3.708 1.000 56.330 116 TRP FFF CA 1
ATOM 3443 C C . TRP C 3 115 ? 38.929 -6.207 3.658 1.000 55.844 116 TRP FFF C 1
ATOM 3444 O O . TRP C 3 115 ? 39.194 -5.643 2.566 1.000 53.942 116 TRP FFF O 1
ATOM 3455 N N . TRP C 3 116 ? 39.596 -6.011 4.800 1.000 55.504 117 TRP FFF N 1
ATOM 3456 C CA . TRP C 3 116 ? 40.537 -4.889 5.076 1.000 55.728 117 TRP FFF CA 1
ATOM 3457 C C . TRP C 3 116 ? 41.866 -5.400 5.634 1.000 57.100 117 TRP FFF C 1
ATOM 3458 O O . TRP C 3 116 ? 41.825 -6.303 6.491 1.000 57.018 117 TRP FFF O 1
ATOM 3469 N N . GLY C 3 117 ? 42.983 -4.766 5.256 1.000 55.654 118 GLY FFF N 1
ATOM 3470 C CA . GLY C 3 117 ? 44.254 -4.899 5.993 1.000 56.546 118 GLY FFF CA 1
ATOM 3471 C C . GLY C 3 117 ? 44.239 -4.091 7.287 1.000 57.895 118 GLY FFF C 1
ATOM 3472 O O . GLY C 3 117 ? 43.238 -3.388 7.549 1.000 56.337 118 GLY FFF O 1
ATOM 3473 N N . GLN C 3 118 ? 45.296 -4.220 8.091 1.000 59.329 119 GLN FFF N 1
ATOM 3474 C CA . GLN C 3 118 ? 45.478 -3.474 9.360 1.000 61.982 119 GLN FFF CA 1
ATOM 3475 C C . GLN C 3 118 ? 45.932 -2.047 9.045 1.000 59.142 119 GLN FFF C 1
ATOM 3476 O O . GLN C 3 118 ? 45.706 -1.158 9.888 1.000 58.300 119 GLN FFF O 1
ATOM 3482 N N . GLY C 3 119 ? 46.603 -1.854 7.907 1.000 56.220 120 GLY FFF N 1
ATOM 3483 C CA . GLY C 3 119 ? 46.973 -0.520 7.398 1.000 55.745 120 GLY FFF CA 1
ATOM 3484 C C . GLY C 3 119 ? 48.439 -0.201 7.625 1.000 55.017 120 GLY FFF C 1
ATOM 3485 O O . GLY C 3 119 ? 49.071 -0.866 8.456 1.000 56.408 120 GLY FFF O 1
ATOM 3486 N N . THR C 3 120 ? 48.956 0.790 6.897 1.000 53.266 121 THR FFF N 1
ATOM 3487 C CA . THR C 3 120 ? 50.367 1.252 6.963 1.000 53.470 121 THR FFF CA 1
ATOM 3488 C C . THR C 3 120 ? 50.349 2.783 7.081 1.000 52.723 121 THR FFF C 1
ATOM 3489 O O . THR C 3 120 ? 49.613 3.424 6.305 1.000 51.010 121 THR FFF O 1
ATOM 3493 N N . GLN C 3 121 ? 51.113 3.329 8.027 1.000 52.655 122 GLN FFF N 1
ATOM 3494 C CA . GLN C 3 121 ? 51.204 4.789 8.297 1.000 53.180 122 GLN FFF CA 1
ATOM 3495 C C . GLN C 3 121 ? 52.068 5.437 7.217 1.000 51.888 122 GLN FFF C 1
ATOM 3496 O O . GLN C 3 121 ? 53.178 4.931 6.967 1.000 51.747 122 GLN FFF O 1
ATOM 3502 N N . VAL C 3 122 ? 51.569 6.520 6.619 1.000 50.761 123 VAL FFF N 1
ATOM 3503 C CA . VAL C 3 122 ? 52.325 7.389 5.674 1.000 50.355 123 VAL FFF CA 1
ATOM 3504 C C . VAL C 3 122 ? 52.391 8.788 6.286 1.000 51.405 123 VAL FFF C 1
ATOM 3505 O O . VAL C 3 122 ? 51.316 9.391 6.502 1.000 51.121 123 VAL FFF O 1
ATOM 3509 N N . THR C 3 123 ? 53.607 9.263 6.558 1.000 52.440 124 THR FFF N 1
ATOM 3510 C CA . THR C 3 123 ? 53.878 10.595 7.150 1.000 53.749 124 THR FFF CA 1
ATOM 3511 C C . THR C 3 123 ? 54.738 11.419 6.192 1.000 54.136 124 THR FFF C 1
ATOM 3512 O O . THR C 3 123 ? 55.892 11.032 5.947 1.000 54.222 124 THR FFF O 1
ATOM 3516 N N . VAL C 3 124 ? 54.189 12.527 5.696 1.000 55.506 125 VAL FFF N 1
ATOM 3517 C CA . VAL C 3 124 ? 54.898 13.500 4.815 1.000 57.147 125 VAL FFF CA 1
ATOM 3518 C C . VAL C 3 124 ? 55.241 14.735 5.665 1.000 59.274 125 VAL FFF C 1
ATOM 3519 O O . VAL C 3 124 ? 54.301 15.469 6.025 1.000 59.518 125 VAL FFF O 1
ATOM 3523 N N . SER C 3 125 ? 56.523 14.936 5.996 1.000 62.261 126 SER FFF N 1
ATOM 3524 C CA . SER C 3 125 ? 57.017 16.045 6.864 1.000 65.658 126 SER FFF CA 1
ATOM 3525 C C . SER C 3 125 ? 58.552 16.132 6.817 1.000 68.011 126 SER FFF C 1
ATOM 3526 O O . SER C 3 125 ? 59.152 15.504 5.935 1.000 69.434 126 SER FFF O 1
ATOM 3529 N N . SER C 3 126 ? 59.162 16.864 7.761 1.000 71.286 127 SER FFF N 1
ATOM 3530 C CA . SER C 3 126 ? 60.618 16.816 8.065 1.000 71.481 127 SER FFF CA 1
ATOM 3531 C C . SER C 3 126 ? 60.896 15.710 9.092 1.000 70.642 127 SER FFF C 1
ATOM 3532 O O . SER C 3 126 ? 61.971 15.633 9.692 1.000 73.496 127 SER FFF O 1
#

Foldseek 3Di:
DDAAAFPVCCQPVPLDAAALLQKDKDKTFLHAYACVVCVPPDQWPDKDFAPDDPVCQLPDFFQIKMKIKHKDFQLCLVQVDAPHDDQNCFRGANAHNRFGWIKIKGFPLVSQADAQFRQRHKGFRDDPGGADHPRHDPDFAWDQQDDDDQVRHDDDSTHRRIGGLRHHSPPDSRSTMMMMIIMGGHHDPHDTGYHHDD/DKAWDKDFADEAAQQAKTKIKIAIDDDQLLLKKKFKWWADPPGDTWGAKIAHSVRPDIDGDPVQPPAWDWGDDSVRSMIMIIGGNDHQVNWTFMKMFIDSDDDPPNRDPVRTPYIYPTDTHGHHD/DWAWAKDFADEAAAQAKTKIKIAIPPDQCLQWKKFKWWDDPPGDIDTAWIAFNVRDPVQIEGDPVQVPFWDWGDDSVRSMIMIIGGRDDQVNWTWMKMAIDNDRTDDNPDHHDDYIYPTHTHGHHD

Radius of gyration: 25.41 Å; Cα contacts (8 Å, |Δi|>4): 1160; chains: 3; bounding box: 60×41×72 Å

B-factor: mean 41.08, std 13.69, range [19.81, 105.56]

Solvent-accessible surface area: 21138 Å² total; per-residue (Å²): 206,158,85,92,110,10,45,10,42,112,9,24,124,34,124,214,17,26,15,0,38,35,5,72,80,65,138,1,34,116,15,36,3,44,4,51,105,11,88,158,43,79,101,23,44,16,5,31,0,10,57,12,11,2,63,102,4,29,100,60,59,6,22,11,0,37,1,0,10,0,0,0,20,16,32,9,19,90,7,4,17,4,48,30,68,0,16,0,1,6,4,1,1,34,2,22,96,118,10,41,0,0,5,0,0,41,58,5,27,141,121,5,12,113,143,54,12,10,127,118,18,44,19,6,1,2,43,195,68,79,8,150,70,58,61,99,22,108,44,74,136,34,24,77,0,3,90,78,106,14,136,64,93,150,43,191,30,8,25,78,3,12,44,48,21,4,0,61,63,129,62,45,113,22,78,19,0,28,9,0,0,0,0,7,10,50,113,113,198,59,120,58,27,2,46,14,56,257,129,15,106,15,80,29,59,41,26,30,141,24,135,46,56,25,59,30,118,0,20,0,82,4,43,52,132,75,6,106,33,13,2,0,0,0,0,18,51,26,127,94,130,145,83,74,15,0,0,0,3,2,35,78,44,96,25,56,18,48,13,140,65,2,119,72,25,5,74,5,41,22,47,57,94,132,48,8,0,49,0,49,0,44,135,4,84,56,133,1,43,3,48,0,14,0,0,0,4,66,2,1,5,61,27,59,70,56,48,119,4,12,90,24,73,5,168,21,32,84,0,47,6,53,126,162,17,106,9,99,12,53,38,28,32,148,22,113,75,56,25,65,36,64,0,25,0,66,8,56,141,39,63,4,32,62,67,0,0,0,0,15,16,63,28,132,84,151,144,104,78,19,0,0,0,7,0,71,32,50,48,108,29,11,18,19,54,34,92,59,0,133,88,31,8,72,7,49,32,44,74,106,138,30,10,1,52,0,59,0,60,58,2,98,84,88,1,48,3,40,0,32,0,0,3,1,60,0,2,0,6,6,97,96,9,21,0,98,21,60,64,6,164,22,18,85,0,33,5,50,134

Nearest PDB structures (foldseek):
  8owv-assembly1_EEE  TM=1.005E+00  e=3.951E-47  Severe acute respiratory syndrome coronavirus 2
  7lxy-assembly1_A  TM=9.771E-01  e=1.480E-42  Severe acute respiratory syndrome coronavirus 2
  7q6e-assembly1_C  TM=9.785E-01  e=2.301E-42  Severe acute respiratory syndrome coronavirus 2
  7q6e-assembly1_A  TM=9.763E-01  e=2.611E-42  Severe acute respiratory syndrome coronavirus 2
  7mw2-assembly1_A  TM=9.764E-01  e=3.578E-42  Severe acute respiratory syndrome coronavirus 2

Secondary structure (P-SEA, 3-state):
cbbbbbcccccccccbbbbbbbbbccccccccccbbbbbccccccccccccccccccccccccccccbbbbbcccccbbbbbbcccccccccbbbbbbbccccccccccccccccccbbbbbbcc/cccccccccccccccccccccbbbbbbbcccccccccccccccccbbbbccccccccccccccbbbbbbbbbccccccccccccccccccccccccccccbbbbbbbccccccccccccccccccccccccccccccccccccccccccccccccccccccccccccccccccccbbbbbbbbbbbbccccccccccc/cbbbbbcccccccccbbbbbbbbbccccccccccbbbbbccccccccccccccccccccccccccccccbbbbbcccccbbbbbbcccccccccbbbbbbccccccccccccccccccbbbbbbcc

Sequence (449 aa):
NITNLCPFGEVFNATRFASVYAWNRKRISNCVADYSVLYNSASFSTFKCYGVSPTKLNDLCFTNVYADSFVIRGDDEVRQIAPGQTGVIADYNYKLPDDFTGCVIAWNSNNLDSSKVGGNYNYLYRLFRKSNLKPFERDISTEIYQAGSTPCNGVKGFNCYFPLQSSYGFQPTYGVGYQPYRVVVLSFELLHAPATTVCGPKQVQLVESGGGLVQAGGSLRLACIASGRTFHSYVMAWFRQAPGKEREFVAAISWSSTPTYYGESVKGRFTISRDNAKNTVYLQMNRLKPEDTAVYFCAADRGESYYYTRPTEYEFWGQGTQVTVSSQVQLVESGGGLVQPGGSLTLSCVASSESSLAPYRVAWFRQAPGKEREGVSCISRDAHPTSTYYTTASVKGRFTMSRDNAKNTVYLQMNSLKPSDTAVYYCATDLGGYCSDSNYPRAWWGQGTQVTVSS